Protein 4EYZ (pdb70)

B-factor: mean 20.38, std 11.86, range [7.75, 197.71]

Radius of gyration: 26.4 Å; Cα contacts (8 Å, |Δi|>4): 1138; chains: 2; bounding box: 46×67×76 Å

Secondary structure (DSSP, 8-state):
-----TTSB--TTT---SSS----HHHHHHHHHHHTTSSSSTTPPB-S-TT-EE-TT------GGG---TTS-BTTTBEE--HHHHHHHHHHHHHH---HHHHGGGS---TTHHHH--S----B-TTS-BSHHHHHHHTTB--EEESSS----SS---TT-EEEEEETTT-----TTS--S--EEEEE-SSSSS--EEEEEESSSTT--SSEEEEEE----SSSSEEEEEE-SS---/-----TTSB--TTT---SSS----HHHHHHHHHHHTTSSSSTTPPB-S-TT-EE-TT------GGG---TTS-BTTTBEE--HHHHHHHHHHHHHH---HHHHGGGS---TTHHHH--S----B-TTS-BSHHHHHHHHTB--EEESSS---TT----TT-EEEEEETTT-----TTS--S--EEEEE-SSSSS--EEEEEESSSTT--SSEEEEEES---SSSSEEEEEE-SS---

Foldseek 3Di:
DFDFLVVFDFCVQLVLLVVLFSLDPVLLLVLCVVVQPDQFAFPQAEWPDLCFQAAQNRQPCVDPNPVCVPGVADPRGHYDPVPVLNSSLVSRCVRRVDDSLSSQQSAFRALCNVVVDDSGDHHDDPVSGTHDVCSCVVRSFDKTWFQDPQVLPVQFDDFFKKKKWFAPVQHGSVSVVDDDDWIAIFTANDDSNDFKTFGFAAADAACDRPRTTTHIHGDHTVHNHTIMMIRHNDGDD/DWDFLPVFDFCVQLVLLVVLFSSDPVLLLVLCVVVLPDQFAFPQAEWPDLCFQAAQNRQPCVDPNPVCVPGVADPRGHYDPVPVLQSSLVSRCVRRVDDSLSSQQSAFGALCNVVVDDSGDHHDDPVSGTHDVCSCVVRSFDKTWFQDPQVLVVLQDDFFKKKKWFAPVQHGSVSVPDDDDWIAMFTDNDHSSDFKTFGWAAADAACDRVRTTGHMHGDHTVHNHTIMMIRHNDDDD

Sequence (474 aa):
MASYNSDGWYGEAINASLNTCAADLGKWQNFIDDYTSSNDDYYKKGTPYIDWVFASSPKKGDRWQNNEWSVSELKVGGTYEEEGGLNGFVWHAIAKGLSVESGLDISQTGQYVPFSSYFNGLGLSRKCWATPGGSGGWTVFVDYYNLHYYEFPTKEEELSSGVLQQKGDIIWCVDGSVVGLGAGLRTIADNHHIGIYTGNGTSDSWWQSGPVKADGDLVNVGTDVCPIYGAAAKNTYVVLPWAKKAMASYNSDDGWYGEAINASLNTCAADLGKWQNFIDDYTSSNDYYKGTPYIDWVFASSPKGDRWQNNEWSVSELKVGGTYEEGGLNGFVWHAIAKGLSVESGLDISQTGQYVPFSSYFNGLGLSRKCWATPGGSGGWTVFVDYYNLHYYEFPTKEEELSSGVLQKGDIIWCVDGSVVGLGAGLLRTIADNHHIGIYTGNGTSDSWWQSGPVKADGDLVNVGTDVCPIYGAAAKNTYVVLPWAKKA

Solvent-accessible surface area: 19157 Å² total

Structure (mmCIF, N/CA/C/O backbone):
data_4EYZ
#
_entry.id   4EYZ
#
_cell.length_a   65.811
_cell.length_b   60.605
_cell.length_c   66.126
_cell.angle_alpha   90.00
_cell.angle_beta   107.66
_cell.angle_gamma   90.00
#
_symmetry.space_group_name_H-M   'P 1 21 1'
#
loop_
_entity.id
_entity.type
_entity.pdbx_description
1 polymer 'Cellulosome-related protein module from Ruminococcus flavefaciens that resembles papain-like cysteine peptidases'
2 non-polymer 1,2-ETHANEDIOL
3 water water
#
loop_
_atom_site.group_PDB
_atom_site.id
_atom_site.type_symbol
_atom_site.label_atom_id
_atom_site.label_alt_id
_atom_site.label_comp_id
_atom_site.label_asym_id
_atom_site.label_entity_id
_atom_site.label_seq_id
_atom_s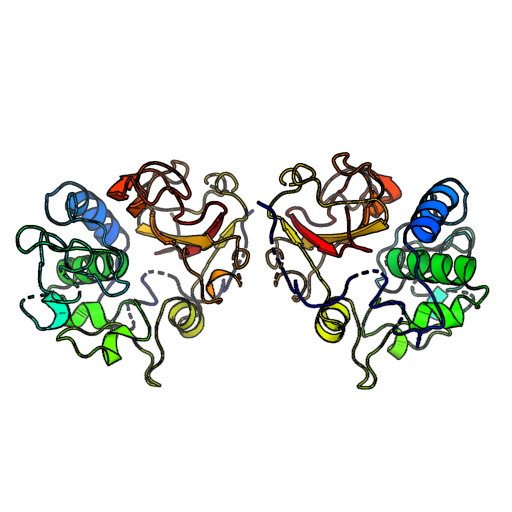ite.pdbx_PDB_ins_code
_atom_site.Cartn_x
_atom_site.Cartn_y
_atom_site.Cartn_z
_atom_site.occupancy
_atom_site.B_iso_or_equiv
_atom_site.auth_seq_id
_atom_site.auth_comp_id
_atom_site.auth_asym_id
_atom_site.auth_atom_id
_atom_site.pdbx_PDB_model_num
ATOM 1 N N . MET A 1 1 ? -0.764 -25.487 30.481 0.48 42.18 23 MET A N 1
ATOM 2 C CA . MET A 1 1 ? -0.904 -26.325 31.665 0.48 42.32 23 MET A CA 1
ATOM 3 C C . MET A 1 1 ? -0.072 -25.757 32.809 0.48 43.20 23 MET A C 1
ATOM 4 O O . MET A 1 1 ? 0.837 -24.957 32.589 0.48 42.57 23 MET A O 1
ATOM 17 N N . ALA A 1 2 ? -0.385 -26.178 34.031 1.00 44.65 24 ALA A N 1
ATOM 18 C CA . ALA A 1 2 ? 0.332 -25.712 35.216 1.00 45.70 24 ALA A CA 1
ATOM 19 C C . ALA A 1 2 ? 1.759 -26.259 35.245 1.00 46.16 24 ALA A C 1
ATOM 20 O O . ALA A 1 2 ? 1.968 -27.470 35.178 1.00 47.73 24 ALA A O 1
ATOM 27 N N . SER A 1 3 ? 2.739 -25.366 35.347 1.00 44.33 25 SER A N 1
ATOM 28 C CA . SER A 1 3 ? 4.138 -25.784 35.381 1.00 41.28 25 SER A CA 1
ATOM 29 C C . SER A 1 3 ? 4.554 -26.152 36.808 1.00 33.30 25 SER A C 1
ATOM 30 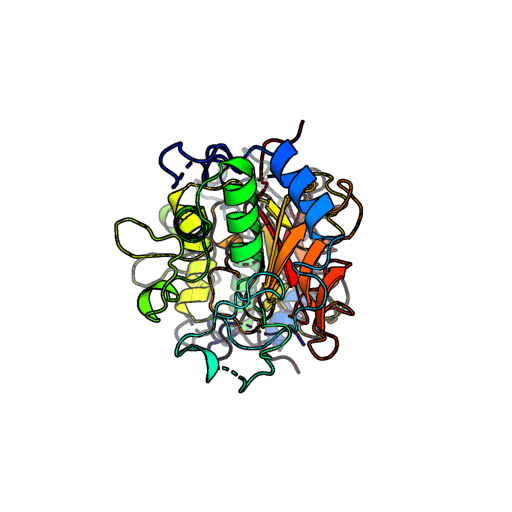O O . SER A 1 3 ? 4.358 -25.379 37.740 1.00 33.12 25 SER A O 1
ATOM 72 N N . TYR A 1 5 ? 7.223 -26.510 39.585 1.00 18.01 27 TYR A N 1
ATOM 73 C CA . TYR A 1 5 ? 8.546 -26.040 39.974 1.00 16.22 27 TYR A CA 1
ATOM 74 C C . TYR A 1 5 ? 9.266 -27.144 40.747 1.00 15.83 27 TYR A C 1
ATOM 75 O O . TYR A 1 5 ? 8.630 -28.030 41.300 1.00 15.13 27 TYR A O 1
ATOM 94 N N . ASN A 1 6 ? 10.595 -27.110 40.730 1.00 15.94 28 ASN A N 1
ATOM 95 C CA . ASN A 1 6 ? 11.399 -28.193 41.290 1.00 16.30 28 ASN A CA 1
ATOM 96 C C . ASN A 1 6 ? 10.945 -29.525 40.696 1.00 16.96 28 ASN A C 1
ATOM 97 O O . ASN A 1 6 ? 10.781 -30.508 41.412 1.00 16.08 28 ASN A O 1
ATOM 108 N N . SER A 1 7 ? 10.756 -29.569 39.380 1.00 19.09 29 SER A N 1
ATOM 109 C CA . SER A 1 7 ? 10.158 -30.757 38.781 1.00 19.98 29 SER A CA 1
ATOM 110 C C . SER A 1 7 ? 11.035 -32.008 38.919 1.00 19.22 29 SER A C 1
ATOM 111 O O . SER A 1 7 ? 10.516 -33.123 38.881 1.00 19.38 29 SER A O 1
ATOM 119 N N . ASP A 1 8 ? 12.342 -31.849 39.111 1.00 18.41 30 ASP A N 1
ATOM 120 C CA . ASP A 1 8 ? 13.190 -33.032 39.295 1.00 19.40 30 ASP A CA 1
ATOM 121 C C . ASP A 1 8 ? 13.431 -33.497 40.732 1.00 19.87 30 ASP A C 1
ATOM 122 O O . ASP A 1 8 ? 14.193 -34.447 40.969 1.00 21.22 30 ASP A O 1
ATOM 131 N N . GLY A 1 9 ? 12.743 -32.858 41.664 1.00 17.56 31 GLY A N 1
ATOM 132 C CA . GLY A 1 9 ? 12.907 -33.085 43.090 1.00 15.72 31 GLY A CA 1
ATOM 133 C C . GLY A 1 9 ? 11.992 -34.166 43.616 1.00 14.53 31 GLY A C 1
ATOM 134 O O . GLY A 1 9 ? 11.877 -35.236 43.028 1.00 15.55 31 GLY A O 1
ATOM 138 N N . TRP A 1 10 ? 11.341 -33.876 44.734 1.00 12.78 32 TRP A N 1
ATOM 139 C CA . TRP A 1 10 ? 10.625 -34.884 45.485 1.00 11.20 32 TRP A CA 1
ATOM 140 C C . TRP A 1 10 ? 9.238 -34.388 45.866 1.00 11.06 32 TRP A C 1
ATOM 141 O O . TRP A 1 10 ? 9.041 -33.198 46.073 1.00 11.54 32 TRP A O 1
ATOM 162 N N . TYR A 1 11 ? 8.305 -35.319 46.018 1.00 10.96 33 TYR A N 1
ATOM 163 C CA . TYR A 1 11 ? 6.992 -35.028 46.581 1.00 11.39 33 TYR A CA 1
ATOM 164 C C . TYR A 1 11 ? 7.070 -34.997 48.104 1.00 11.07 33 TYR A C 1
ATOM 165 O O . TYR A 1 11 ? 8.000 -35.506 48.702 1.00 11.58 33 TYR A O 1
ATOM 217 N N . GLY A 1 13 ? 5.472 -36.634 50.411 1.00 12.54 35 GLY A N 1
ATOM 218 C CA . GLY A 1 13 ? 5.533 -37.952 51.019 1.00 12.56 35 GLY A CA 1
ATOM 219 C C . GLY A 1 13 ? 6.930 -38.535 50.945 1.00 12.99 35 GLY A C 1
ATOM 220 O O . GLY A 1 13 ? 7.421 -39.141 51.897 1.00 13.37 35 GLY A O 1
ATOM 225 N N . GLU A 1 14 ? 7.570 -38.366 49.792 1.00 13.07 36 GLU A N 1
ATOM 226 C CA . GLU A 1 14 ? 8.937 -38.840 49.594 1.00 13.08 36 GLU A CA 1
ATOM 227 C C . GLU A 1 14 ? 9.900 -38.113 50.520 1.00 12.83 36 GLU A C 1
ATOM 228 O O . GLU A 1 14 ? 10.795 -38.731 51.110 1.00 13.74 36 GLU A O 1
ATOM 240 N N . ALA A 1 15 ? 9.728 -36.798 50.647 1.00 12.02 37 ALA A N 1
ATOM 241 C CA . ALA A 1 15 ? 10.581 -36.019 51.531 1.00 12.07 37 ALA A CA 1
ATOM 242 C C . ALA A 1 15 ? 10.434 -36.451 52.989 1.00 11.96 37 ALA A C 1
ATOM 243 O O . ALA A 1 15 ? 11.430 -36.558 53.725 1.00 12.76 37 ALA A O 1
ATOM 250 N N . ILE A 1 16 ? 9.196 -36.667 53.423 1.00 11.66 38 ILE A N 1
ATOM 251 C CA . ILE A 1 16 ? 8.977 -37.136 54.786 1.00 12.07 38 ILE A CA 1
ATOM 252 C C . ILE A 1 16 ? 9.623 -38.495 54.984 1.00 13.03 38 ILE A C 1
ATOM 253 O O . ILE A 1 16 ? 10.257 -38.747 56.010 1.00 13.75 38 ILE A O 1
ATOM 269 N N . ASN A 1 17 ? 9.481 -39.376 54.000 1.00 13.78 39 ASN A N 1
ATOM 270 C CA . ASN A 1 17 ? 10.122 -40.676 54.079 1.00 14.49 39 ASN A CA 1
ATOM 271 C C . ASN A 1 17 ? 11.648 -40.538 54.269 1.00 15.30 39 ASN A C 1
ATOM 272 O O . ASN A 1 17 ? 12.246 -41.225 55.102 1.00 15.18 39 ASN A O 1
ATOM 317 N N . ALA A 1 19 ? 13.295 -37.800 55.435 1.00 15.88 41 ALA A N 1
ATOM 318 C CA . ALA A 1 19 ? 13.529 -37.166 56.732 1.00 15.42 41 ALA A CA 1
ATOM 319 C C . ALA A 1 19 ? 13.434 -38.187 57.864 1.00 16.30 41 ALA A C 1
ATOM 320 O O . ALA A 1 19 ? 14.147 -38.082 58.872 1.00 17.26 41 ALA A O 1
ATOM 328 N N . SER A 1 20 ? 12.550 -39.167 57.688 1.00 15.26 42 SER A N 1
ATOM 329 C CA . SER A 1 20 ? 12.322 -40.205 58.680 1.00 15.98 42 SER A CA 1
ATOM 330 C C . SER A 1 20 ? 13.380 -41.292 58.659 1.00 17.37 42 SER A C 1
ATOM 331 O O . SER A 1 20 ? 13.292 -42.239 59.429 1.00 18.72 42 SER A O 1
ATOM 339 N N . LEU A 1 21 ? 14.363 -41.168 57.774 1.00 17.17 43 LEU A N 1
ATOM 340 C CA . LEU A 1 21 ? 15.363 -42.219 57.572 1.00 18.96 43 LEU A CA 1
ATOM 341 C C . LEU A 1 21 ? 14.691 -43.548 57.201 1.00 19.98 43 LEU A C 1
ATOM 342 O O . LEU A 1 21 ? 15.087 -44.620 57.669 1.00 20.85 43 LEU A O 1
ATOM 358 N N . ASN A 1 22 ? 13.699 -43.448 56.320 1.00 19.44 44 ASN A N 1
ATOM 359 C CA . ASN A 1 22 ? 12.934 -44.592 55.831 1.00 20.20 44 ASN A CA 1
ATOM 360 C C . ASN A 1 22 ? 12.239 -45.380 56.938 1.00 20.07 44 ASN A C 1
ATOM 361 O O . ASN A 1 22 ? 12.082 -46.594 56.844 1.00 22.41 44 ASN A O 1
ATOM 372 N N . THR A 1 23 ? 11.795 -44.694 57.981 1.00 18.64 45 THR A N 1
ATOM 373 C CA . THR A 1 23 ? 11.004 -45.355 59.015 1.00 19.04 45 THR A CA 1
ATOM 374 C C . THR A 1 23 ? 9.507 -45.120 58.805 1.00 18.51 45 THR A C 1
ATOM 375 O O . THR A 1 23 ? 8.682 -45.845 59.352 1.00 21.07 45 THR A O 1
ATOM 386 N N . CYS A 1 24 ? 9.165 -44.110 58.006 1.00 17.18 46 CYS A N 1
ATOM 387 C CA . CYS A 1 24 ? 7.769 -43.794 57.701 1.00 17.30 46 CYS A CA 1
ATOM 388 C C . CYS A 1 24 ? 7.536 -43.824 56.199 1.00 17.75 46 CYS A C 1
ATOM 389 O O . CYS A 1 24 ? 8.232 -43.147 55.449 1.00 17.52 46 CYS A O 1
ATOM 397 N N . ALA A 1 25 ? 6.551 -44.595 55.757 1.00 17.60 47 ALA A N 1
ATOM 398 C CA . ALA A 1 25 ? 6.307 -44.746 54.330 1.00 17.40 47 ALA A CA 1
ATOM 399 C C . ALA A 1 25 ? 5.625 -43.512 53.722 1.00 16.10 47 ALA A C 1
ATOM 400 O O . ALA A 1 25 ? 5.853 -43.179 52.556 1.00 16.88 47 ALA A O 1
ATOM 407 N N . ALA A 1 26 ? 4.785 -42.843 54.509 1.00 14.32 48 ALA A N 1
ATOM 408 C CA . ALA A 1 26 ? 4.036 -41.688 54.016 1.00 14.16 48 ALA A CA 1
ATOM 409 C C . ALA A 1 26 ? 3.226 -42.020 52.752 1.00 14.28 48 ALA A C 1
ATOM 410 O O . ALA A 1 26 ? 3.136 -41.228 51.820 1.00 14.96 48 ALA A O 1
ATOM 417 N N . ASP A 1 27 ? 2.601 -43.185 52.749 1.00 13.61 49 ASP A N 1
ATOM 418 C CA . ASP A 1 27 ? 1.798 -43.623 51.622 1.00 14.31 49 ASP A CA 1
ATOM 419 C C . ASP A 1 27 ? 0.568 -42.724 51.417 1.00 13.92 49 ASP A C 1
ATOM 420 O O . ASP A 1 27 ? -0.139 -42.395 52.372 1.00 14.07 49 ASP A O 1
ATOM 429 N N . LEU A 1 28 ? 0.319 -42.334 50.168 1.00 13.72 50 LEU A N 1
ATOM 430 C CA . LEU A 1 28 ? -0.819 -41.470 49.858 1.00 13.82 50 LEU A CA 1
ATOM 431 C C . LEU A 1 28 ? -2.158 -42.066 50.280 1.00 13.41 50 LEU A C 1
ATOM 432 O O . LEU A 1 28 ? -2.977 -41.390 50.892 1.00 13.75 50 LEU A O 1
ATOM 448 N N . GLY A 1 29 ? -2.408 -43.321 49.936 1.00 14.50 51 GLY A N 1
ATOM 449 C CA . GLY A 1 29 ? -3.691 -43.910 50.255 1.00 14.99 51 GLY A CA 1
ATOM 450 C C . GLY A 1 29 ? -3.962 -43.930 51.745 1.00 15.46 51 GLY A C 1
ATOM 451 O O . GLY A 1 29 ? -5.078 -43.662 52.185 1.00 15.94 51 GLY A O 1
ATOM 455 N N . LYS A 1 30 ? -2.948 -44.265 52.534 1.00 15.38 52 LYS A N 1
ATOM 456 C CA . LYS A 1 30 ? -3.114 -44.280 53.982 1.00 15.92 52 LYS A CA 1
ATOM 457 C C . LYS A 1 30 ? -3.354 -42.879 54.537 1.00 13.60 52 LYS A C 1
ATOM 458 O O . LYS A 1 30 ? -4.177 -42.703 55.437 1.00 14.47 52 LYS A O 1
ATOM 477 N N . TRP A 1 31 ? -2.657 -41.893 53.983 1.00 12.83 53 TRP A N 1
ATOM 478 C CA . TRP A 1 31 ? -2.869 -40.501 54.360 1.00 12.04 53 TRP A CA 1
ATOM 479 C C . TRP A 1 31 ? -4.300 -40.065 54.033 1.00 12.07 53 TRP A C 1
ATOM 480 O O . TRP A 1 31 ? -4.968 -39.427 54.849 1.00 12.16 53 TRP A O 1
ATOM 501 N N . GLN A 1 32 ? -4.786 -40.411 52.848 1.00 12.54 54 GLN A N 1
ATOM 502 C CA . GLN A 1 32 ? -6.162 -40.090 52.483 1.00 13.06 54 GLN A CA 1
ATOM 503 C C . GLN A 1 32 ? -7.181 -40.747 53.404 1.00 13.89 54 GLN A C 1
ATOM 504 O O . GLN A 1 32 ? -8.178 -40.120 53.785 1.00 13.74 54 GLN A O 1
ATOM 518 N N . ASN A 1 33 ? -6.938 -42.002 53.757 1.00 14.62 55 ASN A N 1
ATOM 519 C CA . ASN A 1 33 ? -7.814 -42.705 54.687 1.00 14.82 55 ASN A CA 1
ATOM 520 C C . ASN A 1 33 ? -7.790 -42.031 56.057 1.00 13.95 55 ASN A C 1
ATOM 521 O O . ASN A 1 33 ? -8.834 -41.901 56.691 1.00 15.53 55 ASN A O 1
ATOM 532 N N . PHE A 1 34 ? -6.604 -41.628 56.518 1.00 13.29 56 PHE A N 1
ATOM 533 C CA . PHE A 1 34 ? -6.471 -40.928 57.789 1.00 12.66 56 PHE A CA 1
ATOM 534 C C . PHE A 1 34 ? -7.266 -39.628 57.756 1.00 11.93 56 PHE A C 1
ATOM 535 O O . PHE A 1 34 ? -7.981 -39.303 58.704 1.00 13.05 56 PHE A O 1
ATOM 552 N N . ILE A 1 35 ? -7.138 -38.873 56.674 1.00 11.72 57 ILE A N 1
ATOM 553 C CA . ILE A 1 35 ? -7.876 -37.632 56.532 1.00 11.96 57 ILE A CA 1
ATOM 554 C C . ILE A 1 35 ? -9.386 -37.894 56.617 1.00 12.19 57 ILE A C 1
ATOM 555 O O . ILE A 1 35 ? -10.104 -37.205 57.339 1.00 13.05 57 ILE A O 1
ATOM 571 N N . ASP A 1 36 ? -9.870 -38.904 55.904 1.00 12.85 58 ASP A N 1
ATOM 572 C CA . ASP A 1 36 ? -11.297 -39.217 55.950 1.00 14.48 58 ASP A CA 1
ATOM 573 C C . ASP A 1 36 ? -11.738 -39.527 57.383 1.00 15.29 58 ASP A C 1
ATOM 574 O O . ASP A 1 36 ? -12.783 -39.063 57.836 1.00 16.49 58 ASP A O 1
ATOM 583 N N . ASP A 1 37 ? -10.929 -40.308 58.096 1.00 15.33 59 ASP A N 1
ATOM 584 C CA . ASP A 1 37 ? -11.288 -40.753 59.445 1.00 16.21 59 ASP A CA 1
ATOM 585 C C . ASP A 1 37 ? -11.199 -39.611 60.461 1.00 15.40 59 ASP A C 1
ATOM 586 O O . ASP A 1 37 ? -12.097 -39.415 61.276 1.00 17.01 59 ASP A O 1
ATOM 595 N N . TYR A 1 38 ? -10.118 -38.841 60.408 1.00 13.56 60 TYR A N 1
ATOM 596 C CA . TYR A 1 38 ? -9.841 -37.857 61.442 1.00 13.43 60 TYR A CA 1
ATOM 597 C C . TYR A 1 38 ? -10.459 -36.485 61.164 1.00 14.00 60 TYR A C 1
ATOM 598 O O . TYR A 1 38 ? -10.411 -35.613 62.014 1.00 14.59 60 TYR A O 1
ATOM 616 N N . THR A 1 39 ? -11.084 -36.318 60.002 1.00 15.19 61 THR A N 1
ATOM 617 C CA . THR A 1 39 ? -11.992 -35.189 59.806 1.00 16.08 61 THR A CA 1
ATOM 618 C C . THR A 1 39 ? -13.402 -35.493 60.305 1.00 17.70 61 THR A C 1
ATOM 619 O O . THR A 1 39 ? -14.200 -34.583 60.476 1.00 19.21 61 THR A O 1
ATOM 630 N N A SER A 1 40 ? -13.698 -36.768 60.527 0.50 19.20 62 SER A N 1
ATOM 631 N N B SER A 1 40 ? -13.700 -36.767 60.555 0.50 18.49 62 SER A N 1
ATOM 632 C CA A SER A 1 40 ? -15.054 -37.188 60.854 0.50 21.01 62 SER A CA 1
ATOM 633 C CA B SER A 1 40 ? -15.070 -37.186 60.859 0.50 19.66 62 SER A CA 1
ATOM 634 C C A SER A 1 40 ? -15.219 -37.470 62.339 0.50 20.58 62 SER A C 1
ATOM 635 C C B SER A 1 40 ? -15.240 -37.763 62.260 0.50 20.56 62 SER A C 1
ATOM 636 O O A SER A 1 40 ? -16.310 -37.315 62.885 0.50 20.72 62 SER A O 1
ATOM 637 O O B SER A 1 40 ? -16.353 -38.105 62.666 0.50 21.23 62 SER A O 1
ATOM 652 N N . ASN A 1 41 ? -14.142 -37.894 62.993 1.00 19.37 63 ASN A N 1
ATOM 653 C CA . ASN A 1 41 ? -14.215 -38.270 64.397 1.00 19.46 63 ASN A CA 1
ATOM 654 C C . ASN A 1 41 ? -14.081 -36.999 65.243 1.00 21.64 63 ASN A C 1
ATOM 655 O O . ASN A 1 41 ? -14.159 -35.894 64.710 1.00 22.10 63 ASN A O 1
ATOM 667 N N A ASP A 1 42 ? -13.915 -37.140 66.550 0.56 22.46 64 ASP A N 1
ATOM 668 N N B ASP A 1 42 ? -13.870 -37.165 66.545 0.44 22.38 64 ASP A N 1
ATOM 669 C CA A ASP A 1 42 ? -13.880 -35.963 67.415 0.56 23.11 64 ASP A CA 1
ATOM 670 C CA B ASP A 1 42 ? -13.884 -36.041 67.479 0.44 22.75 64 ASP A CA 1
ATOM 671 C C A ASP A 1 42 ? -12.474 -35.648 67.913 0.56 19.71 64 ASP A C 1
ATOM 672 C C B ASP A 1 42 ? -12.482 -35.542 67.840 0.44 19.47 64 ASP A C 1
ATOM 673 O O A ASP A 1 42 ? -12.298 -35.045 68.964 0.56 19.79 64 ASP A O 1
ATOM 674 O O B ASP A 1 42 ? -12.321 -34.701 68.719 0.44 19.26 64 ASP A O 1
ATOM 691 N N . TYR A 1 43 ? -11.468 -36.043 67.147 1.00 16.68 65 TYR A N 1
ATOM 692 C CA . TYR A 1 43 ? -10.087 -35.823 67.554 1.00 14.25 65 TYR A CA 1
ATOM 693 C C . TYR A 1 43 ? -9.622 -34.386 67.295 1.00 13.02 65 TYR A C 1
ATOM 694 O O . TYR A 1 43 ? -8.911 -33.808 68.122 1.00 13.53 65 TYR A O 1
ATOM 713 N N . TYR A 1 44 ? -10.014 -33.832 66.143 1.00 13.08 66 TYR A N 1
ATOM 714 C CA . TYR A 1 44 ? -9.603 -32.485 65.751 1.00 12.75 66 TYR A CA 1
ATOM 715 C C . TYR A 1 44 ? -10.769 -31.495 65.740 1.00 14.00 66 TYR A C 1
ATOM 716 O O . TYR A 1 44 ? -10.656 -30.380 66.267 1.00 13.38 66 TYR A O 1
ATOM 734 N N A LYS A 1 45 ? -11.878 -31.905 65.126 0.43 15.45 67 LYS A N 1
ATOM 735 N N B LYS A 1 45 ? -11.874 -31.895 65.117 0.57 14.62 67 LYS A N 1
ATOM 736 C CA A LYS A 1 45 ? -13.041 -31.046 64.929 0.43 17.91 67 LYS A CA 1
ATOM 737 C CA B LYS A 1 45 ? -12.998 -30.996 64.922 0.57 16.68 67 LYS A CA 1
ATOM 738 C C A LYS A 1 45 ? -13.534 -30.481 66.253 0.43 18.73 67 LYS A C 1
ATOM 739 C C B LYS A 1 45 ? -13.454 -30.466 66.264 0.57 18.17 67 LYS A C 1
ATOM 740 O O A LYS A 1 45 ? -13.796 -31.233 67.180 0.43 19.06 67 LYS A O 1
ATOM 741 O O B LYS A 1 45 ? -13.596 -31.222 67.212 0.57 18.92 67 LYS A O 1
ATOM 778 N N . GLY A 1 46 ? -13.667 -29.159 66.336 1.00 19.43 68 GLY A N 1
ATOM 779 C CA . GLY A 1 46 ? -14.109 -28.520 67.563 1.00 19.86 68 GLY A CA 1
ATOM 780 C C . GLY A 1 46 ? -12.977 -27.939 68.392 1.00 18.92 68 GLY A C 1
ATOM 781 O O . GLY A 1 46 ? -13.220 -27.163 69.307 1.00 22.12 68 GLY A O 1
ATOM 786 N N . THR A 1 47 ? -11.735 -28.296 68.082 1.00 15.97 69 THR A N 1
ATOM 787 C CA . THR A 1 47 ? -10.613 -27.711 68.796 1.00 14.09 69 THR A CA 1
ATOM 788 C C . THR A 1 47 ? -10.590 -26.213 68.500 1.00 13.21 69 THR A C 1
ATOM 789 O O . THR A 1 47 ? -10.649 -25.810 67.345 1.00 13.89 69 THR A O 1
ATOM 800 N N . PRO A 1 48 ? -10.501 -25.378 69.536 1.00 14.00 70 PRO A N 1
ATOM 801 C CA . PRO A 1 48 ? -10.449 -23.942 69.256 1.00 14.37 70 PRO A CA 1
ATOM 802 C C . PRO A 1 48 ? -9.241 -23.528 68.422 1.00 13.12 70 PRO A C 1
ATOM 803 O O . PRO A 1 48 ? -8.128 -24.003 68.660 1.00 13.05 70 PRO A O 1
ATOM 814 N N . TYR A 1 49 ? -9.465 -22.623 67.471 1.00 13.43 71 TYR A N 1
ATOM 815 C CA . TYR A 1 49 ? -8.379 -21.921 66.802 1.00 13.25 71 TYR A CA 1
ATOM 816 C C . TYR A 1 49 ? -7.930 -20.772 67.688 1.00 13.61 71 TYR A C 1
ATOM 817 O O . TYR A 1 49 ? -8.749 -19.940 68.091 1.00 15.42 71 TYR A O 1
ATOM 835 N N . ILE A 1 50 ? -6.636 -20.743 68.002 1.00 12.26 72 ILE A N 1
ATOM 836 C CA . ILE A 1 50 ? -6.091 -19.737 68.898 1.00 12.71 72 ILE A CA 1
ATOM 837 C C . ILE A 1 50 ? -4.834 -19.075 68.322 1.00 13.20 72 ILE A C 1
ATOM 838 O O . ILE A 1 50 ? -4.069 -19.701 67.587 1.00 14.13 72 ILE A O 1
ATOM 854 N N . ASP A 1 51 ? -4.636 -17.807 68.662 1.00 14.76 73 ASP A N 1
ATOM 855 C CA . ASP A 1 51 ? -3.577 -16.993 68.069 1.00 16.77 73 ASP A CA 1
ATOM 856 C C . ASP A 1 51 ? -2.252 -17.116 68.826 1.00 15.24 73 ASP A C 1
ATOM 857 O O . ASP A 1 51 ? -1.740 -16.140 69.379 1.00 16.44 73 ASP A O 1
ATOM 866 N N . TRP A 1 52 ? -1.708 -18.326 68.850 1.00 14.16 74 TRP A N 1
ATOM 867 C CA . TRP A 1 52 ? -0.344 -18.553 69.305 1.00 12.75 74 TRP A CA 1
ATOM 868 C C . TRP A 1 52 ? 0.250 -19.492 68.289 1.00 11.97 74 TRP A C 1
ATOM 869 O O . TRP A 1 52 ? -0.269 -20.586 68.080 1.00 12.01 74 TRP A O 1
ATOM 890 N N . VAL A 1 53 ? 1.338 -19.071 67.661 1.00 12.25 75 VAL A N 1
ATOM 891 C CA . VAL A 1 53 ? 1.868 -19.785 66.512 1.00 12.70 75 VAL A CA 1
ATOM 892 C C . VAL A 1 53 ? 2.268 -21.217 66.864 1.00 11.49 75 VAL A C 1
ATOM 893 O O . VAL A 1 53 ? 2.261 -22.089 66.002 1.00 12.44 75 VAL A O 1
ATOM 906 N N . PHE A 1 54 ? 2.590 -21.480 68.128 1.00 10.83 76 PHE A N 1
ATOM 907 C CA . PHE A 1 54 ? 3.071 -22.804 68.516 1.00 10.91 76 PHE A CA 1
ATOM 908 C C . PHE A 1 54 ? 1.956 -23.740 68.994 1.00 10.40 76 PHE A C 1
ATOM 909 O O . PHE A 1 54 ? 2.231 -24.878 69.381 1.00 10.71 76 PHE A O 1
ATOM 926 N N . ALA A 1 55 ? 0.702 -23.278 68.942 1.00 9.87 77 ALA A N 1
ATOM 927 C CA . ALA A 1 55 ? -0.423 -24.105 69.392 1.00 10.69 77 ALA A CA 1
ATOM 928 C C . ALA A 1 55 ? -0.608 -25.321 68.495 1.00 9.93 77 ALA A C 1
ATOM 929 O O . ALA A 1 55 ? -0.871 -25.187 67.297 1.00 10.33 77 ALA A O 1
ATOM 936 N N . SER A 1 56 ? -0.513 -26.506 69.100 1.00 9.16 78 SER A N 1
ATOM 937 C CA . SER A 1 56 ? -0.480 -27.769 68.365 1.00 9.51 78 SER A CA 1
ATOM 938 C C . SER A 1 56 ? -1.086 -28.895 69.205 1.00 9.99 78 SER A C 1
ATOM 939 O O . SER A 1 56 ? -0.605 -30.017 69.165 1.00 10.52 78 SER A O 1
ATOM 947 N N . SER A 1 57 ? -2.167 -28.577 69.927 1.00 9.85 79 SER A N 1
ATOM 948 C CA . SER A 1 57 ? -2.798 -29.478 70.896 1.00 10.45 79 SER A CA 1
ATOM 949 C C . SER A 1 57 ? -4.276 -29.696 70.572 1.00 10.73 79 SER A C 1
ATOM 950 O O . SER A 1 57 ? -5.147 -29.001 71.094 1.00 12.06 79 SER A O 1
ATOM 958 N N . PRO A 1 58 ? -4.566 -30.657 69.702 1.00 10.28 80 PRO A N 1
ATOM 959 C CA . PRO A 1 58 ? -5.965 -30.936 69.379 1.00 11.59 80 PRO A CA 1
ATOM 960 C C . PRO A 1 58 ? -6.704 -31.557 70.547 1.00 12.20 80 PRO A C 1
ATOM 961 O O . PRO A 1 58 ? -6.085 -32.049 71.483 1.00 12.23 80 PRO A O 1
ATOM 972 N N A LYS A 1 59 ? -8.031 -31.543 70.475 0.26 13.07 81 LYS A N 1
ATOM 973 N N B LYS A 1 59 ? -8.028 -31.547 70.469 0.74 12.67 81 LYS A N 1
ATOM 974 C CA A LYS A 1 59 ? -8.872 -32.175 71.486 0.26 14.24 81 LYS A CA 1
ATOM 975 C CA B LYS A 1 59 ? -8.878 -32.167 71.483 0.74 14.66 81 LYS A CA 1
ATOM 976 C C A LYS A 1 59 ? -8.357 -33.562 71.843 0.26 14.70 81 LYS A C 1
ATOM 977 C C B LYS A 1 59 ? -8.423 -33.582 71.829 0.74 15.21 81 LYS A C 1
ATOM 978 O O A LYS A 1 59 ? -8.311 -33.938 73.012 0.26 14.91 81 LYS A O 1
ATOM 979 O O B LYS A 1 59 ? -8.465 -33.992 72.983 0.74 16.02 81 LYS A O 1
ATOM 1016 N N . GLY A 1 60 ? -7.975 -34.323 70.823 1.00 14.69 82 GLY A N 1
ATOM 1017 C CA . GLY A 1 60 ? -7.520 -35.691 71.019 1.00 15.45 82 GLY A CA 1
ATOM 1018 C C . GLY A 1 60 ? -6.126 -35.849 71.623 1.00 15.01 82 GLY A C 1
ATOM 1019 O O . GLY A 1 60 ? -5.732 -36.966 71.942 1.00 15.73 82 GLY A O 1
ATOM 1024 N N . ASP A 1 61 ? -5.394 -34.748 71.793 1.00 13.61 83 ASP A N 1
ATOM 1025 C CA . ASP A 1 61 ? -4.011 -34.781 72.292 1.00 12.70 83 ASP A CA 1
ATOM 1026 C C . ASP A 1 61 ? -3.679 -33.395 72.842 1.00 12.38 83 ASP A C 1
ATOM 1027 O O . ASP A 1 61 ? -2.974 -32.598 72.209 1.00 11.90 83 ASP A O 1
ATOM 1036 N N . ARG A 1 62 ? -4.209 -33.105 74.029 1.00 12.02 84 ARG A N 1
ATOM 1037 C CA . ARG A 1 62 ? -4.144 -31.764 74.604 1.00 12.36 84 ARG A CA 1
ATOM 1038 C C . ARG A 1 62 ? -2.829 -31.523 75.353 1.00 12.30 84 ARG A C 1
ATOM 1039 O O . ARG A 1 62 ? -2.800 -31.007 76.473 1.00 13.23 84 ARG A O 1
ATOM 1060 N N . TRP A 1 63 ? -1.734 -31.862 74.695 1.00 11.57 85 TRP A N 1
ATOM 1061 C CA . TRP A 1 63 ? -0.457 -32.053 75.381 1.00 10.67 85 TRP A CA 1
ATOM 1062 C C . TRP A 1 63 ? 0.140 -30.765 75.932 1.00 11.06 85 TRP A C 1
ATOM 1063 O O . TRP A 1 63 ? 0.758 -30.777 76.990 1.00 12.04 85 TRP A O 1
ATOM 1084 N N . GLN A 1 64 ? -0.082 -29.637 75.272 1.00 10.66 86 GLN A N 1
ATOM 1085 C CA . GLN A 1 64 ? 0.509 -28.396 75.762 1.00 11.31 86 GLN A CA 1
ATOM 1086 C C . GLN A 1 64 ? -0.203 -27.865 76.991 1.00 11.13 86 GLN A C 1
ATOM 1087 O O . GLN A 1 64 ? 0.304 -26.957 77.649 1.00 12.27 86 GLN A O 1
ATOM 1118 N N A ASN A 1 66 ? -0.485 -29.598 79.552 0.44 12.88 88 ASN A N 1
ATOM 1119 N N B ASN A 1 66 ? -0.521 -29.603 79.599 0.56 12.39 88 ASN A N 1
ATOM 1120 C CA A ASN A 1 66 ? 0.137 -30.384 80.607 0.44 13.81 88 ASN A CA 1
ATOM 1121 C CA B ASN A 1 66 ? 0.133 -30.250 80.735 0.56 13.47 88 ASN A CA 1
ATOM 1122 C C A ASN A 1 66 ? 1.614 -30.016 80.844 0.44 13.40 88 ASN A C 1
ATOM 1123 C C B ASN A 1 66 ? 1.640 -30.045 80.780 0.56 13.01 88 ASN A C 1
ATOM 1124 O O A ASN A 1 66 ? 2.302 -30.690 81.608 0.44 14.11 88 ASN A O 1
ATOM 1125 O O B ASN A 1 66 ? 2.373 -30.868 81.312 0.56 13.66 88 ASN A O 1
ATOM 1146 N N . GLU A 1 67 ? 2.085 -28.942 80.203 1.00 13.08 89 GLU A N 1
ATOM 1147 C CA . GLU A 1 67 ? 3.461 -28.461 80.362 1.00 13.28 89 GLU A CA 1
ATOM 1148 C C . GLU A 1 67 ? 3.410 -26.952 80.539 1.00 12.17 89 GLU A C 1
ATOM 1149 O O . GLU A 1 67 ? 2.332 -26.360 80.484 1.00 12.22 89 GLU A O 1
ATOM 1162 N N . TRP A 1 68 ? 4.571 -26.332 80.698 1.00 11.81 90 TRP A N 1
ATOM 1163 C CA . TRP A 1 68 ? 4.632 -24.905 80.996 1.00 11.98 90 TRP A CA 1
ATOM 1164 C C . TRP A 1 68 ? 3.981 -24.014 79.935 1.00 12.04 90 TRP A C 1
ATOM 1165 O O . TRP A 1 68 ? 3.600 -22.882 80.234 1.00 13.04 90 TRP A O 1
ATOM 1186 N N . SER A 1 69 ? 3.845 -24.531 78.719 1.00 11.27 91 SER A N 1
ATOM 1187 C CA . SER A 1 69 ? 3.135 -23.862 77.619 1.00 11.83 91 SER A CA 1
ATOM 1188 C C . SER A 1 69 ? 1.691 -23.500 77.939 1.00 12.54 91 SER A C 1
ATOM 1189 O O . SER A 1 69 ? 1.087 -22.716 77.213 1.00 12.30 91 SER A O 1
ATOM 1197 N N . VAL A 1 70 ? 1.115 -24.103 78.977 1.00 11.70 92 VAL A N 1
ATOM 1198 C CA . VAL A 1 70 ? -0.288 -23.875 79.289 1.00 12.71 92 VAL A CA 1
ATOM 1199 C C . VAL A 1 70 ? -0.596 -22.387 79.456 1.00 13.88 92 VAL A C 1
ATOM 1200 O O . VAL A 1 70 ? -1.679 -21.939 79.105 1.00 13.04 92 VAL A O 1
ATOM 1213 N N . SER A 1 71 ? 0.344 -21.616 79.985 1.00 14.55 93 SER A N 1
ATOM 1214 C CA . SER A 1 71 ? 0.090 -20.206 80.199 1.00 16.84 93 SER A CA 1
ATOM 1215 C C . SER A 1 71 ? -0.172 -19.473 78.891 1.00 15.86 93 SER A C 1
ATOM 1216 O O . SER A 1 71 ? -1.135 -18.703 78.780 1.00 16.41 93 SER A O 1
ATOM 1224 N N . GLU A 1 72 ? 0.684 -19.700 77.901 1.00 13.92 94 GLU A N 1
ATOM 1225 C CA . GLU A 1 72 ? 0.472 -19.072 76.593 1.00 13.53 94 GLU A CA 1
ATOM 1226 C C . GLU A 1 72 ? -0.799 -19.581 75.923 1.00 12.81 94 GLU A C 1
ATOM 1227 O O . GLU A 1 72 ? -1.518 -18.823 75.280 1.00 13.57 94 GLU A O 1
ATOM 1256 N N . LEU A 1 74 ? -3.585 -20.583 77.399 1.00 12.33 96 LEU A N 1
ATOM 1257 C CA . LEU A 1 74 ? -4.760 -20.014 78.048 1.00 13.67 96 LEU A CA 1
ATOM 1258 C C . LEU A 1 74 ? -5.006 -18.570 77.651 1.00 14.18 96 LEU A C 1
ATOM 1259 O O . LEU A 1 74 ? -6.154 -18.156 77.519 1.00 15.09 96 LEU A O 1
ATOM 1275 N N . LYS A 1 75 ? -3.941 -17.799 77.465 1.00 14.54 97 LYS A N 1
ATOM 1276 C CA . LYS A 1 75 ? -4.095 -16.379 77.153 1.00 15.01 97 LYS A CA 1
ATOM 1277 C C . LYS A 1 75 ? -4.929 -16.157 75.909 1.00 15.32 97 LYS A C 1
ATOM 1278 O O . LYS A 1 75 ? -5.722 -15.217 75.836 1.00 15.55 97 LYS A O 1
ATOM 1297 N N . VAL A 1 76 ? -4.735 -17.020 74.925 1.00 14.92 98 VAL A N 1
ATOM 1298 C CA . VAL A 1 76 ? -5.337 -16.801 73.622 1.00 15.23 98 VAL A CA 1
ATOM 1299 C C . VAL A 1 76 ? -6.555 -17.685 73.384 1.00 15.09 98 VAL A C 1
ATOM 1300 O O . VAL A 1 76 ? -7.087 -17.719 72.276 1.00 16.00 98 VAL A O 1
ATOM 1313 N N . GLY A 1 77 ? -6.998 -18.398 74.415 1.00 15.53 99 GLY A N 1
ATOM 1314 C CA . GLY A 1 77 ? -8.273 -19.093 74.346 1.00 15.82 99 GLY A CA 1
ATOM 1315 C C . GLY A 1 77 ? -8.187 -20.604 74.319 1.00 15.74 99 GLY A C 1
ATOM 1316 O O . GLY A 1 77 ? -9.193 -21.282 74.132 1.00 16.92 99 GLY A O 1
ATOM 1320 N N . GLY A 1 78 ? -6.995 -21.157 74.502 1.00 14.60 100 GLY A N 1
ATOM 1321 C CA . GLY A 1 78 ? -6.888 -22.597 74.671 1.00 14.38 100 GLY A CA 1
ATOM 1322 C C . GLY A 1 78 ? -7.596 -23.032 75.944 1.00 15.30 100 GLY A C 1
ATOM 1323 O O . GLY A 1 78 ? -7.680 -22.272 76.900 1.00 16.63 100 GLY A O 1
ATOM 1327 N N . THR A 1 79 ? -8.144 -24.243 75.959 1.00 14.58 101 THR A N 1
ATOM 1328 C CA . THR A 1 79 ? -8.855 -24.725 77.144 1.00 14.99 101 THR A CA 1
ATOM 1329 C C . THR A 1 79 ? -8.338 -26.086 77.596 1.00 14.21 101 THR A C 1
ATOM 1330 O O . THR A 1 79 ? -7.769 -26.857 76.814 1.00 13.48 101 THR A O 1
ATOM 1341 N N . TYR A 1 80 ? -8.528 -26.393 78.876 1.00 15.63 102 TYR A N 1
ATOM 1342 C CA . TYR A 1 80 ? -8.132 -27.703 79.369 1.00 15.35 102 TYR A CA 1
ATOM 1343 C C . TYR A 1 80 ? -8.997 -28.783 78.731 1.00 16.46 102 TYR A C 1
ATOM 1344 O O . TYR A 1 80 ? -8.543 -29.903 78.516 1.00 18.22 102 TYR A O 1
ATOM 1362 N N . GLU A 1 81 ? -10.236 -28.432 78.404 1.00 16.57 103 GLU A N 1
ATOM 1363 C CA . GLU A 1 81 ? -11.178 -29.390 77.868 1.00 17.65 103 GLU A CA 1
ATOM 1364 C C . GLU A 1 81 ? -10.952 -29.730 76.393 1.00 16.62 103 GLU A C 1
ATOM 1365 O O . GLU A 1 81 ? -11.188 -30.864 75.976 1.00 17.19 103 GLU A O 1
ATOM 1377 N N A GLU A 1 82 ? -10.501 -28.756 75.606 0.57 15.08 104 GLU A N 1
ATOM 1378 N N B GLU A 1 82 ? -10.486 -28.748 75.624 0.43 16.11 104 GLU A N 1
ATOM 1379 C CA A GLU A 1 82 ? -10.415 -28.950 74.160 0.57 14.54 104 GLU A CA 1
ATOM 1380 C CA B GLU A 1 82 ? -10.456 -28.866 74.170 0.43 16.34 104 GLU A CA 1
ATOM 1381 C C A GLU A 1 82 ? -9.101 -28.527 73.517 0.57 13.20 104 GLU A C 1
ATOM 1382 C C B GLU A 1 82 ? -9.088 -28.597 73.538 0.43 14.65 104 GLU A C 1
ATOM 1383 O O A GLU A 1 82 ? -8.964 -28.606 72.298 0.57 13.42 104 GLU A O 1
ATOM 1384 O O B GLU A 1 82 ? -8.890 -28.874 72.355 0.43 15.49 104 GLU A O 1
ATOM 1407 N N . GLY A 1 83 ? -8.145 -28.074 74.313 1.00 12.66 105 GLY A N 1
ATOM 1408 C CA . GLY A 1 83 ? -6.841 -27.733 73.779 1.00 12.30 105 GLY A CA 1
ATOM 1409 C C . GLY A 1 83 ? -6.865 -26.458 72.961 1.00 12.08 105 GLY A C 1
ATOM 1410 O O . GLY A 1 83 ? -7.536 -25.487 73.311 1.00 12.51 105 GLY A O 1
ATOM 1414 N N . GLY A 1 84 ? -6.105 -26.450 71.873 1.00 11.00 106 GLY A N 1
ATOM 1415 C CA . GLY A 1 84 ? -6.035 -25.287 71.014 1.00 10.71 106 GLY A CA 1
ATOM 1416 C C . GLY A 1 84 ? -5.029 -25.509 69.899 1.00 10.07 106 GLY A C 1
ATOM 1417 O O . GLY A 1 84 ? -3.983 -26.137 70.093 1.00 10.54 106 GLY A O 1
ATOM 1421 N N . LEU A 1 85 ? -5.355 -24.974 68.727 1.00 10.89 107 LEU A N 1
ATOM 1422 C CA . LEU A 1 85 ? -4.518 -25.113 67.539 1.00 10.37 107 LEU A CA 1
ATOM 1423 C C . LEU A 1 85 ? -4.351 -23.788 66.824 1.00 10.78 107 LEU A C 1
ATOM 1424 O O . LEU A 1 85 ? -5.223 -22.929 66.863 1.00 11.23 107 LEU A O 1
ATOM 1440 N N . ASN A 1 86 ? -3.213 -23.642 66.165 1.00 11.32 108 ASN A N 1
ATOM 1441 C CA . ASN A 1 86 ? -2.999 -22.578 65.199 1.00 11.15 108 ASN A CA 1
ATOM 1442 C C . ASN A 1 86 ? -2.722 -23.271 63.863 1.00 11.29 108 ASN A C 1
ATOM 1443 O O . ASN A 1 86 ? -2.629 -24.472 63.818 1.00 12.31 108 ASN A O 1
ATOM 1487 N N . GLY A 1 89 ? 0.502 -25.437 63.412 1.00 8.43 111 GLY A N 1
ATOM 1488 C CA . GLY A 1 89 ? 0.488 -26.436 64.445 1.00 7.92 111 GLY A CA 1
ATOM 1489 C C . GLY A 1 89 ? -0.488 -27.555 64.152 1.00 8.71 111 GLY A C 1
ATOM 1490 O O . GLY A 1 89 ? -0.213 -28.723 64.433 1.00 8.98 111 GLY A O 1
ATOM 1494 N N . PHE A 1 90 ? -1.642 -27.191 63.596 1.00 8.60 112 PHE A N 1
ATOM 1495 C CA . PHE A 1 90 ? -2.598 -28.186 63.174 1.00 8.56 112 PHE A CA 1
ATOM 1496 C C . PHE A 1 90 ? -2.040 -29.075 62.057 1.00 8.10 112 PHE A C 1
ATOM 1497 O O . PHE A 1 90 ? -2.119 -30.295 62.131 1.00 9.02 112 PHE A O 1
ATOM 1514 N N . VAL A 1 91 ? -1.499 -28.476 61.002 1.00 8.09 113 VAL A N 1
ATOM 1515 C CA . VAL A 1 91 ? -1.020 -29.301 59.899 1.00 8.07 113 VAL A CA 1
ATOM 1516 C C . VAL A 1 91 ? 0.134 -30.196 60.361 1.00 8.71 113 VAL A C 1
ATOM 1517 O O . VAL A 1 91 ? 0.213 -31.366 59.990 1.00 9.20 113 VAL A O 1
ATOM 1530 N N . TRP A 1 92 ? 0.999 -29.655 61.214 1.00 8.38 114 TRP A N 1
ATOM 1531 C CA . TRP A 1 92 ? 2.088 -30.440 61.789 1.00 9.07 114 TRP A CA 1
ATOM 1532 C C . TRP A 1 92 ? 1.551 -31.641 62.539 1.00 8.99 114 TRP A C 1
ATOM 1533 O O . TRP A 1 92 ? 1.976 -32.765 62.315 1.00 9.62 114 TRP A O 1
ATOM 1554 N N . HIS A 1 93 ? 0.597 -31.397 63.427 1.00 8.60 115 HIS A N 1
ATOM 1555 C CA . HIS A 1 93 ? 0.049 -32.463 64.230 1.00 9.30 115 HIS A CA 1
ATOM 1556 C C . HIS A 1 93 ? -0.660 -33.498 63.358 1.00 9.09 115 HIS A C 1
ATOM 1557 O O . HIS A 1 93 ? -0.443 -34.700 63.518 1.00 9.83 115 HIS A O 1
ATOM 1572 N N . ALA A 1 94 ? -1.490 -33.037 62.425 1.00 9.07 116 ALA A N 1
ATOM 1573 C CA . ALA A 1 94 ? -2.229 -33.961 61.569 1.00 10.11 116 ALA A CA 1
ATOM 1574 C C . ALA A 1 94 ? -1.276 -34.853 60.783 1.00 9.43 116 ALA A C 1
ATOM 1575 O O . ALA A 1 94 ? -1.481 -36.064 60.690 1.00 9.54 116 ALA A O 1
ATOM 1582 N N . ILE A 1 95 ? -0.251 -34.263 60.180 1.00 9.00 117 ILE A N 1
ATOM 1583 C CA . ILE A 1 95 ? 0.684 -35.099 59.426 1.00 9.32 117 ILE A CA 1
ATOM 1584 C C . ILE A 1 95 ? 1.403 -36.078 60.367 1.00 9.79 117 ILE A C 1
ATOM 1585 O O . ILE A 1 95 ? 1.518 -37.267 60.075 1.00 10.65 117 ILE A O 1
ATOM 1601 N N . ALA A 1 96 ? 1.891 -35.576 61.495 1.00 10.06 118 ALA A N 1
ATOM 1602 C CA . ALA A 1 96 ? 2.621 -36.412 62.452 1.00 10.70 118 ALA A CA 1
ATOM 1603 C C . ALA A 1 96 ? 1.742 -37.543 62.969 1.00 10.57 118 ALA A C 1
ATOM 1604 O O . ALA A 1 96 ? 2.183 -38.696 63.092 1.00 11.09 118 ALA A O 1
ATOM 1611 N N . LYS A 1 97 ? 0.493 -37.220 63.266 1.00 10.50 119 LYS A N 1
ATOM 1612 C CA . LYS A 1 97 ? -0.434 -38.218 63.768 1.00 11.16 119 LYS A CA 1
ATOM 1613 C C . LYS A 1 97 ? -0.705 -39.261 62.687 1.00 11.05 119 LYS A C 1
ATOM 1614 O O . LYS A 1 97 ? -0.720 -40.463 62.957 1.00 12.11 119 LYS A O 1
ATOM 1633 N N . GLY A 1 98 ? -0.904 -38.819 61.451 1.00 10.74 120 GLY A N 1
ATOM 1634 C CA . GLY A 1 98 ? -1.091 -39.766 60.367 1.00 11.75 120 GLY A CA 1
ATOM 1635 C C . GLY A 1 98 ? 0.102 -40.696 60.247 1.00 11.66 120 GLY A C 1
ATOM 1636 O O . GLY A 1 98 ? -0.056 -41.910 60.051 1.00 13.18 120 GLY A O 1
ATOM 1640 N N . LEU A 1 99 ? 1.306 -40.150 60.370 1.00 11.27 121 LEU A N 1
ATOM 1641 C CA . LEU A 1 99 ? 2.499 -40.985 60.248 1.00 11.52 121 LEU A CA 1
ATOM 1642 C C . LEU A 1 99 ? 2.594 -41.984 61.398 1.00 12.16 121 LEU A C 1
ATOM 1643 O O . LEU A 1 99 ? 3.060 -43.109 61.218 1.00 13.16 121 LEU A O 1
ATOM 1659 N N . SER A 1 100 ? 2.168 -41.552 62.580 1.00 11.88 122 SER A N 1
ATOM 1660 C CA . SER A 1 100 ? 2.125 -42.413 63.750 1.00 12.46 122 SER A CA 1
ATOM 1661 C C . SER A 1 100 ? 1.108 -43.550 63.568 1.00 14.42 122 SER A C 1
ATOM 1662 O O . SER A 1 100 ? 1.397 -44.713 63.875 1.00 15.00 122 SER A O 1
ATOM 1670 N N . VAL A 1 101 ? -0.075 -43.224 63.058 1.00 14.14 123 VAL A N 1
ATOM 1671 C CA . VAL A 1 101 ? -1.080 -44.250 62.799 1.00 14.88 123 VAL A CA 1
ATOM 1672 C C . VAL A 1 101 ? -0.548 -45.277 61.777 1.00 15.78 123 VAL A C 1
ATOM 1673 O O . VAL A 1 101 ? -0.700 -46.492 61.954 1.00 17.87 123 VAL A O 1
ATOM 1686 N N . GLU A 1 102 ? 0.101 -44.788 60.725 1.00 14.46 124 GLU A N 1
ATOM 1687 C CA . GLU A 1 102 ? 0.578 -45.646 59.643 1.00 15.65 124 GLU A CA 1
ATOM 1688 C C . GLU A 1 102 ? 1.725 -46.549 60.101 1.00 16.57 124 GLU A C 1
ATOM 1689 O O . GLU A 1 102 ? 1.767 -47.725 59.740 1.00 18.29 124 GLU A O 1
ATOM 1701 N N . SER A 1 103 ? 2.652 -45.999 60.887 1.00 16.68 125 SER A N 1
ATOM 1702 C CA . SER A 1 103 ? 3.904 -46.682 61.222 1.00 17.50 125 SER A CA 1
ATOM 1703 C C . SER A 1 103 ? 3.874 -47.442 62.540 1.00 18.05 125 SER A C 1
ATOM 1704 O O . SER A 1 103 ? 4.673 -48.357 62.745 1.00 19.60 125 SER A O 1
ATOM 1712 N N . GLY A 1 104 ? 2.991 -47.038 63.444 1.00 17.63 126 GLY A N 1
ATOM 1713 C CA . GLY A 1 104 ? 3.010 -47.544 64.803 1.00 18.81 126 GLY A CA 1
ATOM 1714 C C . GLY A 1 104 ? 4.001 -46.831 65.723 1.00 18.95 126 GLY A C 1
ATOM 1715 O O . GLY A 1 104 ? 4.109 -47.181 66.907 1.00 20.87 126 GLY A O 1
ATOM 1719 N N . LEU A 1 105 ? 4.739 -45.852 65.201 1.00 17.93 127 LEU A N 1
ATOM 1720 C CA . LEU A 1 105 ? 5.682 -45.083 66.018 1.00 17.25 127 LEU A CA 1
ATOM 1721 C C . LEU A 1 105 ? 4.918 -44.041 66.828 1.00 17.02 127 LEU A C 1
ATOM 1722 O O . LEU A 1 105 ? 3.831 -43.631 66.433 1.00 17.16 127 LEU A O 1
ATOM 1738 N N . ASP A 1 106 ? 5.494 -43.604 67.947 1.00 16.27 128 ASP A N 1
ATOM 1739 C CA . ASP A 1 106 ? 4.873 -42.558 68.748 1.00 15.36 128 ASP A CA 1
ATOM 1740 C C . ASP A 1 106 ? 4.896 -41.252 67.984 1.00 14.39 128 ASP A C 1
ATOM 1741 O O . ASP A 1 106 ? 5.851 -40.971 67.273 1.00 14.38 128 ASP A O 1
ATOM 1750 N N . ILE A 1 107 ? 3.858 -40.443 68.164 1.00 13.85 129 ILE A N 1
ATOM 1751 C CA . ILE A 1 107 ? 3.812 -39.135 67.531 1.00 13.47 129 ILE A CA 1
ATOM 1752 C C . ILE A 1 107 ? 4.995 -38.253 67.960 1.00 13.05 129 ILE A C 1
ATOM 1753 O O . ILE A 1 107 ? 5.415 -37.378 67.223 1.00 12.32 129 ILE A O 1
ATOM 1769 N N . SER A 1 108 ? 5.548 -38.471 69.145 1.00 13.60 130 SER A N 1
ATOM 1770 C CA . SER A 1 108 ? 6.695 -37.674 69.558 1.00 14.62 130 SER A CA 1
ATOM 1771 C C . SER A 1 108 ? 7.878 -37.921 68.635 1.00 14.82 130 SER A C 1
ATOM 1772 O O . SER A 1 108 ? 8.684 -37.028 68.406 1.00 15.12 130 SER A O 1
ATOM 1780 N N . GLN A 1 109 ? 7.964 -39.125 68.076 1.00 13.61 131 GLN A N 1
ATOM 1781 C CA . GLN A 1 109 ? 9.011 -39.421 67.100 1.00 13.76 131 GLN A CA 1
ATOM 1782 C C . GLN A 1 109 ? 8.642 -38.900 65.704 1.00 13.21 131 GLN A C 1
ATOM 1783 O O . GLN A 1 109 ? 9.446 -38.254 65.043 1.00 13.44 131 GLN A O 1
ATOM 1797 N N . THR A 1 110 ? 7.427 -39.173 65.243 1.00 12.32 132 THR A N 1
ATOM 1798 C CA . THR A 1 110 ? 7.082 -38.834 63.868 1.00 11.39 132 THR A CA 1
ATOM 1799 C C . THR A 1 110 ? 7.008 -37.324 63.648 1.00 10.68 132 THR A C 1
ATOM 1800 O O . THR A 1 110 ? 7.233 -36.852 62.524 1.00 11.04 132 THR A O 1
ATOM 1811 N N . GLY A 1 111 ? 6.694 -36.555 64.699 1.00 10.33 133 GLY A N 1
ATOM 1812 C CA . GLY A 1 111 ? 6.679 -35.104 64.563 1.00 9.91 133 GLY A CA 1
ATOM 1813 C C . GLY A 1 111 ? 8.024 -34.540 64.153 1.00 9.92 133 GLY A C 1
ATOM 1814 O O . GLY A 1 111 ? 8.095 -33.445 63.602 1.00 9.92 133 GLY A O 1
ATOM 1818 N N . GLN A 1 112 ? 9.099 -35.273 64.434 1.00 10.25 134 GLN A N 1
ATOM 1819 C CA . GLN A 1 112 ? 10.439 -34.825 64.082 1.00 10.78 134 GLN A CA 1
ATOM 1820 C C . GLN A 1 112 ? 10.689 -34.902 62.584 1.00 11.17 134 GLN A C 1
ATOM 1821 O O . GLN A 1 112 ? 11.707 -34.417 62.102 1.00 12.27 134 GLN A O 1
ATOM 1835 N N . TYR A 1 113 ? 9.764 -35.506 61.843 1.00 10.54 135 TYR A N 1
ATOM 1836 C CA . TYR A 1 113 ? 9.929 -35.682 60.398 1.00 11.42 135 TYR A CA 1
ATOM 1837 C C . TYR A 1 113 ? 9.037 -34.735 59.608 1.00 11.49 135 TYR A C 1
ATOM 1838 O O . TYR A 1 113 ? 8.946 -34.845 58.390 1.00 12.55 135 TYR A O 1
ATOM 1856 N N . VAL A 1 114 ? 8.388 -33.796 60.303 1.00 10.10 136 VAL A N 1
ATOM 1857 C CA . VAL A 1 114 ? 7.394 -32.927 59.700 1.00 9.91 136 VAL A CA 1
ATOM 1858 C C . VAL A 1 114 ? 7.745 -31.475 60.030 1.00 9.59 136 VAL A C 1
ATOM 1859 O O . VAL A 1 114 ? 8.022 -31.154 61.178 1.00 10.01 136 VAL A O 1
ATOM 1872 N N . PRO A 1 115 ? 7.723 -30.587 59.031 1.00 9.39 137 PRO A N 1
ATOM 1873 C CA . PRO A 1 115 ? 8.055 -29.197 59.324 1.00 10.10 137 PRO A CA 1
ATOM 1874 C C . PRO A 1 115 ? 6.943 -28.488 60.095 1.00 10.10 137 PRO A C 1
ATOM 1875 O O . PRO A 1 115 ? 5.751 -28.820 60.017 1.00 9.79 137 PRO A O 1
ATOM 1886 N N . PHE A 1 116 ? 7.350 -27.459 60.817 1.00 10.78 138 PHE A N 1
ATOM 1887 C CA . PHE A 1 116 ? 6.427 -26.641 61.598 1.00 11.16 138 PHE A CA 1
ATOM 1888 C C . PHE A 1 116 ? 6.950 -25.221 61.597 1.00 15.27 138 PHE A C 1
ATOM 1889 O O . PHE A 1 116 ? 6.644 -24.465 60.686 1.00 18.13 138 PHE A O 1
ATOM 1906 N N . SER A 1 117 ? 7.747 -24.868 62.580 1.00 16.19 139 SER A N 1
ATOM 1907 C CA . SER A 1 117 ? 8.360 -23.554 62.676 1.00 16.83 139 SER A CA 1
ATOM 1908 C C . SER A 1 117 ? 9.808 -23.780 63.012 1.00 17.85 139 SER A C 1
ATOM 1909 O O . SER A 1 117 ? 10.126 -24.707 63.755 1.00 20.59 139 SER A O 1
ATOM 1917 N N . SER A 1 118 ? 10.689 -22.923 62.514 1.00 16.68 140 SER A N 1
ATOM 1918 C CA . SER A 1 118 ? 12.093 -23.059 62.860 1.00 18.18 140 SER A CA 1
ATOM 1919 C C . SER A 1 118 ? 12.383 -22.708 64.322 1.00 16.18 140 SER A C 1
ATOM 1920 O O . SER A 1 118 ? 13.498 -22.930 64.783 1.00 17.03 140 SER A O 1
ATOM 1928 N N . TYR A 1 119 ? 11.384 -22.184 65.040 1.00 13.78 141 TYR A N 1
ATOM 1929 C CA . TYR A 1 119 ? 11.542 -21.742 66.419 1.00 12.81 141 TYR A CA 1
ATOM 1930 C C . TYR A 1 119 ? 10.812 -22.609 67.438 1.00 11.91 141 TYR A C 1
ATOM 1931 O O . TYR A 1 119 ? 10.926 -22.387 68.641 1.00 13.02 141 TYR A O 1
ATOM 1949 N N . PHE A 1 120 ? 10.068 -23.595 66.970 1.00 11.35 142 PHE A N 1
ATOM 1950 C CA . PHE A 1 120 ? 9.347 -24.479 67.867 1.00 11.24 142 PHE A CA 1
ATOM 1951 C C . PHE A 1 120 ? 10.285 -25.314 68.747 1.00 11.64 142 PHE A C 1
ATOM 1952 O O . PHE A 1 120 ? 10.029 -25.490 69.948 1.00 12.27 142 PHE A O 1
ATOM 1969 N N . ASN A 1 121 ? 11.362 -25.838 68.173 1.00 11.74 143 ASN A N 1
ATOM 1970 C CA . ASN A 1 121 ? 12.288 -26.634 68.971 1.00 12.14 143 ASN A CA 1
ATOM 1971 C C . ASN A 1 121 ? 12.950 -25.789 70.050 1.00 12.57 143 ASN A C 1
ATOM 1972 O O . ASN A 1 121 ? 13.066 -26.218 71.208 1.00 14.25 143 ASN A O 1
ATOM 1983 N N . GLY A 1 122 ? 13.362 -24.582 69.683 1.00 14.23 144 GLY A N 1
ATOM 1984 C CA . GLY A 1 122 ? 14.021 -23.682 70.621 1.00 13.41 144 GLY A CA 1
ATOM 1985 C C . GLY A 1 122 ? 13.098 -23.194 71.725 1.00 14.33 144 GLY A C 1
ATOM 1986 O O . GLY A 1 122 ? 13.553 -22.683 72.747 1.00 15.95 144 GLY A O 1
ATOM 1990 N N . LEU A 1 123 ? 11.796 -23.367 71.534 1.00 13.78 145 LEU A N 1
ATOM 1991 C CA . LEU A 1 123 ? 10.829 -22.939 72.528 1.00 14.37 145 LEU A CA 1
ATOM 1992 C C . LEU A 1 123 ? 11.029 -23.719 73.817 1.00 14.24 145 LEU A C 1
ATOM 1993 O O . LEU A 1 123 ? 10.825 -23.188 74.900 1.00 15.30 145 LEU A O 1
ATOM 2009 N N . GLY A 1 124 ? 11.408 -24.986 73.700 1.00 14.11 146 GLY A N 1
ATOM 2010 C CA . GLY A 1 124 ? 11.679 -25.795 74.870 1.00 13.53 146 GLY A CA 1
ATOM 2011 C C . GLY A 1 124 ? 10.462 -26.519 75.423 1.00 12.73 146 GLY A C 1
ATOM 2012 O O . GLY A 1 124 ? 10.222 -26.493 76.623 1.00 13.17 146 GLY A O 1
ATOM 2016 N N . LEU A 1 125 ? 9.715 -27.177 74.548 1.00 12.62 147 LEU A N 1
ATOM 2017 C CA . LEU A 1 125 ? 8.663 -28.103 74.955 1.00 12.92 147 LEU A CA 1
ATOM 2018 C C . LEU A 1 125 ? 9.119 -29.544 74.738 1.00 12.12 147 LEU A C 1
ATOM 2019 O O . LEU A 1 125 ? 10.189 -29.788 74.200 1.00 13.45 147 LEU A O 1
ATOM 2035 N N . SER A 1 126 ? 8.309 -30.497 75.185 1.00 12.17 148 SER A N 1
ATOM 2036 C CA . SER A 1 126 ? 8.692 -31.902 75.160 1.00 13.13 148 SER A CA 1
ATOM 2037 C C . SER A 1 126 ? 8.775 -32.501 73.765 1.00 13.85 148 SER A C 1
ATOM 2038 O O . SER A 1 126 ? 9.458 -33.480 73.566 1.00 17.53 148 SER A O 1
ATOM 2046 N N . ARG A 1 127 ? 8.059 -31.916 72.813 1.00 12.12 149 ARG A N 1
ATOM 2047 C CA . ARG A 1 127 ? 8.039 -32.420 71.453 1.00 11.76 149 ARG A CA 1
ATOM 2048 C C . ARG A 1 127 ? 8.818 -31.513 70.533 1.00 11.45 149 ARG A C 1
ATOM 2049 O O . ARG A 1 127 ? 8.945 -30.322 70.784 1.00 12.37 149 ARG A O 1
ATOM 2070 N N . LYS A 1 128 ? 9.352 -32.109 69.478 1.00 11.64 150 LYS A N 1
ATOM 2071 C CA . LYS A 1 128 ? 10.189 -31.411 68.508 1.00 11.07 150 LYS A CA 1
ATOM 2072 C C . LYS A 1 128 ? 9.680 -31.660 67.097 1.00 10.75 150 LYS A C 1
ATOM 2073 O O . LYS A 1 128 ? 9.105 -32.701 66.779 1.00 12.11 150 LYS A O 1
ATOM 2092 N N . CYS A 1 129 ? 9.916 -30.682 66.238 1.00 10.19 151 CYS A N 1
ATOM 2093 C CA . CYS A 1 129 ? 9.574 -30.793 64.820 1.00 10.30 151 CYS A CA 1
ATOM 2094 C C . CYS A 1 129 ? 10.823 -30.925 63.976 1.00 10.31 151 CYS A C 1
ATOM 2095 O O . CYS A 1 129 ? 11.945 -30.901 64.479 1.00 11.56 151 CYS A O 1
ATOM 2103 N N . TRP A 1 130 ? 10.628 -31.083 62.676 1.00 10.33 152 TRP A N 1
ATOM 2104 C CA . TRP A 1 130 ? 11.759 -31.260 61.769 1.00 10.59 152 TRP A CA 1
ATOM 2105 C C . TRP A 1 130 ? 12.701 -30.057 61.780 1.00 11.74 152 TRP A C 1
ATOM 2106 O O . TRP A 1 130 ? 12.269 -28.899 61.832 1.00 11.81 152 TRP A O 1
ATOM 2127 N N . ALA A 1 131 ? 13.995 -30.347 61.719 1.00 11.99 153 ALA A N 1
ATOM 2128 C CA . ALA A 1 131 ? 15.019 -29.344 61.472 1.00 13.28 153 ALA A CA 1
ATOM 2129 C C . ALA A 1 131 ? 16.094 -29.967 60.607 1.00 14.10 153 ALA A C 1
ATOM 2130 O O . ALA A 1 131 ? 16.268 -31.184 60.607 1.00 15.64 153 ALA A O 1
ATOM 2137 N N . THR A 1 132 ? 16.825 -29.129 59.884 1.00 14.80 154 THR A N 1
ATOM 2138 C CA . THR A 1 132 ? 18.006 -29.579 59.163 1.00 15.50 154 THR A CA 1
ATOM 2139 C C . THR A 1 132 ? 19.091 -29.940 60.169 1.00 17.75 154 THR A C 1
ATOM 2140 O O . THR A 1 132 ? 19.034 -29.528 61.329 1.00 18.48 154 THR A O 1
ATOM 2151 N N . PRO A 1 133 ? 20.096 -30.701 59.735 1.00 18.02 155 PRO A N 1
ATOM 2152 C CA . PRO A 1 133 ? 21.222 -30.964 60.630 1.00 20.89 155 PRO A CA 1
ATOM 2153 C C . PRO A 1 133 ? 21.868 -29.678 61.137 1.00 21.95 155 PRO A C 1
ATOM 2154 O O . PRO A 1 133 ? 22.359 -29.647 62.264 1.00 23.98 155 PRO A O 1
ATOM 2165 N N . GLY A 1 134 ? 21.845 -28.631 60.314 1.00 21.86 156 GLY A N 1
ATOM 2166 C CA . GLY A 1 134 ? 22.371 -27.340 60.700 1.00 23.65 156 GLY A CA 1
ATOM 2167 C C . GLY A 1 134 ? 21.487 -26.551 61.649 1.00 23.83 156 GLY A C 1
ATOM 2168 O O . GLY A 1 134 ? 21.890 -25.491 62.111 1.00 26.48 156 GLY A O 1
ATOM 2172 N N . GLY A 1 135 ? 20.280 -27.042 61.932 1.00 21.69 157 GLY A N 1
ATOM 2173 C CA . GLY A 1 135 ? 19.406 -26.403 62.909 1.00 20.20 157 GLY A CA 1
ATOM 2174 C C . GLY A 1 135 ? 18.373 -25.432 62.353 1.00 19.86 157 GLY A C 1
ATOM 2175 O O . GLY A 1 135 ? 17.748 -24.714 63.102 1.00 21.30 157 GLY A O 1
ATOM 2179 N N . SER A 1 136 ? 18.189 -25.398 61.041 1.00 18.56 158 SER A N 1
ATOM 2180 C CA . SER A 1 136 ? 17.140 -24.566 60.438 1.00 18.85 158 SER A CA 1
ATOM 2181 C C . SER A 1 136 ? 15.848 -25.362 60.276 1.00 17.50 158 SER A C 1
ATOM 2182 O O . SER A 1 136 ? 15.864 -26.575 60.277 1.00 18.14 158 SER A O 1
ATOM 2190 N N . GLY A 1 137 ? 14.728 -24.685 60.090 1.00 16.68 159 GLY A N 1
ATOM 2191 C CA . GLY A 1 137 ? 13.461 -25.384 60.019 1.00 16.32 159 GLY A CA 1
ATOM 2192 C C . GLY A 1 137 ? 12.385 -24.569 59.336 1.00 15.61 159 GLY A C 1
ATOM 2193 O O . GLY A 1 137 ? 12.648 -23.508 58.774 1.00 16.64 159 GLY A O 1
ATOM 2197 N N . GLY A 1 138 ? 11.168 -25.077 59.380 1.00 14.64 160 GLY A N 1
ATOM 2198 C CA . GLY A 1 138 ? 10.046 -24.404 58.762 1.00 13.72 160 GLY A CA 1
ATOM 2199 C C . GLY A 1 138 ? 9.827 -24.829 57.326 1.00 12.18 160 GLY A C 1
ATOM 2200 O O . GLY A 1 138 ? 10.637 -25.554 56.722 1.00 12.32 160 GLY A O 1
ATOM 2204 N N . TRP A 1 139 ? 8.728 -24.353 56.763 1.00 11.53 161 TRP A N 1
ATOM 2205 C CA . TRP A 1 139 ? 8.254 -24.880 55.495 1.00 11.19 161 TRP A CA 1
ATOM 2206 C C . TRP A 1 139 ? 9.110 -24.525 54.280 1.00 10.61 161 TRP A C 1
ATOM 2207 O O . TRP A 1 139 ? 9.350 -25.382 53.434 1.00 10.91 161 TRP A O 1
ATOM 2228 N N . THR A 1 140 ? 9.530 -23.278 54.145 1.00 11.43 162 THR A N 1
ATOM 2229 C CA . THR A 1 140 ? 10.331 -22.943 52.982 1.00 12.38 162 THR A CA 1
ATOM 2230 C C . THR A 1 140 ? 11.721 -23.575 53.050 1.00 12.05 162 THR A C 1
ATOM 2231 O O . THR A 1 140 ? 12.271 -23.955 52.022 1.00 12.14 162 THR A O 1
ATOM 2242 N N . VAL A 1 141 ? 12.266 -23.726 54.255 1.00 11.75 163 VAL A N 1
ATOM 2243 C CA . VAL A 1 141 ? 13.507 -24.456 54.432 1.00 11.63 163 VAL A CA 1
ATOM 2244 C C . VAL A 1 141 ? 13.315 -25.909 53.999 1.00 10.53 163 VAL A C 1
ATOM 2245 O O . VAL A 1 141 ? 14.165 -26.477 53.325 1.00 12.29 163 VAL A O 1
ATOM 2258 N N . PHE A 1 142 ? 12.191 -26.510 54.380 1.00 10.88 164 PHE A N 1
ATOM 2259 C CA . PHE A 1 142 ? 11.903 -27.895 54.001 1.00 10.59 164 PHE A CA 1
ATOM 2260 C C . PHE A 1 142 ? 11.776 -28.023 52.484 1.00 10.87 164 PHE A C 1
ATOM 2261 O O . PHE A 1 142 ? 12.331 -28.955 51.876 1.00 10.64 164 PHE A O 1
ATOM 2278 N N . VAL A 1 143 ? 11.072 -27.078 51.856 1.00 10.74 165 VAL A N 1
ATOM 2279 C CA . VAL A 1 143 ? 10.923 -27.083 50.403 1.00 11.10 165 VAL A CA 1
ATOM 2280 C C . VAL A 1 143 ? 12.302 -27.050 49.739 1.00 11.28 165 VAL A C 1
ATOM 2281 O O . VAL A 1 143 ? 12.578 -27.807 48.816 1.00 12.04 165 VAL A O 1
ATOM 2294 N N . ASP A 1 144 ? 13.168 -26.160 50.206 1.00 11.35 166 ASP A N 1
ATOM 2295 C CA . ASP A 1 144 ? 14.469 -26.001 49.576 1.00 12.35 166 ASP A CA 1
ATOM 2296 C C . ASP A 1 144 ? 15.351 -27.214 49.856 1.00 11.59 166 ASP A C 1
ATOM 2297 O O . ASP A 1 144 ? 16.096 -27.676 48.982 1.00 13.07 166 ASP A O 1
ATOM 2306 N N . TYR A 1 145 ? 15.286 -27.718 51.088 1.00 11.02 167 TYR A N 1
ATOM 2307 C CA . TYR A 1 145 ? 16.147 -28.815 51.497 1.00 11.10 167 TYR A CA 1
ATOM 2308 C C . TYR A 1 145 ? 15.869 -30.078 50.691 1.00 10.80 167 TYR A C 1
ATOM 2309 O O . TYR A 1 145 ? 16.791 -30.762 50.240 1.00 11.82 167 TYR A O 1
ATOM 2327 N N . TYR A 1 146 ? 14.588 -30.383 50.514 1.00 10.65 168 TYR A N 1
ATOM 2328 C CA . TYR A 1 146 ? 14.177 -31.578 49.792 1.00 10.93 168 TYR A CA 1
ATOM 2329 C C . TYR A 1 146 ? 13.794 -31.301 48.344 1.00 11.53 168 TYR A C 1
ATOM 2330 O O . TYR A 1 146 ? 13.298 -32.192 47.666 1.00 12.76 168 TYR A O 1
ATOM 2348 N N . ASN A 1 147 ? 14.042 -30.088 47.850 1.00 11.42 169 ASN A N 1
ATOM 2349 C CA . ASN A 1 147 ? 13.707 -29.768 46.460 1.00 11.44 169 ASN A CA 1
ATOM 2350 C C . ASN A 1 147 ? 12.266 -30.181 46.151 1.00 11.60 169 ASN A C 1
ATOM 2351 O O . ASN A 1 147 ? 11.985 -30.863 45.165 1.00 11.79 169 ASN A O 1
ATOM 2362 N N . LEU A 1 148 ? 11.345 -29.772 47.002 1.00 10.96 170 LEU A N 1
ATOM 2363 C CA . LEU A 1 148 ? 9.979 -30.232 46.863 1.00 11.92 170 LEU A CA 1
ATOM 2364 C C . LEU A 1 148 ? 9.325 -29.708 45.598 1.00 11.90 170 LEU A C 1
ATOM 2365 O O . LEU A 1 148 ? 9.398 -28.519 45.292 1.00 11.66 170 LEU A O 1
ATOM 2381 N N . HIS A 1 149 ? 8.617 -30.592 44.911 1.00 11.29 171 HIS A N 1
ATOM 2382 C CA . HIS A 1 149 ? 7.768 -30.162 43.812 1.00 11.06 171 HIS A CA 1
ATOM 2383 C C . HIS A 1 149 ? 6.743 -29.178 44.337 1.00 11.20 171 HIS A C 1
ATOM 2384 O O . HIS A 1 149 ? 6.141 -29.408 45.394 1.00 11.04 171 HIS A O 1
ATOM 2399 N N . TYR A 1 150 ? 6.471 -28.120 43.583 1.00 10.93 172 TYR A N 1
ATOM 2400 C CA . TYR A 1 150 ? 5.377 -27.231 43.972 1.00 10.90 172 TYR A CA 1
ATOM 2401 C C . TYR A 1 150 ? 4.770 -26.542 42.775 1.00 11.86 172 TYR A C 1
ATOM 2402 O O . TYR A 1 150 ? 5.396 -26.418 41.733 1.00 12.84 172 TYR A O 1
ATOM 2420 N N . TYR A 1 151 ? 3.526 -26.123 42.955 1.00 11.06 173 TYR A N 1
ATOM 2421 C CA . TYR A 1 151 ? 2.818 -25.299 41.993 1.00 12.41 173 TYR A CA 1
ATOM 2422 C C . TYR A 1 151 ? 2.504 -23.954 42.647 1.00 12.35 173 TYR A C 1
ATOM 2423 O O . TYR A 1 151 ? 2.339 -23.880 43.867 1.00 13.37 173 TYR A O 1
ATOM 2441 N N . GLU A 1 152 ? 2.440 -22.907 41.836 1.00 12.09 174 GLU A N 1
ATOM 2442 C CA . GLU A 1 152 ? 1.992 -21.584 42.259 1.00 14.44 174 GLU A CA 1
ATOM 2443 C C . GLU A 1 152 ? 0.803 -21.181 41.409 1.00 13.98 174 GLU A C 1
ATOM 2444 O O . GLU A 1 152 ? 0.831 -21.341 40.184 1.00 15.53 174 GLU A O 1
ATOM 2456 N N . PHE A 1 153 ? -0.222 -20.622 42.047 1.00 12.81 175 PHE A N 1
ATOM 2457 C CA . PHE A 1 153 ? -1.403 -20.166 41.321 1.00 13.21 175 PHE A CA 1
ATOM 2458 C C . PHE A 1 153 ? -1.768 -18.763 41.744 1.00 14.13 175 PHE A C 1
ATOM 2459 O O . PHE A 1 153 ? -1.848 -18.471 42.918 1.00 15.49 175 PHE A O 1
ATOM 2476 N N . PRO A 1 154 ? -1.995 -17.878 40.777 1.00 15.11 176 PRO A N 1
ATOM 2477 C CA . PRO A 1 154 ? -2.374 -16.518 41.164 1.00 16.00 176 PRO A CA 1
ATOM 2478 C C . PRO A 1 154 ? -3.814 -16.397 41.614 1.00 16.70 176 PRO A C 1
ATOM 2479 O O . PRO A 1 154 ? -4.125 -15.413 42.260 1.00 18.24 176 PRO A O 1
ATOM 2490 N N . THR A 1 155 ? -4.667 -17.360 41.277 1.00 16.39 177 THR A N 1
ATOM 2491 C CA . THR A 1 155 ? -6.070 -17.319 41.688 1.00 16.55 177 THR A CA 1
ATOM 2492 C C . THR A 1 155 ? -6.530 -18.696 42.093 1.00 15.88 177 THR A C 1
ATOM 2493 O O . THR A 1 155 ? -5.981 -19.701 41.656 1.00 15.52 177 THR A O 1
ATOM 2504 N N . LYS A 1 156 ? -7.556 -18.721 42.925 1.00 16.49 178 LYS A N 1
ATOM 2505 C CA . LYS A 1 156 ? -8.134 -19.978 43.364 1.00 17.26 178 LYS A CA 1
ATOM 2506 C C . LYS A 1 156 ? -8.779 -20.677 42.169 1.00 16.49 178 LYS A C 1
ATOM 2507 O O . LYS A 1 156 ? -8.673 -21.893 42.031 1.00 15.63 178 LYS A O 1
ATOM 2526 N N . GLU A 1 157 ? -9.405 -19.916 41.272 1.00 17.99 179 GLU A N 1
ATOM 2527 C CA . GLU A 1 157 ? -10.005 -20.534 40.092 1.00 22.33 179 GLU A CA 1
ATOM 2528 C C . GLU A 1 157 ? -8.958 -21.264 39.241 1.00 19.51 179 GLU A C 1
ATOM 2529 O O . GLU A 1 157 ? -9.205 -22.372 38.773 1.00 19.35 179 GLU A O 1
ATOM 2541 N N A GLU A 1 158 ? -7.790 -20.660 39.060 0.38 18.91 180 GLU A N 1
ATOM 2542 N N B GLU A 1 158 ? -7.789 -20.650 39.044 0.62 17.84 180 GLU A N 1
ATOM 2543 C CA A GLU A 1 158 ? -6.736 -21.314 38.297 0.38 18.64 180 GLU A CA 1
ATOM 2544 C CA B GLU A 1 158 ? -6.733 -21.306 38.273 0.62 17.38 180 GLU A CA 1
ATOM 2545 C C A GLU A 1 158 ? -6.272 -22.595 38.991 0.38 16.38 180 GLU A C 1
ATOM 2546 C C B GLU A 1 158 ? -6.305 -22.601 38.983 0.62 15.46 180 GLU A C 1
ATOM 2547 O O A GLU A 1 158 ? -6.074 -23.621 38.346 0.38 16.74 180 GLU A O 1
ATOM 2548 O O B GLU A 1 158 ? -6.182 -23.649 38.357 0.62 16.02 180 GLU A O 1
ATOM 2589 N N . LEU A 1 160 ? -8.010 -24.526 41.111 1.00 13.35 182 LEU A N 1
ATOM 2590 C CA . LEU A 1 160 ? -9.053 -25.549 41.106 1.00 14.03 182 LEU A CA 1
ATOM 2591 C C . LEU A 1 160 ? -9.412 -26.058 39.708 1.00 16.52 182 LEU A C 1
ATOM 2592 O O . LEU A 1 160 ? -10.071 -27.077 39.592 1.00 19.70 182 LEU A O 1
ATOM 2608 N N . SER A 1 161 ? -8.990 -25.358 38.657 1.00 17.80 183 SER A N 1
ATOM 2609 C CA . SER A 1 161 ? -9.207 -25.844 37.291 1.00 19.14 183 SER A CA 1
ATOM 2610 C C . SER A 1 161 ? -7.957 -26.459 36.663 1.00 18.99 183 SER A C 1
ATOM 2611 O O . SER A 1 161 ? -7.985 -26.871 35.511 1.00 19.82 183 SER A O 1
ATOM 2619 N N . SER A 1 162 ? -6.876 -26.566 37.423 1.00 17.11 184 SER A N 1
ATOM 2620 C CA . SER A 1 162 ? -5.589 -26.989 36.867 1.00 16.62 184 SER A CA 1
ATOM 2621 C C . SER A 1 162 ? -5.437 -28.507 36.699 1.00 18.21 184 SER A C 1
ATOM 2622 O O . SER A 1 162 ? -4.531 -28.982 35.997 1.00 19.32 184 SER A O 1
ATOM 2630 N N . GLY A 1 163 ? -6.273 -29.265 37.391 1.00 19.57 185 GLY A N 1
ATOM 2631 C CA . GLY A 1 163 ? -6.183 -30.710 37.363 1.00 20.03 185 GLY A CA 1
ATOM 2632 C C . GLY A 1 163 ? -5.064 -31.283 38.208 1.00 20.60 185 GLY A C 1
ATOM 2633 O O . GLY A 1 163 ? -4.760 -32.472 38.093 1.00 23.22 185 GLY A O 1
ATOM 2637 N N . VAL A 1 164 ? -4.443 -30.465 39.052 1.00 17.96 186 VAL A N 1
ATOM 2638 C CA . VAL A 1 164 ? -3.284 -30.942 39.784 1.00 18.39 186 VAL A CA 1
ATOM 2639 C C . VAL A 1 164 ? -3.621 -31.473 41.170 1.00 16.41 186 VAL A C 1
ATOM 2640 O O . VAL A 1 164 ? -2.959 -32.380 41.651 1.00 18.00 186 VAL A O 1
ATOM 2653 N N . LEU A 1 165 ? -4.632 -30.914 41.822 1.00 14.23 187 LEU A N 1
ATOM 2654 C CA . LEU A 1 165 ? -4.847 -31.235 43.230 1.00 13.38 187 LEU A CA 1
ATOM 2655 C C . LEU A 1 165 ? -5.397 -32.622 43.511 1.00 13.35 187 LEU A C 1
ATOM 2656 O O . LEU A 1 165 ? -6.256 -33.130 42.797 1.00 14.28 187 LEU A O 1
ATOM 2672 N N A GLN A 1 166 ? -4.976 -33.132 44.657 0.29 13.20 188 GLN A N 1
ATOM 2673 N N B GLN A 1 166 ? -4.853 -33.256 44.548 0.71 13.10 188 GLN A N 1
ATOM 2674 C CA A GLN A 1 166 ? -5.351 -34.439 45.127 0.29 13.25 188 GLN A CA 1
ATOM 2675 C CA B GLN A 1 166 ? -5.397 -34.482 45.115 0.71 14.08 188 GLN A CA 1
ATOM 2676 C C A GLN A 1 166 ? -5.502 -34.385 46.640 0.29 12.50 188 GLN A C 1
ATOM 2677 C C B GLN A 1 166 ? -5.571 -34.308 46.611 0.71 12.22 188 GLN A C 1
ATOM 2678 O O A GLN A 1 166 ? -4.666 -33.795 47.320 0.29 12.05 188 GLN A O 1
ATOM 2679 O O B GLN A 1 166 ? -4.792 -33.611 47.249 0.71 11.04 188 GLN A O 1
ATOM 2706 N N . LYS A 1 167 ? -6.566 -34.986 47.169 1.00 12.16 189 LYS A N 1
ATOM 2707 C CA . LYS A 1 167 ? -6.750 -35.055 48.615 1.00 11.92 189 LYS A CA 1
ATOM 2708 C C . LYS A 1 167 ? -5.432 -35.448 49.281 1.00 11.30 189 LYS A C 1
ATOM 2709 O O . LYS A 1 167 ? -4.798 -36.444 48.904 1.00 11.56 189 LYS A O 1
ATOM 2729 N N . GLY A 1 168 ? -5.026 -34.654 50.267 1.00 10.35 190 GLY A N 1
ATOM 2730 C CA . GLY A 1 168 ? -3.776 -34.862 50.968 1.00 10.23 190 GLY A CA 1
ATOM 2731 C C . GLY A 1 168 ? -2.679 -33.879 50.628 1.00 8.85 190 GLY A C 1
ATOM 2732 O O . GLY A 1 168 ? -1.688 -33.799 51.358 1.00 9.93 190 GLY A O 1
ATOM 2736 N N . ASP A 1 169 ? -2.818 -33.168 49.514 1.00 9.80 191 ASP A N 1
ATOM 2737 C CA . ASP A 1 169 ? -1.859 -32.128 49.154 1.00 9.76 191 ASP A CA 1
ATOM 2738 C C . ASP A 1 169 ? -1.881 -31.006 50.177 1.00 9.67 191 ASP A C 1
ATOM 2739 O O . ASP A 1 169 ? -2.919 -30.728 50.780 1.00 11.11 191 ASP A O 1
ATOM 2748 N N . ILE A 1 170 ? -0.733 -30.365 50.374 1.00 8.96 192 ILE A N 1
ATOM 2749 C CA . ILE A 1 170 ? -0.661 -29.227 51.266 1.00 9.22 192 ILE A CA 1
ATOM 2750 C C . ILE A 1 170 ? -0.847 -27.958 50.445 1.00 9.51 192 ILE A C 1
ATOM 2751 O O . ILE A 1 170 ? -0.277 -27.823 49.374 1.00 10.64 192 ILE A O 1
ATOM 2767 N N . ILE A 1 171 ? -1.676 -27.045 50.949 1.00 9.28 193 ILE A N 1
ATOM 2768 C CA . ILE A 1 171 ? -1.894 -25.764 50.290 1.00 10.34 193 ILE A CA 1
ATOM 2769 C C . ILE A 1 171 ? -1.493 -24.650 51.235 1.00 10.06 193 ILE A C 1
ATOM 2770 O O . ILE A 1 171 ? -1.858 -24.663 52.411 1.00 9.78 193 ILE A O 1
ATOM 2786 N N . TRP A 1 172 ? -0.707 -23.715 50.713 1.00 10.33 194 TRP A N 1
ATOM 2787 C CA . TRP A 1 172 ? -0.445 -22.443 51.392 1.00 11.13 194 TRP A CA 1
ATOM 2788 C C . TRP A 1 172 ? -1.190 -21.312 50.704 1.00 12.21 194 TRP A C 1
ATOM 2789 O O . TRP A 1 172 ? -1.081 -21.134 49.486 1.00 13.65 194 TRP A O 1
ATOM 2810 N N . CYS A 1 173 ? -1.946 -20.557 51.496 1.00 11.60 195 CYS A N 1
ATOM 2811 C CA . CYS A 1 173 ? -2.469 -19.260 51.087 1.00 12.62 195 CYS A CA 1
ATOM 2812 C C . CYS A 1 173 ? -1.436 -18.215 51.465 1.00 12.84 195 CYS A C 1
ATOM 2813 O O . CYS A 1 173 ? -1.061 -18.084 52.627 1.00 13.49 195 CYS A O 1
ATOM 2821 N N . VAL A 1 174 ? -0.982 -17.483 50.461 1.00 14.04 196 VAL A N 1
ATOM 2822 C CA . VAL A 1 174 ? 0.094 -16.521 50.608 1.00 15.32 196 VAL A CA 1
ATOM 2823 C C . VAL A 1 174 ? -0.512 -15.131 50.699 1.00 17.81 196 VAL A C 1
ATOM 2824 O O . VAL A 1 174 ? -1.211 -14.688 49.789 1.00 18.56 196 VAL A O 1
ATOM 2837 N N . ASP A 1 175 ? -0.223 -14.450 51.801 1.00 18.97 197 ASP A N 1
ATOM 2838 C CA . ASP A 1 175 ? -0.727 -13.124 52.109 1.00 23.57 197 ASP A CA 1
ATOM 2839 C C . ASP A 1 175 ? -0.257 -12.119 51.069 1.00 25.54 197 ASP A C 1
ATOM 2840 O O . ASP A 1 175 ? 0.932 -11.826 50.972 1.00 26.15 197 ASP A O 1
ATOM 2849 N N . GLY A 1 176 ? -1.204 -11.606 50.294 1.00 26.79 198 GLY A N 1
ATOM 2850 C CA . GLY A 1 176 ? -0.906 -10.667 49.227 1.00 28.78 198 GLY A CA 1
ATOM 2851 C C . GLY A 1 176 ? -0.458 -9.301 49.701 1.00 30.10 198 GLY A C 1
ATOM 2852 O O . GLY A 1 176 ? -0.176 -8.452 48.875 1.00 31.16 198 GLY A O 1
ATOM 2856 N N . SER A 1 177 ? -0.398 -9.080 51.014 1.00 30.00 199 SER A N 1
ATOM 2857 C CA . SER A 1 177 ? 0.160 -7.842 51.541 1.00 30.83 199 SER A CA 1
ATOM 2858 C C . SER A 1 177 ? 1.684 -7.926 51.630 1.00 28.59 199 SER A C 1
ATOM 2859 O O . SER A 1 177 ? 2.339 -6.918 51.864 1.00 29.78 199 SER A O 1
ATOM 2867 N N A VAL A 1 178 ? 2.223 -9.126 51.431 0.21 27.31 200 VAL A N 1
ATOM 2868 N N B VAL A 1 178 ? 2.263 -9.119 51.450 0.79 27.65 200 VAL A N 1
ATOM 2869 C CA A VAL A 1 178 ? 3.662 -9.338 51.497 0.21 26.19 200 VAL A CA 1
ATOM 2870 C CA B VAL A 1 178 ? 3.729 -9.214 51.426 0.79 27.62 200 VAL A CA 1
ATOM 2871 C C A VAL A 1 178 ? 4.247 -9.730 50.139 0.21 25.75 200 VAL A C 1
ATOM 2872 C C B VAL A 1 178 ? 4.322 -9.846 50.170 0.79 26.96 200 VAL A C 1
ATOM 2873 O O A VAL A 1 178 ? 5.338 -9.287 49.784 0.21 25.58 200 VAL A O 1
ATOM 2874 O O B VAL A 1 178 ? 5.514 -9.712 49.926 0.79 28.48 200 VAL A O 1
ATOM 2899 N N . GLY A 1 179 ? 3.519 -10.541 49.375 1.00 25.70 201 GLY A N 1
ATOM 2900 C CA . GLY A 1 179 ? 4.012 -11.027 48.097 1.00 24.99 201 GLY A CA 1
ATOM 2901 C C . GLY A 1 179 ? 3.089 -12.014 47.413 1.00 22.90 201 GLY A C 1
ATOM 2902 O O . GLY A 1 179 ? 1.974 -12.245 47.871 1.00 23.10 201 GLY A O 1
ATOM 2907 N N . LEU A 1 180 ? 3.556 -12.567 46.292 1.00 21.32 202 LEU A N 1
ATOM 2908 C CA . LEU A 1 180 ? 2.809 -13.547 45.525 1.00 19.39 202 LEU A CA 1
ATOM 2909 C C . LEU A 1 180 ? 3.563 -14.868 45.511 1.00 19.92 202 LEU A C 1
ATOM 2910 O O . LEU A 1 180 ? 4.788 -14.895 45.461 1.00 21.74 202 LEU A O 1
ATOM 2926 N N . GLY A 1 181 ? 2.824 -15.965 45.562 1.00 19.39 203 GLY A N 1
ATOM 2927 C CA . GLY A 1 181 ? 3.411 -17.285 45.416 1.00 19.88 203 GLY A CA 1
ATOM 2928 C C . GLY A 1 181 ? 4.517 -17.598 46.414 1.00 18.56 203 GLY A C 1
ATOM 2929 O O . GLY A 1 181 ? 4.513 -17.134 47.557 1.00 18.81 203 GLY A O 1
ATOM 2950 N N . ALA A 1 183 ? 7.675 -16.726 46.606 1.00 21.87 205 ALA A N 1
ATOM 2951 C CA . ALA A 1 183 ? 8.457 -15.593 47.089 1.00 23.19 205 ALA A CA 1
ATOM 2952 C C . ALA A 1 183 ? 7.769 -14.918 48.275 1.00 22.18 205 ALA A C 1
ATOM 2953 O O . ALA A 1 183 ? 8.419 -14.537 49.247 1.00 23.24 205 ALA A O 1
ATOM 2960 N N . GLY A 1 184 ? 6.450 -14.784 48.199 1.00 20.74 206 GLY A N 1
ATOM 2961 C CA . GLY A 1 184 ? 5.677 -14.219 49.291 1.00 18.71 206 GLY A CA 1
ATOM 2962 C C . GLY A 1 184 ? 5.775 -15.073 50.545 1.00 17.43 206 GLY A C 1
ATOM 2963 O O . GLY A 1 184 ? 5.896 -14.558 51.654 1.00 17.41 206 GLY A O 1
ATOM 2967 N N . LEU A 1 185 ? 5.724 -16.390 50.373 1.00 16.66 207 LEU A N 1
ATOM 2968 C CA . LEU A 1 185 ? 5.789 -17.299 51.501 1.00 16.70 207 LEU A CA 1
ATOM 2969 C C . LEU A 1 185 ? 7.127 -17.230 52.231 1.00 16.58 207 LEU A C 1
ATOM 2970 O O . LEU A 1 185 ? 7.203 -17.532 53.423 1.00 16.86 207 LEU A O 1
ATOM 2986 N N . ARG A 1 186 ? 8.177 -16.840 51.516 1.00 16.95 208 ARG A N 1
ATOM 2987 C CA . ARG A 1 186 ? 9.501 -16.707 52.107 1.00 19.03 208 ARG A CA 1
ATOM 2988 C C . ARG A 1 186 ? 9.619 -15.467 52.976 1.00 21.12 208 ARG A C 1
ATOM 2989 O O . ARG A 1 186 ? 10.595 -15.296 53.706 1.00 23.25 208 ARG A O 1
ATOM 3010 N N . THR A 1 187 ? 8.629 -14.592 52.882 1.00 20.52 209 THR A N 1
ATOM 3011 C CA . THR A 1 187 ? 8.648 -13.353 53.627 1.00 22.84 209 THR A CA 1
ATOM 3012 C C . THR A 1 187 ? 7.812 -13.493 54.877 1.00 23.45 209 THR A C 1
ATOM 3013 O O . THR A 1 187 ? 6.690 -13.988 54.829 1.00 21.42 209 THR A O 1
ATOM 3024 N N . ILE A 1 188 ? 8.383 -13.059 55.996 1.00 25.78 210 ILE A N 1
ATOM 3025 C CA . ILE A 1 188 ? 7.672 -13.003 57.264 1.00 28.69 210 ILE A CA 1
ATOM 3026 C C . ILE A 1 188 ? 6.404 -12.178 57.099 1.00 28.81 210 ILE A C 1
ATOM 3027 O O . ILE A 1 188 ? 6.455 -11.044 56.620 1.00 30.04 210 ILE A O 1
ATOM 3043 N N . ALA A 1 189 ? 5.268 -12.748 57.480 1.00 28.92 211 ALA A N 1
ATOM 3044 C CA . ALA A 1 189 ? 3.983 -12.070 57.304 1.00 28.04 211 ALA A CA 1
ATOM 3045 C C . ALA A 1 189 ? 3.023 -12.384 58.432 1.00 30.79 211 ALA A C 1
ATOM 3046 O O . ALA A 1 189 ? 3.161 -13.385 59.120 1.00 30.90 211 ALA A O 1
ATOM 3053 N N . ASP A 1 190 ? 2.016 -11.534 58.585 1.00 32.85 212 ASP A N 1
ATOM 3054 C CA . ASP A 1 190 ? 1.026 -11.726 59.630 1.00 34.96 212 ASP A CA 1
ATOM 3055 C C . ASP A 1 190 ? 0.132 -12.938 59.350 1.00 30.71 212 ASP A C 1
ATOM 3056 O O . ASP A 1 190 ? -0.217 -13.674 60.264 1.00 32.76 212 ASP A O 1
ATOM 3065 N N . ASN A 1 191 ? -0.222 -13.159 58.087 1.00 22.56 213 ASN A N 1
ATOM 3066 C CA . ASN A 1 191 ? -1.404 -13.951 57.777 1.00 19.39 213 ASN A CA 1
ATOM 3067 C C . ASN A 1 191 ? -1.269 -14.920 56.608 1.00 17.52 213 ASN A C 1
ATOM 3068 O O . ASN A 1 191 ? -2.240 -15.134 55.892 1.00 18.16 213 ASN A O 1
ATOM 3079 N N . HIS A 1 192 ? -0.094 -15.503 56.388 1.00 16.27 214 HIS A N 1
ATOM 3080 C CA . HIS A 1 192 ? -0.031 -16.690 55.530 1.00 15.38 214 HIS A CA 1
ATOM 3081 C C . HIS A 1 192 ? -0.872 -17.786 56.210 1.00 15.94 214 HIS A C 1
ATOM 3082 O O . HIS A 1 192 ? -0.991 -17.788 57.435 1.00 18.98 214 HIS A O 1
ATOM 3097 N N . HIS A 1 193 ? -1.422 -18.724 55.440 1.00 12.87 215 HIS A N 1
ATOM 3098 C CA . HIS A 1 193 ? -2.278 -19.751 56.028 1.00 11.43 215 HIS A CA 1
ATOM 3099 C C . HIS A 1 193 ? -2.096 -21.074 55.310 1.00 10.80 215 HIS A C 1
ATOM 3100 O O . HIS A 1 193 ? -1.954 -21.112 54.121 1.00 14.20 215 HIS A O 1
ATOM 3115 N N . ILE A 1 194 ? -2.104 -22.159 56.061 1.00 10.21 216 ILE A N 1
ATOM 3116 C CA . ILE A 1 194 ? -1.803 -23.488 55.524 1.00 9.49 216 ILE A CA 1
ATOM 3117 C C . ILE A 1 194 ? -2.957 -24.434 55.857 1.00 9.53 216 ILE A C 1
ATOM 3118 O O . ILE A 1 194 ? -3.650 -24.255 56.860 1.00 10.01 216 ILE A O 1
ATOM 3134 N N . GLY A 1 195 ? -3.166 -25.433 55.001 1.00 8.79 217 GLY A N 1
ATOM 3135 C CA . GLY A 1 195 ? -4.167 -26.458 55.222 1.00 8.89 217 GLY A CA 1
ATOM 3136 C C . GLY A 1 195 ? -3.923 -27.647 54.320 1.00 8.45 217 GLY A C 1
ATOM 3137 O O . GLY A 1 195 ? -2.972 -27.644 53.534 1.00 9.48 217 GLY A O 1
ATOM 3141 N N . ILE A 1 196 ? -4.774 -28.665 54.450 1.00 8.47 218 ILE A N 1
ATOM 3142 C CA . ILE A 1 196 ? -4.615 -29.915 53.733 1.00 8.58 218 ILE A CA 1
ATOM 3143 C C . ILE A 1 196 ? -5.807 -30.105 52.808 1.00 9.10 218 ILE A C 1
ATOM 3144 O O . ILE A 1 196 ? -6.941 -30.126 53.257 1.00 9.72 218 ILE A O 1
ATOM 3160 N N . TYR A 1 197 ? -5.575 -30.218 51.504 1.00 9.48 219 TYR A N 1
ATOM 3161 C CA . TYR A 1 197 ? -6.678 -30.317 50.565 1.00 9.63 219 TYR A CA 1
ATOM 3162 C C . TYR A 1 197 ? -7.496 -31.564 50.814 1.00 10.04 219 TYR A C 1
ATOM 3163 O O . TYR A 1 197 ? -6.946 -32.650 51.010 1.00 10.87 219 TYR A O 1
ATOM 3181 N N . THR A 1 198 ? -8.821 -31.410 50.771 1.00 10.41 220 THR A N 1
ATOM 3182 C CA . THR A 1 198 ? -9.725 -32.530 51.014 1.00 11.20 220 THR A CA 1
ATOM 3183 C C . THR A 1 198 ? -10.741 -32.721 49.896 1.00 12.40 220 THR A C 1
ATOM 3184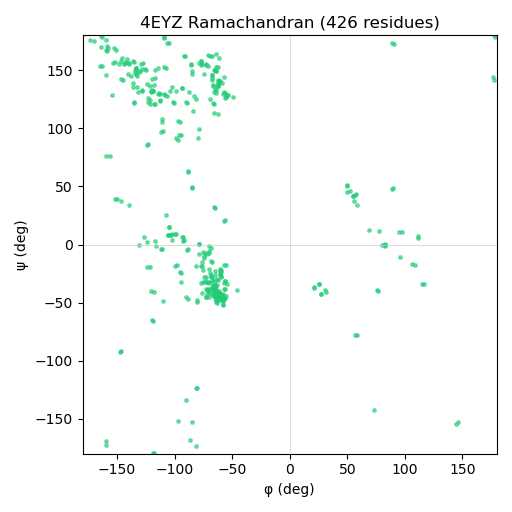 O O . THR A 1 198 ? -11.629 -33.561 50.007 1.00 15.05 220 THR A O 1
ATOM 3195 N N . GLY A 1 199 ? -10.601 -31.968 48.811 1.00 11.88 221 GLY A N 1
ATOM 3196 C CA . GLY A 1 199 ? -11.565 -32.015 47.734 1.00 12.68 221 GLY A CA 1
ATOM 3197 C C . GLY A 1 199 ? -11.285 -33.099 46.716 1.00 13.14 221 GLY A C 1
ATOM 3198 O O . GLY A 1 199 ? -10.444 -33.977 46.922 1.00 14.26 221 GLY A O 1
ATOM 3202 N N . ASN A 1 200 ? -12.002 -33.011 45.601 1.00 13.07 222 ASN A N 1
ATOM 3203 C CA . ASN A 1 200 ? -12.010 -34.049 44.577 1.00 13.92 222 ASN A CA 1
ATOM 3204 C C . ASN A 1 200 ? -11.151 -33.703 43.359 1.00 14.39 222 ASN A C 1
ATOM 3205 O O . ASN A 1 200 ? -11.151 -34.431 42.359 1.00 16.66 222 ASN A O 1
ATOM 3216 N N . GLY A 1 201 ? -10.389 -32.622 43.469 1.00 13.50 223 GLY A N 1
ATOM 3217 C CA . GLY A 1 201 ? -9.554 -32.139 42.391 1.00 14.54 223 GLY A CA 1
ATOM 3218 C C . GLY A 1 201 ? -10.007 -30.789 41.895 1.00 15.14 223 GLY A C 1
ATOM 3219 O O . GLY A 1 201 ? -9.201 -29.961 41.492 1.00 16.70 223 GLY A O 1
ATOM 3223 N N . THR A 1 202 ? -11.308 -30.556 41.917 1.00 13.33 224 THR A N 1
ATOM 3224 C CA . THR A 1 202 ? -11.827 -29.270 41.492 1.00 14.05 224 THR A CA 1
ATOM 3225 C C . THR A 1 202 ? -12.684 -28.606 42.571 1.00 13.53 224 THR A C 1
ATOM 3226 O O . THR A 1 202 ? -12.873 -27.402 42.547 1.00 13.95 224 THR A O 1
ATOM 3237 N N . SER A 1 203 ? -13.171 -29.372 43.538 1.00 12.43 225 SER A N 1
ATOM 3238 C CA . SER A 1 203 ? -13.958 -28.756 44.607 1.00 12.18 225 SER A CA 1
ATOM 3239 C C . SER A 1 203 ? -13.082 -27.952 45.570 1.00 12.14 225 SER A C 1
ATOM 3240 O O . SER A 1 203 ? -11.876 -28.190 45.733 1.00 12.21 225 SER A O 1
ATOM 3248 N N . ASP A 1 204 ? -13.716 -26.975 46.202 1.00 11.95 226 ASP A N 1
ATOM 3249 C CA . ASP A 1 204 ? -13.059 -26.020 47.091 1.00 11.71 226 ASP A CA 1
ATOM 3250 C C . ASP A 1 204 ? -13.223 -26.481 48.532 1.00 12.11 226 ASP A C 1
ATOM 3251 O O . ASP A 1 204 ? -14.179 -26.113 49.204 1.00 12.95 226 ASP A O 1
ATOM 3260 N N . SER A 1 205 ? -12.272 -27.280 49.000 1.00 11.96 227 SER A N 1
ATOM 3261 C CA . SER A 1 205 ? -12.392 -27.971 50.272 1.00 12.32 227 SER A CA 1
ATOM 3262 C C . SER A 1 205 ? -11.018 -28.272 50.840 1.00 10.94 227 SER A C 1
ATOM 3263 O O . SER A 1 205 ? -10.180 -28.866 50.157 1.00 11.25 227 SER A O 1
ATOM 3271 N N . TRP A 1 206 ? -10.798 -27.891 52.092 1.00 10.77 228 TRP A N 1
ATOM 3272 C CA . TRP A 1 206 ? -9.574 -28.238 52.782 1.00 10.18 228 TRP A CA 1
ATOM 3273 C C . TRP A 1 206 ? -9.811 -28.349 54.275 1.00 10.65 228 TRP A C 1
ATOM 3274 O O . TRP A 1 206 ? -10.863 -27.964 54.784 1.00 11.19 228 TRP A O 1
ATOM 3295 N N . TRP A 1 207 ? -8.817 -28.918 54.946 1.00 10.34 229 TRP A N 1
ATOM 3296 C CA . TRP A 1 207 ? -8.828 -29.210 56.369 1.00 10.58 229 TRP A CA 1
ATOM 3297 C C . TRP A 1 207 ? -7.796 -28.299 57.008 1.00 9.57 229 TRP A C 1
ATOM 3298 O O . TRP A 1 207 ? -6.643 -28.291 56.604 1.00 9.61 229 TRP A O 1
ATOM 3319 N N . GLN A 1 208 ? -8.224 -27.522 57.992 1.00 9.42 230 GLN A N 1
ATOM 3320 C CA . GLN A 1 208 ? -7.410 -26.450 58.524 1.00 9.76 230 GLN A CA 1
ATOM 3321 C C . GLN A 1 208 ? -7.882 -26.052 59.910 1.00 9.40 230 GLN A C 1
ATOM 3322 O O . GLN A 1 208 ? -8.966 -26.473 60.362 1.00 10.90 230 GLN A O 1
ATOM 3336 N N . SER A 1 209 ? -7.053 -25.270 60.587 1.00 9.63 231 SER A N 1
ATOM 3337 C CA . SER A 1 209 ? -7.477 -24.551 61.771 1.00 10.39 231 SER A CA 1
ATOM 3338 C C . SER A 1 209 ? -7.251 -23.068 61.521 1.00 10.24 231 SER A C 1
ATOM 3339 O O . SER A 1 209 ? -6.124 -22.651 61.234 1.00 11.09 231 SER A O 1
ATOM 3347 N N . GLY A 1 210 ? -8.324 -22.293 61.603 1.00 10.94 232 GLY A N 1
ATOM 3348 C CA . GLY A 1 210 ? -8.316 -20.928 61.136 1.00 11.82 232 GLY A CA 1
ATOM 3349 C C . GLY A 1 210 ? -9.669 -20.545 60.561 1.00 11.97 232 GLY A C 1
ATOM 3350 O O . GLY A 1 210 ? -10.695 -21.105 60.955 1.00 12.76 232 GLY A O 1
ATOM 3354 N N . PRO A 1 211 ? -9.686 -19.585 59.626 1.00 12.52 233 PRO A N 1
ATOM 3355 C CA . PRO A 1 211 ? -10.953 -19.090 59.073 1.00 13.14 233 PRO A CA 1
ATOM 3356 C C . PRO A 1 211 ? -11.831 -20.166 58.457 1.00 14.03 233 PRO A C 1
ATOM 3357 O O . PRO A 1 211 ? -11.362 -20.927 57.620 1.00 14.84 233 PRO A O 1
ATOM 3368 N N . VAL A 1 212 ? -13.105 -20.207 58.835 1.00 14.78 234 VAL A N 1
ATOM 3369 C CA . VAL A 1 212 ? -14.029 -21.186 58.268 1.00 16.16 234 VAL A CA 1
ATOM 3370 C C . VAL A 1 212 ? -15.156 -20.533 57.475 1.00 17.97 234 VAL A C 1
ATOM 3371 O O . VAL A 1 212 ? -15.984 -21.235 56.899 1.00 20.52 234 VAL A O 1
ATOM 3384 N N . LYS A 1 213 ? -15.176 -19.201 57.425 1.00 17.75 235 LYS A N 1
ATOM 3385 C CA . LYS A 1 213 ? -16.309 -18.482 56.829 1.00 18.82 235 LYS A CA 1
ATOM 3386 C C . LYS A 1 213 ? -15.975 -17.634 55.597 1.00 18.03 235 LYS A C 1
ATOM 3387 O O . LYS A 1 213 ? -16.752 -17.590 54.651 1.00 18.88 235 LYS A O 1
ATOM 3406 N N . ALA A 1 214 ? -14.843 -16.942 55.616 1.00 17.46 236 ALA A N 1
ATOM 3407 C CA . ALA A 1 214 ? -14.486 -16.052 54.520 1.00 17.76 236 ALA A CA 1
ATOM 3408 C C . ALA A 1 214 ? -13.011 -15.696 54.562 1.00 18.08 236 ALA A C 1
ATOM 3409 O O . ALA A 1 214 ? -12.395 -15.714 55.629 1.00 17.80 236 ALA A O 1
ATOM 3416 N N . ASP A 1 215 ? -12.451 -15.367 53.399 1.00 19.54 237 ASP A N 1
ATOM 3417 C CA . ASP A 1 215 ? -11.096 -14.838 53.319 1.00 20.57 237 ASP A CA 1
ATOM 3418 C C . ASP A 1 215 ? -10.978 -13.616 54.223 1.00 20.97 237 ASP A C 1
ATOM 3419 O O . ASP A 1 215 ? -11.790 -12.684 54.141 1.00 21.18 237 ASP A O 1
ATOM 3428 N N . GLY A 1 216 ? -9.966 -13.615 55.077 1.00 20.25 238 GLY A N 1
ATOM 3429 C CA . GLY A 1 216 ? -9.672 -12.461 55.904 1.00 20.74 238 GLY A CA 1
ATOM 3430 C C . GLY A 1 216 ? -10.492 -12.342 57.175 1.00 21.77 238 GLY A C 1
ATOM 3431 O O . GLY A 1 216 ? -10.306 -11.396 57.927 1.00 23.96 238 GLY A O 1
ATOM 3435 N N . ASP A 1 217 ? -11.392 -13.289 57.416 1.00 20.79 239 ASP A N 1
ATOM 3436 C CA . ASP A 1 217 ? -12.263 -13.256 58.589 1.00 21.50 239 ASP A CA 1
ATOM 3437 C C . ASP A 1 217 ? -11.654 -14.144 59.668 1.00 21.23 239 ASP A C 1
ATOM 3438 O O . ASP A 1 217 ? -11.662 -15.366 59.558 1.00 20.27 239 ASP A O 1
ATOM 3447 N N . LEU A 1 218 ? -11.088 -13.506 60.688 1.00 20.39 240 LEU A N 1
ATOM 3448 C CA . LEU A 1 218 ? -10.449 -14.215 61.785 1.00 20.50 240 LEU A CA 1
ATOM 3449 C C . LEU A 1 218 ? -11.327 -14.181 63.033 1.00 21.09 240 LEU A C 1
ATOM 3450 O O . LEU A 1 218 ? -10.884 -14.500 64.138 1.00 21.01 240 LEU A O 1
ATOM 3466 N N . VAL A 1 219 ? -12.588 -13.815 62.845 1.00 21.58 241 VAL A N 1
ATOM 3467 C CA . VAL A 1 219 ? -13.558 -13.892 63.924 1.00 22.85 241 VAL A CA 1
ATOM 3468 C C . VAL A 1 219 ? -14.226 -15.262 63.908 1.00 21.33 241 VAL A C 1
ATOM 3469 O O . VAL A 1 219 ? -14.369 -15.919 64.944 1.00 22.42 241 VAL A O 1
ATOM 3482 N N . ASN A 1 220 ? -14.614 -15.699 62.716 1.00 20.62 242 ASN A N 1
ATOM 3483 C CA . ASN A 1 220 ? -15.284 -16.977 62.558 1.00 20.34 242 ASN A CA 1
ATOM 3484 C C . ASN A 1 220 ? -14.265 -18.044 62.168 1.00 18.16 242 ASN A C 1
ATOM 3485 O O . ASN A 1 220 ? -13.929 -18.211 61.010 1.00 18.11 242 ASN A O 1
ATOM 3496 N N . VAL A 1 221 ? -13.773 -18.742 63.182 1.00 17.09 243 VAL A N 1
ATOM 3497 C CA . VAL A 1 221 ? -12.616 -19.609 63.052 1.00 17.15 243 VAL A CA 1
ATOM 3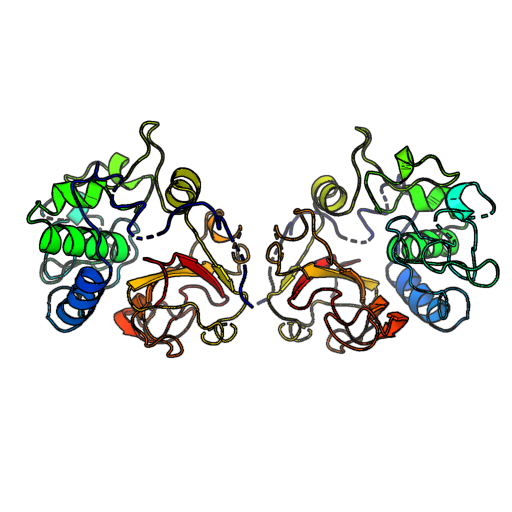498 C C . VAL A 1 221 ? -12.874 -20.930 63.750 1.00 16.78 243 VAL A C 1
ATOM 3499 O O . VAL A 1 221 ? -13.715 -21.035 64.647 1.00 19.33 243 VAL A O 1
ATOM 3512 N N . GLY A 1 222 ? -12.148 -21.951 63.339 1.00 14.99 244 GLY A N 1
ATOM 3513 C CA . GLY A 1 222 ? -12.318 -23.255 63.930 1.00 15.54 244 GLY A CA 1
ATOM 3514 C C . GLY A 1 222 ? -11.430 -24.271 63.251 1.00 13.56 244 GLY A C 1
ATOM 3515 O O . GLY A 1 222 ? -10.667 -23.937 62.357 1.00 13.74 244 GLY A O 1
ATOM 3519 N N . THR A 1 223 ? -11.507 -25.505 63.719 1.00 12.98 245 THR A N 1
ATOM 3520 C CA . THR A 1 223 ? -10.719 -26.595 63.172 1.00 13.05 245 THR A CA 1
ATOM 3521 C C . THR A 1 223 ? -11.693 -27.523 62.475 1.00 14.33 245 THR A C 1
ATOM 3522 O O . THR A 1 223 ? -12.453 -28.230 63.124 1.00 16.03 245 THR A O 1
ATOM 3533 N N . ASP A 1 224 ? -11.700 -27.501 61.150 1.00 13.10 246 ASP A N 1
ATOM 3534 C CA . ASP A 1 224 ? -12.719 -28.213 60.402 1.00 14.13 246 ASP A CA 1
ATOM 3535 C C . ASP A 1 224 ? -12.353 -28.227 58.932 1.00 13.12 246 ASP A C 1
ATOM 3536 O O . ASP A 1 224 ? -11.343 -27.642 58.502 1.00 13.02 246 ASP A O 1
ATOM 3545 N N . VAL A 1 225 ? -13.177 -28.943 58.178 1.00 13.58 247 VAL A N 1
ATOM 3546 C CA . VAL A 1 225 ? -13.169 -28.912 56.730 1.00 13.52 247 VAL A CA 1
ATOM 3547 C C . VAL A 1 225 ? -14.069 -27.774 56.258 1.00 14.00 247 VAL A C 1
ATOM 3548 O O . VAL A 1 225 ? -15.201 -27.636 56.726 1.00 16.30 247 VAL A O 1
ATOM 3561 N N . CYS A 1 226 ? -13.552 -26.955 55.346 1.00 14.17 248 CYS A N 1
ATOM 3562 C CA . CYS A 1 226 ? -14.261 -25.781 54.850 1.00 13.89 248 CYS A CA 1
ATOM 3563 C C . CYS A 1 226 ? -13.656 -25.366 53.512 1.00 12.89 248 CYS A C 1
ATOM 3564 O O . CYS A 1 226 ? -12.672 -25.944 53.069 1.00 12.23 248 CYS A O 1
ATOM 3572 N N . PRO A 1 227 ? -14.232 -24.357 52.857 1.00 13.96 249 PRO A N 1
ATOM 3573 C CA . PRO A 1 227 ? -13.560 -23.869 51.653 1.00 13.93 249 PRO A CA 1
ATOM 3574 C C . PRO A 1 227 ? -12.192 -23.273 51.972 1.00 13.69 249 PRO A C 1
ATOM 3575 O O . PRO A 1 227 ? -11.893 -22.953 53.127 1.00 13.39 249 PRO A O 1
ATOM 3586 N N . ILE A 1 228 ? -11.377 -23.120 50.938 1.00 12.52 250 ILE A N 1
ATOM 3587 C CA . ILE A 1 228 ? -10.010 -22.661 51.097 1.00 12.84 250 ILE A CA 1
ATOM 3588 C C . ILE A 1 228 ? -10.035 -21.140 51.272 1.00 12.74 250 ILE A C 1
ATOM 3589 O O . ILE A 1 228 ? -10.043 -20.382 50.301 1.00 13.97 250 ILE A O 1
ATOM 3605 N N . TYR A 1 229 ? -10.110 -20.703 52.526 1.00 13.70 251 TYR A N 1
ATOM 3606 C CA . TYR A 1 229 ? -10.163 -19.282 52.857 1.00 14.34 251 TYR A CA 1
ATOM 3607 C C . TYR A 1 229 ? -8.850 -18.873 53.499 1.00 13.92 251 TYR A C 1
ATOM 3608 O O . TYR A 1 229 ? -8.395 -19.507 54.453 1.00 14.33 251 TYR A O 1
ATOM 3626 N N . GLY A 1 230 ? -8.246 -17.808 53.005 1.00 14.98 252 GLY A N 1
ATOM 3627 C CA . GLY A 1 230 ? -7.035 -17.309 53.619 1.00 14.53 252 GLY A CA 1
ATOM 3628 C C . GLY A 1 230 ? -7.326 -16.537 54.892 1.00 15.40 252 GLY A C 1
ATOM 3629 O O . GLY A 1 230 ? -8.436 -16.041 55.109 1.00 15.70 252 GLY A O 1
ATOM 3633 N N . ALA A 1 231 ? -6.315 -16.433 55.744 1.00 14.91 253 ALA A N 1
ATOM 3634 C CA . ALA A 1 231 ? -6.351 -15.502 56.860 1.00 15.83 253 ALA A CA 1
ATOM 3635 C C . ALA A 1 231 ? -6.190 -14.073 56.350 1.00 18.06 253 ALA A C 1
ATOM 3636 O O . ALA A 1 231 ? -6.647 -13.131 56.980 1.00 19.27 253 ALA A O 1
ATOM 3643 N N . ALA A 1 232 ? -5.512 -13.920 55.222 1.00 19.42 254 ALA A N 1
ATOM 3644 C CA . ALA A 1 232 ? -5.313 -12.618 54.608 1.00 22.22 254 ALA A CA 1
ATOM 3645 C C . ALA A 1 232 ? -6.502 -12.275 53.712 1.00 22.57 254 ALA A C 1
ATOM 3646 O O . ALA A 1 232 ? -7.193 -13.165 53.219 1.00 21.92 254 ALA A O 1
ATOM 3653 N N . ALA A 1 233 ? -6.740 -10.984 53.512 1.00 25.70 255 ALA A N 1
ATOM 3654 C CA . ALA A 1 233 ? -7.810 -10.537 52.629 1.00 27.49 255 ALA A CA 1
ATOM 3655 C C . ALA A 1 233 ? -7.516 -10.893 51.176 1.00 29.10 255 ALA A C 1
ATOM 3656 O O . ALA A 1 233 ? -8.419 -11.238 50.420 1.00 30.67 255 ALA A O 1
ATOM 3663 N N . LYS A 1 234 ? -6.248 -10.808 50.795 1.00 28.30 256 LYS A N 1
ATOM 3664 C CA . LYS A 1 234 ? -5.830 -11.154 49.444 1.00 28.70 256 LYS A CA 1
ATOM 3665 C C . LYS A 1 234 ? -4.856 -12.313 49.475 1.00 25.44 256 LYS A C 1
ATOM 3666 O O . LYS A 1 234 ? -3.955 -12.348 50.312 1.00 26.29 256 LYS A O 1
ATOM 3685 N N . ASN A 1 235 ? -5.030 -13.261 48.562 1.00 22.22 257 ASN A N 1
ATOM 3686 C CA . ASN A 1 235 ? -4.218 -14.468 48.570 1.00 20.52 257 ASN A CA 1
ATOM 3687 C C . ASN A 1 235 ? -3.824 -14.927 47.189 1.00 20.28 257 ASN A C 1
ATOM 3688 O O . ASN A 1 235 ? -4.579 -14.769 46.244 1.00 22.38 257 ASN A O 1
ATOM 3699 N N . THR A 1 236 ? -2.634 -15.506 47.098 1.00 17.81 258 THR A N 1
ATOM 3700 C CA . THR A 1 236 ? -2.294 -16.407 46.015 1.00 16.88 258 THR A CA 1
ATOM 3701 C C . THR A 1 236 ? -1.985 -17.744 46.683 1.00 15.44 258 THR A C 1
ATOM 3702 O O . THR A 1 236 ? -2.065 -17.860 47.908 1.00 15.43 258 THR A O 1
ATOM 3713 N N . TYR A 1 237 ? -1.631 -18.743 45.897 1.00 14.38 259 TYR A N 1
ATOM 3714 C CA . TYR A 1 237 ? -1.609 -20.108 46.408 1.00 14.08 259 TYR A CA 1
ATOM 3715 C C . TYR A 1 237 ? -0.373 -20.885 45.991 1.00 13.43 259 TYR A C 1
ATOM 3716 O O . TYR A 1 237 ? 0.083 -20.792 44.849 1.00 15.26 259 TYR A O 1
ATOM 3734 N N . VAL A 1 238 ? 0.154 -21.651 46.938 1.00 13.19 260 VAL A N 1
ATOM 3735 C CA . VAL A 1 238 ? 1.251 -22.570 46.670 1.00 12.81 260 VAL A CA 1
ATOM 3736 C C . VAL A 1 238 ? 0.744 -23.953 47.039 1.00 12.50 260 VAL A C 1
ATOM 3737 O O . VAL A 1 238 ? 0.160 -24.121 48.096 1.00 14.45 260 VAL A O 1
ATOM 3750 N N . VAL A 1 239 ? 0.935 -24.915 46.145 1.00 11.32 261 VAL A N 1
ATOM 3751 C CA . VAL A 1 239 ? 0.522 -26.289 46.403 1.00 11.18 261 VAL A CA 1
ATOM 3752 C C . VAL A 1 239 ? 1.760 -27.165 46.484 1.00 10.41 261 VAL A C 1
ATOM 3753 O O . VAL A 1 239 ? 2.601 -27.139 45.574 1.00 10.92 261 VAL A O 1
ATOM 3766 N N . LEU A 1 240 ? 1.844 -27.949 47.562 1.00 10.25 262 LEU A N 1
ATOM 3767 C CA . LEU A 1 240 ? 2.905 -28.932 47.757 1.00 10.57 262 LEU A CA 1
ATOM 3768 C C . LEU A 1 240 ? 2.256 -30.305 47.627 1.00 10.48 262 LEU A C 1
ATOM 3769 O O . LEU A 1 240 ? 1.638 -30.797 48.574 1.00 11.27 262 LEU A O 1
ATOM 3785 N N . PRO A 1 241 ? 2.356 -30.925 46.444 1.00 10.47 263 PRO A N 1
ATOM 3786 C CA . PRO A 1 241 ? 1.660 -32.207 46.286 1.00 11.42 263 PRO A CA 1
ATOM 3787 C C . PRO A 1 241 ? 2.252 -33.303 47.146 1.00 10.94 263 PRO A C 1
ATOM 3788 O O . PRO A 1 241 ? 3.466 -33.378 47.320 1.00 10.95 263 PRO A O 1
ATOM 3799 N N . TRP A 1 242 ? 1.388 -34.145 47.692 1.00 11.20 264 TRP A N 1
ATOM 3800 C CA . TRP A 1 242 ? 1.839 -35.226 48.549 1.00 10.60 264 TRP A CA 1
ATOM 3801 C C . TRP A 1 242 ? 2.549 -36.319 47.765 1.00 11.38 264 TRP A C 1
ATOM 3802 O O . TRP A 1 242 ? 3.534 -36.903 48.223 1.00 11.94 264 TRP A O 1
ATOM 3823 N N . ALA A 1 243 ? 2.027 -36.593 46.579 1.00 12.30 265 ALA A N 1
ATOM 3824 C CA . ALA A 1 243 ? 2.487 -37.698 45.751 1.00 13.85 265 ALA A CA 1
ATOM 3825 C C . ALA A 1 243 ? 2.094 -37.437 44.317 1.00 16.51 265 ALA A C 1
ATOM 3826 O O . ALA A 1 243 ? 1.289 -36.555 44.047 1.00 16.98 265 ALA A O 1
ATOM 3833 N N . LYS A 1 244 ? 2.674 -38.202 43.400 1.00 18.99 266 LYS A N 1
ATOM 3834 C CA . LYS A 1 244 ? 2.330 -38.091 41.988 1.00 26.30 266 LYS A CA 1
ATOM 3835 C C . LYS A 1 244 ? 0.827 -38.320 41.803 1.00 33.71 266 LYS A C 1
ATOM 3836 O O . LYS A 1 244 ? 0.221 -39.109 42.522 1.00 32.89 266 LYS A O 1
ATOM 3855 N N . LYS A 1 245 ? 0.207 -37.615 40.865 1.00 41.06 267 LYS A N 1
ATOM 3856 C CA . LYS A 1 245 ? -1.233 -37.777 40.690 1.00 50.48 267 LYS A CA 1
ATOM 3857 C C . LYS A 1 245 ? -1.527 -38.959 39.779 1.00 58.30 267 LYS A C 1
ATOM 3858 O O . LYS A 1 245 ? -0.729 -39.289 38.903 1.00 58.86 267 LYS A O 1
ATOM 3877 N N . ALA A 1 246 ? -2.663 -39.604 40.026 1.00 65.10 268 ALA A N 1
ATOM 3878 C CA . ALA A 1 246 ? -3.114 -40.761 39.252 1.00 71.10 268 ALA A CA 1
ATOM 3879 C C . ALA A 1 246 ? -2.462 -40.838 37.873 1.00 73.88 268 ALA A C 1
ATOM 3880 O O . ALA A 1 246 ? -2.853 -40.125 36.949 1.00 75.21 268 ALA A O 1
ATOM 3887 N N . MET B 1 1 ? -6.947 -1.151 49.184 1.00 67.71 23 MET B N 1
ATOM 3888 C CA . MET B 1 1 ? -6.628 -2.572 49.257 1.00 67.58 23 MET B CA 1
ATOM 3889 C C . MET B 1 1 ? -5.294 -2.862 48.566 1.00 67.15 23 MET B C 1
ATOM 3890 O O . MET B 1 1 ? -4.615 -3.834 48.899 1.00 67.68 23 MET B O 1
ATOM 3904 N N . ALA B 1 2 ? -4.919 -2.011 47.612 1.00 65.70 24 ALA B N 1
ATOM 3905 C CA . ALA B 1 2 ? -3.664 -2.176 46.877 1.00 63.79 24 ALA B CA 1
ATOM 3906 C C . ALA B 1 2 ? -2.487 -1.569 47.642 1.00 61.22 24 ALA B C 1
ATOM 3907 O O . ALA B 1 2 ? -2.416 -0.353 47.829 1.00 62.50 24 ALA B O 1
ATOM 3914 N N . SER B 1 3 ? -1.559 -2.420 48.071 1.00 56.71 25 SER B N 1
ATOM 3915 C CA . SER B 1 3 ? -0.416 -1.974 48.864 1.00 51.49 25 SER B CA 1
ATOM 3916 C C . SER B 1 3 ? 0.820 -1.754 47.990 1.00 42.17 25 SER B C 1
ATOM 3917 O O . SER B 1 3 ? 1.146 -2.567 47.127 1.00 40.67 25 SER B O 1
ATOM 3956 N N . TYR B 1 5 ? 4.723 -1.613 47.353 1.00 19.83 27 TYR B N 1
ATOM 3957 C CA . TYR B 1 5 ? 6.020 -2.094 47.808 1.00 18.05 27 TYR B CA 1
ATOM 3958 C C . TYR B 1 5 ? 7.074 -1.010 47.596 1.00 17.32 27 TYR B C 1
ATOM 3959 O O . TYR B 1 5 ? 6.894 -0.119 46.780 1.00 16.26 27 TYR B O 1
ATOM 3977 N N . ASN B 1 6 ? 8.167 -1.095 48.341 1.00 17.38 28 ASN B N 1
ATOM 3978 C CA . ASN B 1 6 ? 9.158 -0.018 48.375 1.00 17.07 28 ASN B CA 1
ATOM 3979 C C . ASN B 1 6 ? 8.461 1.307 48.615 1.00 18.24 28 ASN B C 1
ATOM 3980 O O . ASN B 1 6 ? 8.761 2.294 47.959 1.00 17.53 28 ASN B O 1
ATOM 3991 N N . SER B 1 7 ? 7.532 1.329 49.568 1.00 19.49 29 SER B N 1
ATOM 3992 C CA . SER B 1 7 ? 6.709 2.523 49.767 1.00 21.43 29 SER B CA 1
ATOM 3993 C C . SER B 1 7 ? 7.550 3.741 50.162 1.00 20.29 29 SER B C 1
ATOM 3994 O O . SER B 1 7 ? 7.167 4.885 49.894 1.00 20.30 29 SER B O 1
ATOM 4002 N N A ASP B 1 8 ? 8.749 3.574 50.713 0.64 19.10 30 ASP B N 1
ATOM 4003 N N B ASP B 1 8 ? 8.609 3.413 50.892 0.36 20.21 30 ASP B N 1
ATOM 4004 C CA A ASP B 1 8 ? 9.537 4.770 51.094 0.64 18.93 30 ASP B CA 1
ATOM 4005 C CA B ASP B 1 8 ? 9.736 4.272 51.096 0.36 20.44 30 ASP B CA 1
ATOM 4006 C C A ASP B 1 8 ? 10.600 5.263 50.086 0.64 19.00 30 ASP B C 1
ATOM 4007 C C B ASP B 1 8 ? 10.660 3.917 49.944 0.36 19.23 30 ASP B C 1
ATOM 4008 O O A ASP B 1 8 ? 11.386 6.166 50.371 0.64 19.62 30 ASP B O 1
ATOM 4009 O O B ASP B 1 8 ? 11.359 2.916 49.961 0.36 20.00 30 ASP B O 1
ATOM 4026 N N . GLY B 1 9 ? 10.543 4.701 48.894 1.00 18.15 31 GLY B N 1
ATOM 4027 C CA . GLY B 1 9 ? 11.538 4.826 47.848 1.00 16.89 31 GLY B CA 1
ATOM 4028 C C . GLY B 1 9 ? 11.130 5.930 46.889 1.00 15.73 31 GLY B C 1
ATOM 4029 O O . GLY B 1 9 ? 10.701 6.999 47.316 1.00 16.94 31 GLY B O 1
ATOM 4034 N N . TRP B 1 10 ? 11.224 5.653 45.596 1.00 12.99 32 TRP B N 1
ATOM 4035 C CA . TRP B 1 10 ? 11.100 6.684 44.576 1.00 12.16 32 TRP B CA 1
ATOM 4036 C C . TRP B 1 10 ? 10.174 6.224 43.473 1.00 11.80 32 TRP B C 1
ATOM 4037 O O . TRP B 1 10 ? 10.105 5.027 43.184 1.00 12.28 32 TRP B O 1
ATOM 4058 N N . TYR B 1 11 ? 9.514 7.176 42.820 1.00 11.89 33 TYR B N 1
ATOM 4059 C CA . TYR B 1 11 ? 8.769 6.898 41.595 1.00 12.48 33 TYR B CA 1
ATOM 4060 C C . TYR B 1 11 ? 9.723 6.843 40.400 1.00 11.93 33 TYR B C 1
ATOM 4061 O O . TYR B 1 11 ? 10.841 7.319 40.461 1.00 11.83 33 TYR B O 1
ATOM 4113 N N . GLY B 1 13 ? 9.745 8.529 37.606 1.00 13.12 35 GLY B N 1
ATOM 4114 C CA . GLY B 1 13 ? 10.177 9.846 37.168 1.00 13.25 35 GLY B CA 1
ATOM 4115 C C . GLY B 1 13 ? 11.302 10.392 38.025 1.00 14.02 35 GLY B C 1
ATOM 4116 O O . GLY B 1 13 ? 12.256 10.995 37.523 1.00 14.59 35 GLY B O 1
ATOM 4120 N N . GLU B 1 14 ? 11.172 10.202 39.333 1.00 13.82 36 GLU B N 1
ATOM 4121 C CA . GLU B 1 14 ? 12.165 10.659 40.283 1.00 14.22 36 GLU B CA 1
ATOM 4122 C C . GLU B 1 14 ? 13.471 9.909 40.076 1.00 13.16 36 GLU B C 1
ATOM 4123 O O . GLU B 1 14 ? 14.538 10.508 40.107 1.00 13.84 36 GLU B O 1
ATOM 4135 N N . ALA B 1 15 ? 13.385 8.602 39.831 1.00 12.03 37 ALA B N 1
ATOM 4136 C CA . ALA B 1 15 ? 14.578 7.794 39.617 1.00 12.48 37 ALA B CA 1
ATOM 4137 C C . ALA B 1 15 ? 15.308 8.222 38.349 1.00 12.16 37 ALA B C 1
ATOM 4138 O O . ALA B 1 15 ? 16.547 8.308 38.322 1.00 13.01 37 ALA B O 1
ATOM 4145 N N . ILE B 1 16 ? 14.556 8.458 37.283 1.00 12.07 38 ILE B N 1
ATOM 4146 C CA . ILE B 1 16 ? 15.155 8.938 36.043 1.00 12.32 38 ILE B CA 1
ATOM 4147 C C . ILE B 1 16 ? 15.806 10.305 36.243 1.00 14.02 38 ILE B C 1
ATOM 4148 O O . ILE B 1 16 ? 16.925 10.550 35.794 1.00 14.03 38 ILE B O 1
ATOM 4164 N N . ASN B 1 17 ? 15.126 11.194 36.961 1.00 14.47 39 ASN B N 1
ATOM 4165 C CA . ASN B 1 17 ? 15.724 12.469 37.279 1.00 15.76 39 ASN B CA 1
ATOM 4166 C C . ASN B 1 17 ? 17.068 12.298 38.014 1.00 15.73 39 ASN B C 1
ATOM 4167 O O . ASN B 1 17 ? 18.048 12.982 37.708 1.00 16.42 39 ASN B O 1
ATOM 4212 N N . ALA B 1 19 ? 19.027 9.540 37.976 1.00 15.79 41 ALA B N 1
ATOM 4213 C CA . ALA B 1 19 ? 19.977 8.893 37.061 1.00 15.52 41 ALA B CA 1
ATOM 4214 C C . ALA B 1 19 ? 20.584 9.918 36.112 1.00 15.91 41 ALA B C 1
ATOM 4215 O O . ALA B 1 19 ? 21.757 9.809 35.723 1.00 17.63 41 ALA B O 1
ATOM 4223 N N . SER B 1 20 ? 19.779 10.914 35.748 1.00 15.35 42 SER B N 1
ATOM 4224 C CA . SER B 1 20 ? 20.198 11.971 34.834 1.00 16.46 42 SER B CA 1
ATOM 4225 C C . SER B 1 20 ? 21.046 13.032 35.510 1.00 19.17 42 SER B C 1
ATOM 4226 O O . SER B 1 20 ? 21.457 13.982 34.856 1.00 19.29 42 SER B O 1
ATOM 4234 N N . LEU B 1 21 ? 21.304 12.880 36.806 1.00 18.90 43 LEU B N 1
ATOM 4235 C CA . LEU B 1 21 ? 22.020 13.900 37.582 1.00 21.84 43 LEU B CA 1
ATOM 4236 C C . LEU B 1 21 ? 21.281 15.242 37.498 1.00 22.45 43 LEU B C 1
ATOM 4237 O O . LEU B 1 21 ? 21.887 16.312 37.342 1.00 22.43 43 LEU B O 1
ATOM 4253 N N . ASN B 1 22 ? 19.962 15.156 37.626 1.00 22.37 44 ASN B N 1
ATOM 4254 C CA . ASN B 1 22 ? 19.058 16.306 37.579 1.00 22.45 44 ASN B CA 1
ATOM 4255 C C . ASN B 1 22 ? 19.198 17.137 36.310 1.00 22.86 44 ASN B C 1
ATOM 4256 O O . ASN B 1 22 ? 19.087 18.355 36.347 1.00 27.13 44 ASN B O 1
ATOM 4267 N N . THR B 1 23 ? 19.416 16.477 35.181 1.00 20.54 45 THR B N 1
ATOM 4268 C CA . THR B 1 23 ? 19.376 17.165 33.894 1.00 20.48 45 THR B CA 1
ATOM 4269 C C . THR B 1 23 ? 18.044 16.965 33.177 1.00 20.86 45 THR B C 1
ATOM 4270 O O . THR B 1 23 ? 17.714 17.726 32.266 1.00 22.82 45 THR B O 1
ATOM 4281 N N . CYS B 1 24 ? 17.295 15.937 33.581 1.00 18.50 46 CYS B N 1
ATOM 4282 C CA . CYS B 1 24 ? 15.986 15.631 32.996 1.00 18.25 46 CYS B CA 1
ATOM 4283 C C . CYS B 1 24 ? 14.918 15.662 34.084 1.00 18.17 46 CYS B C 1
ATOM 4284 O O . CYS B 1 24 ? 15.030 14.954 35.079 1.00 18.01 46 CYS B O 1
ATOM 4292 N N . ALA B 1 25 ? 13.881 16.471 33.901 1.00 18.03 47 ALA B N 1
ATOM 4293 C CA . ALA B 1 25 ? 12.858 16.624 34.929 1.00 17.65 47 ALA B CA 1
ATOM 4294 C C . ALA B 1 25 ? 11.944 15.401 35.011 1.00 16.49 47 ALA B C 1
ATOM 4295 O O . ALA B 1 25 ? 11.453 15.066 36.076 1.00 17.69 47 ALA B O 1
ATOM 4302 N N . ALA B 1 26 ? 11.710 14.746 33.878 1.00 15.75 48 ALA B N 1
ATOM 4303 C CA . ALA B 1 26 ? 10.803 13.592 33.821 1.00 15.66 48 ALA B CA 1
ATOM 4304 C C . ALA B 1 26 ? 9.412 13.930 34.384 1.00 15.28 48 ALA B C 1
ATOM 4305 O O . ALA B 1 26 ? 8.787 13.134 35.088 1.00 15.73 48 ALA B O 1
ATOM 4312 N N . ASP B 1 27 ? 8.921 15.108 34.038 1.00 14.66 49 ASP B N 1
ATOM 4313 C CA . ASP B 1 27 ? 7.619 15.556 34.476 1.00 15.43 49 ASP B CA 1
ATOM 4314 C C . ASP B 1 27 ? 6.503 14.679 33.917 1.00 14.57 49 ASP B C 1
ATOM 4315 O O . ASP B 1 27 ? 6.477 14.378 32.726 1.00 14.03 49 ASP B O 1
ATOM 4324 N N . LEU B 1 28 ? 5.571 14.282 34.775 1.00 15.05 50 LEU B N 1
ATOM 4325 C CA . LEU B 1 28 ? 4.460 13.437 34.339 1.00 15.26 50 LEU B CA 1
ATOM 4326 C C . LEU B 1 28 ? 3.605 14.051 33.222 1.00 15.44 50 LEU B C 1
ATOM 4327 O O . LEU B 1 28 ? 3.275 13.379 32.249 1.00 14.34 50 LEU B O 1
ATOM 4343 N N . GLY B 1 29 ? 3.219 15.313 33.363 1.00 15.52 51 GLY B N 1
ATOM 4344 C CA . GLY B 1 29 ? 2.368 15.916 32.360 1.00 16.07 51 GLY B CA 1
ATOM 4345 C C . GLY B 1 29 ? 3.023 15.947 30.998 1.00 15.62 51 GLY B C 1
ATOM 4346 O O . GLY B 1 29 ? 2.375 15.705 29.979 1.00 15.53 51 GLY B O 1
ATOM 4350 N N . LYS B 1 30 ? 4.317 16.245 30.967 1.00 15.80 52 LYS B N 1
ATOM 4351 C CA . LYS B 1 30 ? 5.033 16.269 29.702 1.00 15.43 52 LYS B CA 1
ATOM 4352 C C . LYS B 1 30 ? 5.124 14.876 29.096 1.00 12.96 52 LYS B C 1
ATOM 4353 O O . LYS B 1 30 ? 4.979 14.714 27.896 1.00 13.83 52 LYS B O 1
ATOM 4372 N N . TRP B 1 31 ? 5.317 13.872 29.938 1.00 12.52 53 TRP B N 1
ATOM 4373 C CA . TRP B 1 31 ? 5.360 12.485 29.487 1.00 12.41 53 TRP B CA 1
ATOM 4374 C C . TRP B 1 31 ? 4.004 12.064 28.925 1.00 11.82 53 TRP B C 1
ATOM 4375 O O . TRP B 1 31 ? 3.933 11.423 27.884 1.00 11.98 53 TRP B O 1
ATOM 4396 N N . GLN B 1 32 ? 2.927 12.455 29.590 1.00 12.76 54 GLN B N 1
ATOM 4397 C CA . GLN B 1 32 ? 1.589 12.142 29.105 1.00 12.63 54 GLN B CA 1
ATOM 4398 C C . GLN B 1 32 ? 1.320 12.813 27.758 1.00 13.11 54 GLN B C 1
ATOM 4399 O O . GLN B 1 32 ? 0.761 12.198 26.859 1.00 13.00 54 GLN B O 1
ATOM 4413 N N . ASN B 1 33 ? 1.741 14.068 27.607 1.00 13.83 55 ASN B N 1
ATOM 4414 C CA . ASN B 1 33 ? 1.592 14.759 26.331 1.00 14.63 55 ASN B CA 1
ATOM 4415 C C . ASN B 1 33 ? 2.399 14.070 25.234 1.00 13.22 55 ASN B C 1
ATOM 4416 O O . ASN B 1 33 ? 1.944 13.944 24.097 1.00 13.85 55 ASN B O 1
ATOM 4427 N N . PHE B 1 34 ? 3.616 13.653 25.566 1.00 12.95 56 PHE B N 1
ATOM 4428 C CA . PHE B 1 34 ? 4.444 12.927 24.611 1.00 12.35 56 PHE B CA 1
ATOM 4429 C C . PHE B 1 34 ? 3.762 11.632 24.178 1.00 11.72 56 PHE B C 1
ATOM 4430 O O . PHE B 1 34 ? 3.733 11.304 22.995 1.00 11.88 56 PHE B O 1
ATOM 4447 N N . ILE B 1 35 ? 3.228 10.884 25.140 1.00 11.60 57 ILE B N 1
ATOM 4448 C CA . ILE B 1 35 ? 2.505 9.664 24.824 1.00 11.56 57 ILE B CA 1
ATOM 4449 C C . ILE B 1 35 ? 1.343 9.965 23.865 1.00 11.81 57 ILE B C 1
ATOM 4450 O O . ILE B 1 35 ? 1.161 9.282 22.861 1.00 12.44 57 ILE B O 1
ATOM 4466 N N . ASP B 1 36 ? 0.563 10.991 24.164 1.00 12.73 58 ASP B N 1
ATOM 4467 C CA . ASP B 1 36 ? -0.546 11.344 23.290 1.00 13.66 58 ASP B CA 1
ATOM 4468 C C . ASP B 1 36 ? -0.059 11.642 21.873 1.00 13.73 58 ASP B C 1
ATOM 4469 O O . ASP B 1 36 ? -0.641 11.173 20.894 1.00 15.23 58 ASP B O 1
ATOM 4478 N N . ASP B 1 37 ? 1.026 12.406 21.757 1.00 13.25 59 ASP B N 1
ATOM 4479 C CA . ASP B 1 37 ? 1.510 12.830 20.448 1.00 13.68 59 ASP B CA 1
ATOM 4480 C C . ASP B 1 37 ? 2.147 11.664 19.684 1.00 12.75 59 ASP B C 1
ATOM 4481 O O . ASP B 1 37 ? 1.878 11.460 18.506 1.00 14.23 59 ASP B O 1
ATOM 4490 N N . TYR B 1 38 ? 2.982 10.881 20.358 1.00 11.57 60 TYR B N 1
ATOM 4491 C CA . TYR B 1 38 ? 3.778 9.875 19.675 1.00 11.30 60 TYR B CA 1
ATOM 4492 C C . TYR B 1 38 ? 3.081 8.524 19.535 1.00 11.76 60 TYR B C 1
ATOM 4493 O O . TYR B 1 38 ? 3.601 7.636 18.866 1.00 12.31 60 TYR B O 1
ATOM 4511 N N . THR B 1 39 ? 1.885 8.394 20.110 1.00 12.33 61 THR B N 1
ATOM 4512 C CA . THR B 1 39 ? 0.996 7.291 19.734 1.00 13.38 61 THR B CA 1
ATOM 4513 C C . THR B 1 39 ? 0.147 7.623 18.499 1.00 14.83 61 THR B C 1
ATOM 4514 O O . THR B 1 39 ? -0.437 6.731 17.888 1.00 16.12 61 THR B O 1
ATOM 4525 N N A SER B 1 40 ? 0.095 8.892 18.118 0.71 16.00 62 SER B N 1
ATOM 4526 N N B SER B 1 40 ? 0.112 8.903 18.122 0.29 14.88 62 SER B N 1
ATOM 4527 C CA A SER B 1 40 ? -0.784 9.299 17.033 0.71 17.88 62 SER B CA 1
ATOM 4528 C CA B SER B 1 40 ? -0.786 9.384 17.068 0.29 15.16 62 SER B CA 1
ATOM 4529 C C A SER B 1 40 ? -0.049 9.678 15.753 0.71 17.18 62 SER B C 1
ATOM 4530 C C B SER B 1 40 ? -0.073 10.008 15.860 0.29 15.75 62 SER B C 1
ATOM 4531 O O A SER B 1 40 ? -0.655 9.704 14.683 0.71 18.96 62 SER B O 1
ATOM 4532 O O B SER B 1 40 ? -0.714 10.560 14.968 0.29 16.01 62 SER B O 1
ATOM 4547 N N . ASN B 1 41 ? 1.250 9.941 15.847 1.00 16.43 63 ASN B N 1
ATOM 4548 C CA . ASN B 1 41 ? 2.030 10.286 14.670 1.00 17.01 63 ASN B CA 1
ATOM 4549 C C . ASN B 1 41 ? 2.605 8.984 14.103 1.00 18.25 63 ASN B C 1
ATOM 4550 O O . ASN B 1 41 ? 2.196 7.893 14.525 1.00 17.91 63 ASN B O 1
ATOM 4562 N N . ASP B 1 42 ? 3.517 9.072 13.144 1.00 19.94 64 ASP B N 1
ATOM 4563 C CA . ASP B 1 42 ? 4.033 7.862 12.502 1.00 21.45 64 ASP B CA 1
ATOM 4564 C C . ASP B 1 42 ? 5.459 7.542 12.921 1.00 18.10 64 ASP B C 1
ATOM 4565 O O . ASP B 1 42 ? 6.188 6.858 12.207 1.00 18.62 64 ASP B O 1
ATOM 4574 N N . TYR B 1 43 ? 5.849 8.004 14.097 1.00 14.87 65 TYR B N 1
ATOM 4575 C CA . TYR B 1 43 ? 7.217 7.820 14.553 1.00 12.63 65 TYR B CA 1
ATOM 4576 C C . TYR B 1 43 ? 7.433 6.375 15.034 1.00 11.30 65 TYR B C 1
ATOM 4577 O O . TYR B 1 43 ? 8.471 5.775 14.773 1.00 12.04 65 TYR B O 1
ATOM 4595 N N . TYR B 1 44 ? 6.445 5.844 15.759 1.00 11.39 66 TYR B N 1
ATOM 4596 C CA . TYR B 1 44 ? 6.520 4.499 16.325 1.00 11.49 66 TYR B CA 1
ATOM 4597 C C . TYR B 1 44 ? 5.565 3.533 15.632 1.00 11.65 66 TYR B C 1
ATOM 4598 O O . TYR B 1 44 ? 5.941 2.410 15.283 1.00 12.00 66 TYR B O 1
ATOM 4616 N N . LYS B 1 45 ? 4.316 3.958 15.486 1.00 13.39 67 LYS B N 1
ATOM 4617 C CA . LYS B 1 45 ? 3.264 3.092 14.990 1.00 14.91 67 LYS B CA 1
ATOM 4618 C C . LYS B 1 45 ? 3.643 2.551 13.630 1.00 17.24 67 LYS B C 1
ATOM 4619 O O . LYS B 1 45 ? 4.055 3.298 12.755 1.00 17.82 67 LYS B O 1
ATOM 4638 N N . GLY B 1 46 ? 3.511 1.242 13.469 1.00 18.24 68 GLY B N 1
ATOM 4639 C CA . GLY B 1 46 ? 3.823 0.600 12.210 1.00 18.89 68 GLY B CA 1
ATOM 4640 C C . GLY B 1 46 ? 5.222 0.017 12.158 1.00 17.12 68 GLY B C 1
ATOM 4641 O O . GLY B 1 46 ? 5.545 -0.718 11.231 1.00 19.81 68 GLY B O 1
ATOM 4645 N N . THR B 1 47 ? 6.068 0.333 13.137 1.00 14.04 69 THR B N 1
ATOM 4646 C CA . THR B 1 47 ? 7.375 -0.289 13.187 1.00 11.96 69 THR B CA 1
ATOM 4647 C C . THR B 1 47 ? 7.167 -1.775 13.448 1.00 12.08 69 THR B C 1
ATOM 4648 O O . THR B 1 47 ? 6.440 -2.147 14.370 1.00 13.02 69 THR B O 1
ATOM 4659 N N . PRO B 1 48 ? 7.816 -2.642 12.663 1.00 12.62 70 PRO B N 1
ATOM 4660 C CA . PRO B 1 48 ? 7.644 -4.073 12.924 1.00 13.08 70 PRO B CA 1
ATOM 4661 C C . PRO B 1 48 ? 8.152 -4.483 14.297 1.00 11.88 70 PRO B C 1
ATOM 4662 O O . PRO B 1 48 ? 9.205 -4.018 14.759 1.00 12.36 70 PRO B O 1
ATOM 4673 N N . TYR B 1 49 ? 7.399 -5.371 14.939 1.00 12.53 71 TYR B N 1
ATOM 4674 C CA . TYR B 1 49 ? 7.877 -6.043 16.133 1.00 12.15 71 TYR B CA 1
ATOM 4675 C C . TYR B 1 49 ? 8.721 -7.229 15.683 1.00 12.60 71 TYR B C 1
ATOM 4676 O O . TYR B 1 49 ? 8.278 -8.036 14.873 1.00 14.52 71 TYR B O 1
ATOM 4694 N N . ILE B 1 50 ? 9.945 -7.316 16.203 1.00 11.77 72 ILE B N 1
ATOM 4695 C CA . ILE B 1 50 ? 10.895 -8.318 15.763 1.00 12.09 72 ILE B CA 1
ATOM 4696 C C . ILE B 1 50 ? 11.572 -8.973 16.957 1.00 12.50 72 ILE B C 1
ATOM 4697 O O . ILE B 1 50 ? 11.786 -8.341 18.000 1.00 13.19 72 ILE B O 1
ATOM 4713 N N . ASP B 1 51 ? 11.899 -10.253 16.796 1.00 14.00 73 ASP B N 1
ATOM 4714 C CA . ASP B 1 51 ? 12.393 -11.057 17.900 1.00 15.71 73 ASP B CA 1
ATOM 4715 C C . ASP B 1 51 ? 13.905 -10.963 18.046 1.00 14.76 73 ASP B C 1
ATOM 4716 O O . ASP B 1 51 ? 14.612 -11.952 17.865 1.00 15.61 73 ASP B O 1
ATOM 4725 N N . TRP B 1 52 ? 14.391 -9.764 18.346 1.00 13.84 74 TRP B N 1
ATOM 4726 C CA . TRP B 1 52 ? 15.779 -9.570 18.772 1.00 12.16 74 TRP B CA 1
ATOM 4727 C C . TRP B 1 52 ? 15.700 -8.618 19.951 1.00 11.50 74 TRP B C 1
ATOM 4728 O O . TRP B 1 52 ? 15.178 -7.520 19.814 1.00 11.78 74 TRP B O 1
ATOM 4749 N N . VAL B 1 53 ? 16.217 -9.037 21.101 1.00 11.55 75 VAL B N 1
ATOM 4750 C CA . VAL B 1 53 ? 15.998 -8.306 22.341 1.00 11.09 75 VAL B CA 1
ATOM 4751 C C . VAL B 1 53 ? 16.552 -6.887 22.274 1.00 10.80 75 VAL B C 1
ATOM 4752 O O . VAL B 1 53 ? 16.080 -5.999 22.974 1.00 11.21 75 VAL B O 1
ATOM 4765 N N . PHE B 1 54 ? 17.548 -6.655 21.429 1.00 10.93 76 PHE B N 1
ATOM 4766 C CA . PHE B 1 54 ? 18.175 -5.339 21.373 1.00 10.89 76 PHE B CA 1
ATOM 4767 C C . PHE B 1 54 ? 17.561 -4.406 20.341 1.00 10.14 76 PHE B C 1
ATOM 4768 O O . PHE B 1 54 ? 18.017 -3.277 20.186 1.00 10.38 76 PHE B O 1
ATOM 4785 N N . ALA B 1 55 ? 16.499 -4.846 19.674 1.00 9.39 77 ALA B N 1
ATOM 4786 C CA . ALA B 1 55 ? 15.867 -4.014 18.651 1.00 9.90 77 ALA B CA 1
ATOM 4787 C C . ALA B 1 55 ? 15.221 -2.784 19.290 1.00 9.11 77 ALA B C 1
ATOM 4788 O O . ALA B 1 55 ? 14.308 -2.896 20.106 1.00 9.45 77 ALA B O 1
ATOM 4795 N N . SER B 1 56 ? 15.663 -1.612 18.845 1.00 9.43 78 SER B N 1
ATOM 4796 C CA . SER B 1 56 ? 15.291 -0.348 19.460 1.00 9.25 78 SER B CA 1
ATOM 4797 C C . SER B 1 56 ? 15.321 0.772 18.430 1.00 9.38 78 SER B C 1
ATOM 4798 O O . SER B 1 56 ? 15.697 1.896 18.761 1.00 10.18 78 SER B O 1
ATOM 4806 N N . SER B 1 57 ? 14.859 0.457 17.215 1.00 9.14 79 SER B N 1
ATOM 4807 C CA . SER B 1 57 ? 14.910 1.367 16.066 1.00 9.46 79 SER B CA 1
ATOM 4808 C C . SER B 1 57 ? 13.528 1.617 15.465 1.00 9.48 79 SER B C 1
ATOM 4809 O O . SER B 1 57 ? 13.114 0.944 14.535 1.00 10.54 79 SER B O 1
ATOM 4817 N N . PRO B 1 58 ? 12.810 2.595 15.995 1.00 9.63 80 PRO B N 1
ATOM 4818 C CA . PRO B 1 58 ? 11.495 2.918 15.443 1.00 10.46 80 PRO B CA 1
ATOM 4819 C C . PRO B 1 58 ? 11.583 3.493 14.047 1.00 10.93 80 PRO B C 1
ATOM 4820 O O . PRO B 1 58 ? 12.638 3.951 13.641 1.00 11.46 80 PRO B O 1
ATOM 4831 N N . LYS B 1 59 ? 10.468 3.469 13.333 1.00 11.59 81 LYS B N 1
ATOM 4832 C CA . LYS B 1 59 ? 10.376 4.091 12.020 1.00 12.88 81 LYS B CA 1
ATOM 4833 C C . LYS B 1 59 ? 10.987 5.498 12.001 1.00 13.44 81 LYS B C 1
ATOM 4834 O O . LYS B 1 59 ? 11.649 5.895 11.046 1.00 14.45 81 LYS B O 1
ATOM 4853 N N . GLY B 1 60 ? 10.769 6.240 13.079 1.00 13.38 82 GLY B N 1
ATOM 4854 C CA . GLY B 1 60 ? 11.246 7.609 13.170 1.00 13.56 82 GLY B CA 1
ATOM 4855 C C . GLY B 1 60 ? 12.718 7.758 13.505 1.00 13.88 82 GLY B C 1
ATOM 4856 O O . GLY B 1 60 ? 13.236 8.859 13.470 1.00 15.06 82 GLY B O 1
ATOM 4860 N N . ASP B 1 61 ? 13.384 6.655 13.837 1.00 12.52 83 ASP B N 1
ATOM 4861 C CA . ASP B 1 61 ? 14.803 6.682 14.234 1.00 11.11 83 ASP B CA 1
ATOM 4862 C C . ASP B 1 61 ? 15.371 5.299 13.965 1.00 11.90 83 ASP B C 1
ATOM 4863 O O . ASP B 1 61 ? 15.572 4.497 14.883 1.00 10.84 83 ASP B O 1
ATOM 4872 N N . ARG B 1 62 ? 15.626 5.016 12.689 1.00 12.25 84 ARG B N 1
ATOM 4873 C CA . ARG B 1 62 ? 15.982 3.668 12.243 1.00 11.19 84 ARG B CA 1
ATOM 4874 C C . ARG B 1 62 ? 17.488 3.393 12.391 1.00 10.93 84 ARG B C 1
ATOM 4875 O O . ARG B 1 62 ? 18.163 2.855 11.492 1.00 13.10 84 ARG B O 1
ATOM 4896 N N . TRP B 1 63 ? 18.000 3.699 13.575 1.00 10.58 85 TRP B N 1
ATOM 4897 C CA . TRP B 1 63 ? 19.440 3.867 13.740 1.00 10.65 85 TRP B CA 1
ATOM 4898 C C . TRP B 1 63 ? 20.223 2.566 13.641 1.00 10.48 85 TRP B C 1
ATOM 4899 O O . TRP B 1 63 ? 21.341 2.564 13.142 1.00 11.39 85 TRP B O 1
ATOM 4920 N N . GLN B 1 64 ? 19.652 1.454 14.080 1.00 10.32 86 GLN B N 1
ATOM 4921 C CA . GLN B 1 64 ? 20.382 0.189 13.998 1.00 10.35 86 GLN B CA 1
ATOM 4922 C C . GLN B 1 64 ? 20.499 -0.350 12.578 1.00 11.31 86 GLN B C 1
ATOM 4923 O O . GLN B 1 64 ? 21.287 -1.262 12.337 1.00 12.30 86 GLN B O 1
ATOM 4954 N N A ASN B 1 66 ? 21.753 1.362 10.341 0.34 13.11 88 ASN B N 1
ATOM 4955 N N B ASN B 1 66 ? 21.743 1.383 10.280 0.66 12.68 88 ASN B N 1
ATOM 4956 C CA A ASN B 1 66 ? 22.885 2.129 9.839 0.34 13.75 88 ASN B CA 1
ATOM 4957 C CA B ASN B 1 66 ? 22.950 2.005 9.736 0.66 13.91 88 ASN B CA 1
ATOM 4958 C C A ASN B 1 66 ? 24.215 1.751 10.513 0.34 13.13 88 ASN B C 1
ATOM 4959 C C B ASN B 1 66 ? 24.190 1.790 10.591 0.66 12.94 88 ASN B C 1
ATOM 4960 O O A ASN B 1 66 ? 25.222 2.427 10.315 0.34 13.47 88 ASN B O 1
ATOM 4961 O O B ASN B 1 66 ? 25.086 2.623 10.622 0.66 13.35 88 ASN B O 1
ATOM 4982 N N . GLU B 1 67 ? 24.211 0.671 11.294 1.00 12.41 89 GLU B N 1
ATOM 4983 C CA . GLU B 1 67 ? 25.414 0.182 11.968 1.00 12.96 89 GLU B CA 1
ATOM 4984 C C . GLU B 1 67 ? 25.456 -1.320 11.807 1.00 11.63 89 GLU B C 1
ATOM 4985 O O . GLU B 1 67 ? 24.547 -1.905 11.217 1.00 12.23 89 GLU B O 1
ATOM 4998 N N . TRP B 1 68 ? 26.496 -1.950 12.352 1.00 11.67 90 TRP B N 1
ATOM 4999 C CA . TRP B 1 68 ? 26.716 -3.371 12.136 1.00 11.49 90 TRP B CA 1
ATOM 5000 C C . TRP B 1 68 ? 25.572 -4.246 12.643 1.00 11.76 90 TRP B C 1
ATOM 5001 O O . TRP B 1 68 ? 25.432 -5.380 12.196 1.00 13.80 90 TRP B O 1
ATOM 5022 N N . SER B 1 69 ? 24.764 -3.716 13.560 1.00 11.26 91 SER B N 1
ATOM 5023 C CA . SER B 1 69 ? 23.528 -4.359 14.032 1.00 11.11 91 SER B CA 1
ATOM 5024 C C . SER B 1 69 ? 22.538 -4.725 12.928 1.00 11.60 91 SER B C 1
ATOM 5025 O O . SER B 1 69 ? 21.615 -5.497 13.159 1.00 11.96 91 SER B O 1
ATOM 5033 N N . VAL B 1 70 ? 22.695 -4.141 11.744 1.00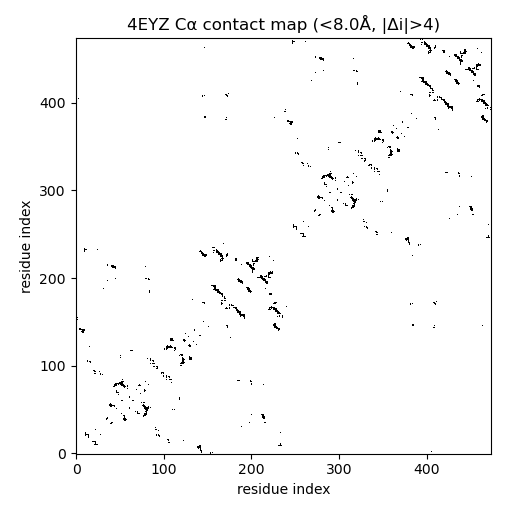 11.63 92 VAL B N 1
ATOM 5034 C CA . VAL B 1 70 ? 21.718 -4.346 10.688 1.00 12.47 92 VAL B CA 1
ATOM 5035 C C . VAL B 1 70 ? 21.536 -5.829 10.360 1.00 13.36 92 VAL B C 1
ATOM 5036 O O . VAL B 1 70 ? 20.442 -6.251 10.025 1.00 13.56 92 VAL B O 1
ATOM 5049 N N . SER B 1 71 ? 22.590 -6.626 10.481 1.00 14.85 93 SER B N 1
ATOM 5050 C CA . SER B 1 71 ? 22.471 -8.038 10.153 1.00 16.61 93 SER B CA 1
ATOM 5051 C C . SER B 1 71 ? 21.495 -8.751 11.078 1.00 15.54 93 SER B C 1
ATOM 5052 O O . SER B 1 71 ? 20.614 -9.491 10.620 1.00 16.87 93 SER B O 1
ATOM 5060 N N . GLU B 1 72 ? 21.625 -8.528 12.382 1.00 14.44 94 GLU B N 1
ATOM 5061 C CA . GLU B 1 72 ? 20.679 -9.146 13.316 1.00 13.43 94 GLU B CA 1
ATOM 5062 C C . GLU B 1 72 ? 19.269 -8.604 13.125 1.00 12.67 94 GLU B C 1
ATOM 5063 O O . GLU B 1 72 ? 18.289 -9.342 13.252 1.00 13.78 94 GLU B O 1
ATOM 5092 N N . LEU B 1 74 ? 17.867 -7.579 10.310 1.00 12.42 96 LEU B N 1
ATOM 5093 C CA . LEU B 1 74 ? 17.272 -8.127 9.097 1.00 13.15 96 LEU B CA 1
ATOM 5094 C C . LEU B 1 74 ? 16.817 -9.570 9.283 1.00 14.52 96 LEU B C 1
ATOM 5095 O O . LEU B 1 74 ? 15.800 -9.972 8.732 1.00 15.65 96 LEU B O 1
ATOM 5111 N N . LYS B 1 75 ? 17.578 -10.361 10.029 1.00 14.27 97 LYS B N 1
ATOM 5112 C CA . LYS B 1 75 ? 17.250 -11.784 10.191 1.00 14.91 97 LYS B CA 1
ATOM 5113 C C . LYS B 1 75 ? 15.839 -11.978 10.725 1.00 15.16 97 LYS B C 1
ATOM 5114 O O . LYS B 1 75 ? 15.134 -12.908 10.331 1.00 15.47 97 LYS B O 1
ATOM 5133 N N . VAL B 1 76 ? 15.434 -11.102 11.634 1.00 14.42 98 VAL B N 1
ATOM 5134 C CA . VAL B 1 76 ? 14.184 -11.292 12.360 1.00 14.75 98 VAL B CA 1
ATOM 5135 C C . VAL B 1 76 ? 13.060 -10.388 11.853 1.00 14.71 98 VAL B C 1
ATOM 5136 O O . VAL B 1 76 ? 11.994 -10.318 12.453 1.00 15.42 98 VAL B O 1
ATOM 5149 N N . GLY B 1 77 ? 13.296 -9.702 10.747 1.00 15.21 99 GLY B N 1
ATOM 5150 C CA . GLY B 1 77 ? 12.226 -8.970 10.089 1.00 15.86 99 GLY B CA 1
ATOM 5151 C C . GLY B 1 77 ? 12.332 -7.464 10.141 1.00 14.88 99 GLY B C 1
ATOM 5152 O O . GLY B 1 77 ? 11.435 -6.769 9.691 1.00 15.31 99 GLY B O 1
ATOM 5156 N N . GLY B 1 78 ? 13.430 -6.941 10.666 1.00 13.45 100 GLY B N 1
ATOM 5157 C CA . GLY B 1 78 ? 13.639 -5.508 10.594 1.00 13.63 100 GLY B CA 1
ATOM 5158 C C . GLY B 1 78 ? 13.808 -5.075 9.149 1.00 14.44 100 GLY B C 1
ATOM 5159 O O . GLY B 1 78 ? 14.286 -5.848 8.330 1.00 16.11 100 GLY B O 1
ATOM 5163 N N . THR B 1 79 ? 13.407 -3.854 8.820 1.00 13.51 101 THR B N 1
ATOM 5164 C CA . THR B 1 79 ? 13.517 -3.382 7.436 1.00 14.41 101 THR B CA 1
ATOM 5165 C C . THR B 1 79 ? 14.211 -2.019 7.367 1.00 14.14 101 THR B C 1
ATOM 5166 O O . THR B 1 79 ? 14.212 -1.235 8.323 1.00 13.32 101 THR B O 1
ATOM 5177 N N . TYR B 1 80 ? 14.813 -1.731 6.224 1.00 14.97 102 TYR B N 1
ATOM 5178 C CA . TYR B 1 80 ? 15.421 -0.439 6.037 1.00 15.86 102 TYR B CA 1
ATOM 5179 C C . TYR B 1 80 ? 14.368 0.642 6.062 1.00 15.97 102 TYR B C 1
ATOM 5180 O O . TYR B 1 80 ? 14.640 1.753 6.492 1.00 17.10 102 TYR B O 1
ATOM 5198 N N . GLU B 1 81 ? 13.165 0.318 5.602 1.00 16.04 103 GLU B N 1
ATOM 5199 C CA . GLU B 1 81 ? 12.114 1.312 5.494 1.00 16.59 103 GLU B CA 1
ATOM 5200 C C . GLU B 1 81 ? 11.462 1.655 6.828 1.00 15.74 103 GLU B C 1
ATOM 5201 O O . GLU B 1 81 ? 11.048 2.791 7.042 1.00 16.14 103 GLU B O 1
ATOM 5213 N N . GLU B 1 82 ? 11.369 0.681 7.731 1.00 14.21 104 GLU B N 1
ATOM 5214 C CA . GLU B 1 82 ? 10.587 0.884 8.958 1.00 13.75 104 GLU B CA 1
ATOM 5215 C C . GLU B 1 82 ? 11.290 0.506 10.251 1.00 12.93 104 GLU B C 1
ATOM 5216 O O . GLU B 1 82 ? 10.727 0.671 11.323 1.00 13.94 104 GLU B O 1
ATOM 5228 N N . GLY B 1 83 ? 12.515 0.021 10.163 1.00 12.00 105 GLY B N 1
ATOM 5229 C CA . GLY B 1 83 ? 13.247 -0.337 11.364 1.00 11.97 105 GLY B CA 1
ATOM 5230 C C . GLY B 1 83 ? 12.735 -1.607 12.014 1.00 11.99 105 GLY B C 1
ATOM 5231 O O . GLY B 1 83 ? 12.381 -2.563 11.341 1.00 12.15 105 GLY B O 1
ATOM 5235 N N . GLY B 1 84 ? 12.732 -1.621 13.338 1.00 10.55 106 GLY B N 1
ATOM 5236 C CA . GLY B 1 84 ? 12.308 -2.789 14.091 1.00 10.34 106 GLY B CA 1
ATOM 5237 C C . GLY B 1 84 ? 12.463 -2.552 15.582 1.00 10.64 106 GLY B C 1
ATOM 5238 O O . GLY B 1 84 ? 13.431 -1.919 16.043 1.00 10.34 106 GLY B O 1
ATOM 5242 N N . LEU B 1 85 ? 11.501 -3.064 16.333 1.00 9.95 107 LEU B N 1
ATOM 5243 C CA . LEU B 1 85 ? 11.492 -2.932 17.784 1.00 9.52 107 LEU B CA 1
ATOM 5244 C C . LEU B 1 85 ? 11.188 -4.253 18.449 1.00 9.89 107 LEU B C 1
ATOM 5245 O O . LEU B 1 85 ? 10.460 -5.082 17.911 1.00 11.21 107 LEU B O 1
ATOM 5261 N N . ASN B 1 86 ? 11.716 -4.404 19.655 1.00 9.71 108 ASN B N 1
ATOM 5262 C CA . ASN B 1 86 ? 11.301 -5.466 20.560 1.00 10.20 108 ASN B CA 1
ATOM 5263 C C . ASN B 1 86 ? 10.748 -4.768 21.818 1.00 9.99 108 ASN B C 1
ATOM 5264 O O . ASN B 1 86 ? 10.809 -3.552 21.916 1.00 12.04 108 ASN B O 1
ATOM 5308 N N . GLY B 1 89 ? 13.150 -2.647 24.086 1.00 8.48 111 GLY B N 1
ATOM 5309 C CA . GLY B 1 89 ? 13.746 -1.664 23.222 1.00 7.83 111 GLY B CA 1
ATOM 5310 C C . GLY B 1 89 ? 12.800 -0.532 22.901 1.00 8.30 111 GLY B C 1
ATOM 5311 O O . GLY B 1 89 ? 13.216 0.631 22.860 1.00 8.95 111 GLY B O 1
ATOM 5315 N N . PHE B 1 90 ? 11.530 -0.864 22.670 1.00 8.45 112 PHE B N 1
ATOM 5316 C CA . PHE B 1 90 ? 10.532 0.161 22.457 1.00 8.65 112 PHE B CA 1
ATOM 5317 C C . PHE B 1 90 ? 10.351 1.037 23.703 1.00 8.53 112 PHE B C 1
ATOM 5318 O O . PHE B 1 90 ? 10.365 2.252 23.601 1.00 9.09 112 PHE B O 1
ATOM 5335 N N . VAL B 1 91 ? 10.170 0.442 24.877 1.00 7.75 113 VAL B N 1
ATOM 5336 C CA . VAL B 1 91 ? 9.929 1.270 26.045 1.00 7.85 113 VAL B CA 1
ATOM 5337 C C . VAL B 1 91 ? 11.146 2.130 26.358 1.00 8.42 113 VAL B C 1
ATOM 5338 O O . VAL B 1 91 ? 11.008 3.300 26.720 1.00 9.00 113 VAL B O 1
ATOM 5351 N N . TRP B 1 92 ? 12.339 1.581 26.167 1.00 8.41 114 TRP B N 1
ATOM 5352 C CA . TRP B 1 92 ? 13.564 2.346 26.337 1.00 8.48 114 TRP B CA 1
ATOM 5353 C C . TRP B 1 92 ? 13.576 3.549 25.418 1.00 8.75 114 TRP B C 1
ATOM 5354 O O . TRP B 1 92 ? 13.803 4.682 25.863 1.00 9.41 114 TRP B O 1
ATOM 5375 N N . HIS B 1 93 ? 13.328 3.305 24.137 1.00 8.64 115 HIS B N 1
ATOM 5376 C CA . HIS B 1 93 ? 13.375 4.376 23.162 1.00 8.33 115 HIS B CA 1
ATOM 5377 C C . HIS B 1 93 ? 12.312 5.431 23.464 1.00 8.96 115 HIS B C 1
ATOM 5378 O O . HIS B 1 93 ? 12.598 6.637 23.445 1.00 9.92 115 HIS B O 1
ATOM 5393 N N . ALA B 1 94 ? 11.092 4.982 23.756 1.00 8.97 116 ALA B N 1
ATOM 5394 C CA . ALA B 1 94 ? 10.002 5.916 24.023 1.00 9.40 116 ALA B CA 1
ATOM 5395 C C . ALA B 1 94 ? 10.324 6.798 25.214 1.00 8.87 116 ALA B C 1
ATOM 5396 O O . ALA B 1 94 ? 10.137 8.022 25.157 1.00 9.58 116 ALA B O 1
ATOM 5403 N N . ILE B 1 95 ? 10.786 6.203 26.303 1.00 9.06 117 ILE B N 1
ATOM 5404 C CA . ILE B 1 95 ? 11.117 7.018 27.463 1.00 8.99 117 ILE B CA 1
ATOM 5405 C C . ILE B 1 95 ? 12.264 7.976 27.115 1.00 10.09 117 ILE B C 1
ATOM 5406 O O . ILE B 1 95 ? 12.213 9.159 27.422 1.00 11.19 117 ILE B O 1
ATOM 5422 N N . ALA B 1 96 ? 13.316 7.467 26.490 1.00 10.32 118 ALA B N 1
ATOM 5423 C CA . ALA B 1 96 ? 14.461 8.309 26.152 1.00 10.49 118 ALA B CA 1
ATOM 5424 C C . ALA B 1 96 ? 14.076 9.437 25.211 1.00 10.34 118 ALA B C 1
ATOM 5425 O O . ALA B 1 96 ? 14.553 10.569 25.339 1.00 10.65 118 ALA B O 1
ATOM 5432 N N . LYS B 1 97 ? 13.240 9.121 24.234 1.00 10.26 119 LYS B N 1
ATOM 5433 C CA . LYS B 1 97 ? 12.810 10.128 23.290 1.00 10.76 119 LYS B CA 1
ATOM 5434 C C . LYS B 1 97 ? 11.969 11.179 24.014 1.00 10.92 119 LYS B C 1
ATOM 5435 O O . LYS B 1 97 ? 12.113 12.377 23.772 1.00 11.84 119 LYS B O 1
ATOM 5454 N N . GLY B 1 98 ? 11.058 10.743 24.880 1.00 10.80 120 GLY B N 1
ATOM 5455 C CA . GLY B 1 98 ? 10.292 11.693 25.664 1.00 11.42 120 GLY B CA 1
ATOM 5456 C C . GLY B 1 98 ? 11.195 12.621 26.451 1.00 11.00 120 GLY B C 1
ATOM 5457 O O . GLY B 1 98 ? 10.959 13.831 26.522 1.00 12.02 120 GLY B O 1
ATOM 5461 N N . LEU B 1 99 ? 12.229 12.070 27.072 1.00 10.71 121 LEU B N 1
ATOM 5462 C CA . LEU B 1 99 ? 13.152 12.901 27.839 1.00 11.26 121 LEU B CA 1
ATOM 5463 C C . LEU B 1 99 ? 13.915 13.885 26.957 1.00 12.13 121 LEU B C 1
ATOM 5464 O O . LEU B 1 99 ? 14.222 14.994 27.381 1.00 13.42 121 LEU B O 1
ATOM 5480 N N . SER B 1 100 ? 14.252 13.447 25.747 1.00 11.93 122 SER B N 1
ATOM 5481 C CA . SER B 1 100 ? 14.914 14.291 24.766 1.00 12.32 122 SER B CA 1
ATOM 5482 C C . SER B 1 100 ? 14.016 15.443 24.327 1.00 14.01 122 SER B C 1
ATOM 5483 O O . SER B 1 100 ? 14.459 16.604 24.265 1.00 14.80 122 SER B O 1
ATOM 5491 N N . VAL B 1 101 ? 12.754 15.139 24.049 1.00 13.60 123 VAL B N 1
ATOM 5492 C CA . VAL B 1 101 ? 11.790 16.178 23.681 1.00 14.81 123 VAL B CA 1
ATOM 5493 C C . VAL B 1 101 ? 11.630 17.188 24.824 1.00 15.29 123 VAL B C 1
ATOM 5494 O O . VAL B 1 101 ? 11.599 18.391 24.591 1.00 17.31 123 VAL B O 1
ATOM 5507 N N . GLU B 1 102 ? 11.525 16.694 26.056 1.00 14.32 124 GLU B N 1
ATOM 5508 C CA . GLU B 1 102 ? 11.306 17.545 27.226 1.00 16.34 124 GLU B CA 1
ATOM 5509 C C . GLU B 1 102 ? 12.517 18.447 27.526 1.00 16.67 124 GLU B C 1
ATOM 5510 O O . GLU B 1 102 ? 12.362 19.623 27.860 1.00 18.97 124 GLU B O 1
ATOM 5522 N N . SER B 1 103 ? 13.719 17.883 27.426 1.00 15.35 125 SER B N 1
ATOM 5523 C CA . SER B 1 103 ? 14.929 18.570 27.860 1.00 16.76 125 SER B CA 1
ATOM 5524 C C . SER B 1 103 ? 15.655 19.321 26.754 1.00 17.81 125 SER B C 1
ATOM 5525 O O . SER B 1 103 ? 16.409 20.244 27.050 1.00 19.04 125 SER B O 1
ATOM 5533 N N . GLY B 1 104 ? 15.468 18.903 25.500 1.00 17.76 126 GLY B N 1
ATOM 5534 C CA . GLY B 1 104 ? 16.294 19.397 24.412 1.00 18.46 126 GLY B CA 1
ATOM 5535 C C . GLY B 1 104 ? 17.636 18.683 24.266 1.00 19.19 126 GLY B C 1
ATOM 5536 O O . GLY B 1 104 ? 18.408 19.010 23.372 1.00 20.54 126 GLY B O 1
ATOM 5540 N N . LEU B 1 105 ? 17.922 17.718 25.137 1.00 17.46 127 LEU B N 1
ATOM 5541 C CA . LEU B 1 105 ? 19.135 16.908 25.010 1.00 16.61 127 LEU B CA 1
ATOM 5542 C C . LEU B 1 105 ? 18.967 15.869 23.917 1.00 15.57 127 LEU B C 1
ATOM 5543 O O . LEU B 1 105 ? 17.853 15.455 23.608 1.00 17.06 127 LEU B O 1
ATOM 5559 N N . ASP B 1 106 ? 20.081 15.444 23.336 1.00 15.88 128 ASP B N 1
ATOM 5560 C CA . ASP B 1 106 ? 20.047 14.403 22.325 1.00 15.49 128 ASP B CA 1
ATOM 5561 C C . ASP B 1 106 ? 19.629 13.086 22.958 1.00 14.20 128 ASP B C 1
ATOM 5562 O O . ASP B 1 106 ? 20.006 12.781 24.086 1.00 13.71 128 ASP B O 1
ATOM 5571 N N . ILE B 1 107 ? 18.895 12.283 22.201 1.00 13.29 129 ILE B N 1
ATOM 5572 C CA . ILE B 1 107 ? 18.466 10.977 22.676 1.00 12.99 129 ILE B CA 1
ATOM 5573 C C . ILE B 1 107 ? 19.665 10.079 23.020 1.00 12.14 129 ILE B C 1
ATOM 5574 O O . ILE B 1 107 ? 19.564 9.213 23.873 1.00 11.98 129 ILE B O 1
ATOM 5590 N N . SER B 1 108 ? 20.805 10.292 22.376 1.00 13.01 130 SER B N 1
ATOM 5591 C CA . SER B 1 108 ? 21.971 9.492 22.696 1.00 14.58 130 SER B CA 1
ATOM 5592 C C . SER B 1 108 ? 22.397 9.713 24.152 1.00 14.24 130 SER B C 1
ATOM 5593 O O . SER B 1 108 ? 22.900 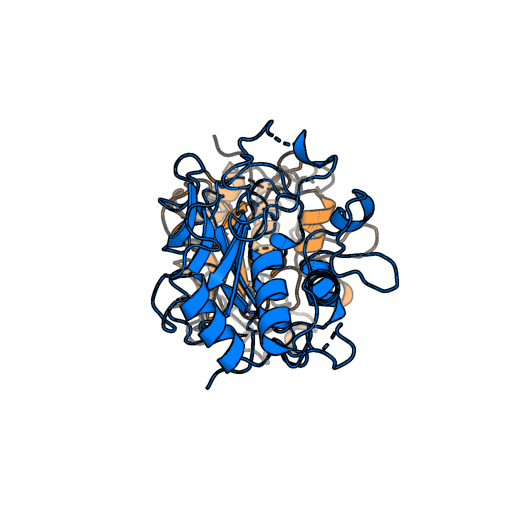8.807 24.810 1.00 14.85 130 SER B O 1
ATOM 5601 N N . GLN B 1 109 ? 22.147 10.914 24.666 1.00 13.57 131 GLN B N 1
ATOM 5602 C CA . GLN B 1 109 ? 22.410 11.213 26.072 1.00 13.76 131 GLN B CA 1
ATOM 5603 C C . GLN B 1 109 ? 21.297 10.697 26.985 1.00 13.58 131 GLN B C 1
ATOM 5604 O O . GLN B 1 109 ? 21.563 10.020 27.968 1.00 13.59 131 GLN B O 1
ATOM 5618 N N . THR B 1 110 ? 20.047 11.000 26.655 1.00 12.16 132 THR B N 1
ATOM 5619 C CA . THR B 1 110 ? 18.961 10.668 27.559 1.00 11.85 132 THR B CA 1
ATOM 5620 C C . THR B 1 110 ? 18.746 9.167 27.689 1.00 11.05 132 THR B C 1
ATOM 5621 O O . THR B 1 110 ? 18.269 8.704 28.725 1.00 11.06 132 THR B O 1
ATOM 5632 N N . GLY B 1 111 ? 19.095 8.400 26.652 1.00 10.13 133 GLY B N 1
ATOM 5633 C CA . GLY B 1 111 ? 18.987 6.962 26.765 1.00 9.87 133 GLY B CA 1
ATOM 5634 C C . GLY B 1 111 ? 19.831 6.364 27.874 1.00 10.48 133 GLY B C 1
ATOM 5635 O O . GLY B 1 111 ? 19.556 5.265 28.354 1.00 9.81 133 GLY B O 1
ATOM 5639 N N . GLN B 1 112 ? 20.872 7.073 28.276 1.00 10.90 134 GLN B N 1
ATOM 5640 C CA . GLN B 1 112 ? 21.740 6.603 29.348 1.00 10.84 134 GLN B CA 1
ATOM 5641 C C . GLN B 1 112 ? 21.088 6.709 30.715 1.00 11.20 134 GLN B C 1
ATOM 5642 O O . GLN B 1 112 ? 21.631 6.203 31.693 1.00 12.63 134 GLN B O 1
ATOM 5656 N N . TYR B 1 113 ? 19.913 7.329 30.778 1.00 11.12 135 TYR B N 1
ATOM 5657 C CA . TYR B 1 113 ? 19.197 7.504 32.046 1.00 11.34 135 TYR B CA 1
ATOM 5658 C C . TYR B 1 113 ? 17.999 6.567 32.164 1.00 11.22 135 TYR B C 1
ATOM 5659 O O . TYR B 1 113 ? 17.206 6.685 33.098 1.00 12.46 135 TYR B O 1
ATOM 5677 N N . VAL B 1 114 ? 17.877 5.634 31.216 1.00 10.05 136 VAL B N 1
ATOM 5678 C CA . VAL B 1 114 ? 16.714 4.770 31.113 1.00 10.15 136 VAL B CA 1
ATOM 5679 C C . VAL B 1 114 ? 17.159 3.313 31.038 1.00 9.16 136 VAL B C 1
ATOM 5680 O O . VAL B 1 114 ? 18.041 2.985 30.260 1.00 9.81 136 VAL B O 1
ATOM 5693 N N . PRO B 1 115 ? 16.549 2.429 31.846 1.00 9.20 137 PRO B N 1
ATOM 5694 C CA . PRO B 1 115 ? 16.945 1.018 31.798 1.00 9.41 137 PRO B CA 1
ATOM 5695 C C . PRO B 1 115 ? 16.487 0.326 30.519 1.00 9.28 137 PRO B C 1
ATOM 5696 O O . PRO B 1 115 ? 15.469 0.687 29.907 1.00 9.65 137 PRO B O 1
ATOM 5707 N N . PHE B 1 116 ? 17.226 -0.711 30.151 1.00 10.34 138 PHE B N 1
ATOM 5708 C CA . PHE B 1 116 ? 16.917 -1.509 28.976 1.00 10.30 138 PHE B CA 1
ATOM 5709 C C . PHE B 1 116 ? 17.338 -2.941 29.270 1.00 13.96 138 PHE B C 1
ATOM 5710 O O . PHE B 1 116 ? 16.558 -3.718 29.819 1.00 16.14 138 PHE B O 1
ATOM 5727 N N . SER B 1 117 ? 18.549 -3.295 28.914 1.00 15.66 139 SER B N 1
ATOM 5728 C CA . SER B 1 117 ? 19.072 -4.625 29.167 1.00 15.87 139 SER B CA 1
ATOM 5729 C C . SER B 1 117 ? 20.432 -4.426 29.749 1.00 16.93 139 SER B C 1
ATOM 5730 O O . SER B 1 117 ? 21.143 -3.522 29.347 1.00 19.92 139 SER B O 1
ATOM 5738 N N . SER B 1 118 ? 20.835 -5.287 30.667 1.00 16.12 140 SER B N 1
ATOM 5739 C CA . SER B 1 118 ? 22.174 -5.157 31.205 1.00 16.96 140 SER B CA 1
ATOM 5740 C C . SER B 1 118 ? 23.261 -5.529 30.197 1.00 15.34 140 SER B C 1
ATOM 5741 O O . SER B 1 118 ? 24.431 -5.320 30.487 1.00 16.67 140 SER B O 1
ATOM 5749 N N . TYR B 1 119 ? 22.878 -6.021 29.013 1.00 13.97 141 TYR B N 1
ATOM 5750 C CA . TYR B 1 119 ? 23.815 -6.494 27.990 1.00 12.98 141 TYR B CA 1
ATOM 5751 C C . TYR B 1 119 ? 23.844 -5.621 26.739 1.00 12.14 141 TYR B C 1
ATOM 5752 O O . TYR B 1 119 ? 24.656 -5.840 25.854 1.00 13.14 141 TYR B O 1
ATOM 5770 N N . PHE B 1 120 ? 22.982 -4.613 26.681 1.00 11.16 142 PHE B N 1
ATOM 5771 C CA . PHE B 1 120 ? 22.935 -3.725 25.531 1.00 10.50 142 PHE B CA 1
ATOM 5772 C C . PHE B 1 120 ? 24.220 -2.922 25.377 1.00 11.35 142 PHE B C 1
ATOM 5773 O O . PHE B 1 120 ? 24.707 -2.750 24.269 1.00 12.63 142 PHE B O 1
ATOM 5790 N N . ASN B 1 121 ? 24.761 -2.400 26.472 1.00 11.50 143 ASN B N 1
ATOM 5791 C CA . ASN B 1 121 ? 25.981 -1.606 26.357 1.00 11.83 143 ASN B CA 1
ATOM 5792 C C . ASN B 1 121 ? 27.140 -2.448 25.859 1.00 12.35 143 ASN B C 1
ATOM 5793 O O . ASN B 1 121 ? 27.897 -2.024 24.976 1.00 13.71 143 ASN B O 1
ATOM 5804 N N . GLY B 1 122 ? 27.251 -3.659 26.398 1.00 12.84 144 GLY B N 1
ATOM 5805 C CA . GLY B 1 122 ? 28.329 -4.564 26.032 1.00 12.92 144 GLY B CA 1
ATOM 5806 C C . GLY B 1 122 ? 28.211 -5.078 24.604 1.00 14.40 144 GLY B C 1
ATOM 5807 O O . GLY B 1 122 ? 29.158 -5.627 24.060 1.00 15.53 144 GLY B O 1
ATOM 5811 N N . LEU B 1 123 ? 27.049 -4.892 23.990 1.00 13.26 145 LEU B N 1
ATOM 5812 C CA . LEU B 1 123 ? 26.843 -5.332 22.622 1.00 13.05 145 LEU B CA 1
ATOM 5813 C C . LEU B 1 123 ? 27.757 -4.543 21.686 1.00 13.00 145 LEU B C 1
ATOM 5814 O O . LEU B 1 123 ? 28.217 -5.063 20.685 1.00 14.07 145 LEU B O 1
ATOM 5830 N N . GLY B 1 124 ? 27.997 -3.275 22.000 1.00 13.39 146 GLY B N 1
ATOM 5831 C CA . GLY B 1 124 ? 28.909 -2.472 21.206 1.00 13.46 146 GLY B CA 1
ATOM 5832 C C . GLY B 1 124 ? 28.267 -1.731 20.038 1.00 12.39 146 GLY B C 1
ATOM 5833 O O . GLY B 1 124 ? 28.754 -1.768 18.900 1.00 12.97 146 GLY B O 1
ATOM 5837 N N . LEU B 1 125 ? 27.161 -1.058 20.326 1.00 11.70 147 LEU B N 1
ATOM 5838 C CA . LEU B 1 125 ? 26.541 -0.138 19.389 1.00 12.33 147 LEU B CA 1
ATOM 5839 C C . LEU B 1 125 ? 26.772 1.300 19.823 1.00 11.41 147 LEU B C 1
ATOM 5840 O O . LEU B 1 125 ? 27.318 1.554 20.887 1.00 13.22 147 LEU B O 1
ATOM 5856 N N . SER B 1 126 ? 26.379 2.248 18.985 1.00 11.81 148 SER B N 1
ATOM 5857 C CA . SER B 1 126 ? 26.706 3.641 19.248 1.00 13.16 148 SER B CA 1
ATOM 5858 C C . SER B 1 126 ? 25.961 4.245 20.430 1.00 14.06 148 SER B C 1
ATOM 5859 O O . SER B 1 126 ? 26.382 5.240 20.982 1.00 17.82 148 SER B O 1
ATOM 5867 N N . ARG B 1 127 ? 24.838 3.653 20.806 1.00 13.26 149 ARG B N 1
ATOM 5868 C CA . ARG B 1 127 ? 24.025 4.183 21.886 1.00 12.34 149 ARG B CA 1
ATOM 5869 C C . ARG B 1 127 ? 24.114 3.294 23.098 1.00 11.17 149 ARG B C 1
ATOM 5870 O O . ARG B 1 127 ? 24.324 2.097 22.957 1.00 11.40 149 ARG B O 1
ATOM 5891 N N . LYS B 1 128 ? 23.909 3.895 24.270 1.00 11.62 150 LYS B N 1
ATOM 5892 C CA . LYS B 1 128 ? 24.048 3.207 25.550 1.00 11.68 150 LYS B CA 1
ATOM 5893 C C . LYS B 1 128 ? 22.818 3.452 26.397 1.00 11.05 150 LYS B C 1
ATOM 5894 O O . LYS B 1 128 ? 22.168 4.499 26.304 1.00 11.94 150 LYS B O 1
ATOM 5913 N N . CYS B 1 129 ? 22.506 2.464 27.226 1.00 10.35 151 CYS B N 1
ATOM 5914 C CA . CYS B 1 129 ? 21.412 2.595 28.181 1.00 10.33 151 CYS B CA 1
ATOM 5915 C C . CYS B 1 129 ? 21.946 2.715 29.602 1.00 9.91 151 CYS B C 1
ATOM 5916 O O . CYS B 1 129 ? 23.155 2.655 29.839 1.00 11.26 151 CYS B O 1
ATOM 5924 N N . TRP B 1 130 ? 21.040 2.864 30.554 1.00 9.98 152 TRP B N 1
ATOM 5925 C CA . TRP B 1 130 ? 21.442 3.040 31.939 1.00 9.81 152 TRP B CA 1
ATOM 5926 C C . TRP B 1 130 ? 22.194 1.841 32.489 1.00 10.96 152 TRP B C 1
ATOM 5927 O O . TRP B 1 130 ? 21.844 0.686 32.231 1.00 11.61 152 TRP B O 1
ATOM 5948 N N . ALA B 1 131 ? 23.208 2.129 33.292 1.00 11.32 153 ALA B N 1
ATOM 5949 C CA . ALA B 1 131 ? 23.906 1.125 34.067 1.00 12.97 153 ALA B CA 1
ATOM 5950 C C . ALA B 1 131 ? 24.282 1.738 35.399 1.00 13.67 153 ALA B C 1
ATOM 5951 O O . ALA B 1 131 ? 24.399 2.949 35.513 1.00 15.70 153 ALA B O 1
ATOM 5958 N N . THR B 1 132 ? 24.463 0.899 36.408 1.00 14.32 154 THR B N 1
ATOM 5959 C CA . THR B 1 132 ? 24.970 1.357 37.693 1.00 14.48 154 THR B CA 1
ATOM 5960 C C . THR B 1 132 ? 26.442 1.705 37.502 1.00 16.17 154 THR B C 1
ATOM 5961 O O . THR B 1 132 ? 27.069 1.266 36.541 1.00 17.14 154 THR B O 1
ATOM 5972 N N . PRO B 1 133 ? 27.021 2.460 38.439 1.00 17.13 155 PRO B N 1
ATOM 5973 C CA . PRO B 1 133 ? 28.457 2.714 38.363 1.00 19.66 155 PRO B CA 1
ATOM 5974 C C . PRO B 1 133 ? 29.261 1.413 38.325 1.00 20.53 155 PRO B C 1
ATOM 5975 O O . PRO B 1 133 ? 30.313 1.362 37.700 1.00 22.61 155 PRO B O 1
ATOM 5986 N N . GLY B 1 134 ? 28.748 0.373 38.976 1.00 20.21 156 GLY B N 1
ATOM 5987 C CA . GLY B 1 134 ? 29.375 -0.936 38.977 1.00 21.74 156 GLY B CA 1
ATOM 5988 C C . GLY B 1 134 ? 29.224 -1.724 37.686 1.00 21.97 156 GLY B C 1
ATOM 5989 O O . GLY B 1 134 ? 29.852 -2.768 37.527 1.00 24.40 156 GLY B O 1
ATOM 5993 N N . GLY B 1 135 ? 28.385 -1.244 36.768 1.00 19.77 157 GLY B N 1
ATOM 5994 C CA . GLY B 1 135 ? 28.239 -1.875 35.464 1.00 19.28 157 GLY B CA 1
ATOM 5995 C C . GLY B 1 135 ? 27.067 -2.832 35.309 1.00 18.88 157 GLY B C 1
ATOM 5996 O O . GLY B 1 135 ? 26.983 -3.545 34.319 1.00 20.31 157 GLY B O 1
ATOM 6000 N N . SER B 1 136 ? 26.154 -2.855 36.272 1.00 17.38 158 SER B N 1
ATOM 6001 C CA . SER B 1 136 ? 24.954 -3.678 36.158 1.00 17.87 158 SER B CA 1
ATOM 6002 C C . SER B 1 136 ? 23.846 -2.872 35.515 1.00 16.00 158 SER B C 1
ATOM 6003 O O . SER B 1 136 ? 23.894 -1.655 35.489 1.00 17.50 158 SER B O 1
ATOM 6011 N N . GLY B 1 137 ? 22.829 -3.543 35.007 1.00 15.63 159 GLY B N 1
ATOM 6012 C CA . GLY B 1 137 ? 21.743 -2.831 34.373 1.00 14.87 159 GLY B CA 1
ATOM 6013 C C . GLY B 1 137 ? 20.478 -3.646 34.290 1.00 14.39 159 GLY B C 1
ATOM 6014 O O . GLY B 1 137 ? 20.362 -4.708 34.897 1.00 15.72 159 GLY B O 1
ATOM 6018 N N . GLY B 1 138 ? 19.525 -3.132 33.527 1.00 13.83 160 GLY B N 1
ATOM 6019 C CA . GLY B 1 138 ? 18.238 -3.781 33.372 1.00 13.68 160 GLY B CA 1
ATOM 6020 C C . GLY B 1 138 ? 17.228 -3.353 34.414 1.00 11.59 160 GLY B C 1
ATOM 6021 O O . GLY B 1 138 ? 17.540 -2.627 35.369 1.00 12.02 160 GLY B O 1
ATOM 6025 N N . TRP B 1 139 ? 16.001 -3.815 34.244 1.00 11.18 161 TRP B N 1
ATOM 6026 C CA . TRP B 1 139 ? 14.889 -3.281 34.998 1.00 10.96 161 TRP B CA 1
ATOM 6027 C C . TRP B 1 139 ? 14.871 -3.666 36.472 1.00 10.76 161 TRP B C 1
ATOM 6028 O O . TRP B 1 139 ? 14.580 -2.818 37.310 1.00 11.44 161 TRP B O 1
ATOM 6049 N N . THR B 1 140 ? 15.156 -4.916 36.815 1.00 11.61 162 THR B N 1
ATOM 6050 C CA . THR B 1 140 ? 15.088 -5.259 38.226 1.00 12.06 162 THR B CA 1
ATOM 6051 C C . THR B 1 140 ? 16.258 -4.645 38.998 1.00 12.37 162 THR B C 1
ATOM 6052 O O . THR B 1 140 ? 16.119 -4.279 40.174 1.00 12.01 162 THR B O 1
ATOM 6063 N N . VAL B 1 141 ? 17.399 -4.497 38.332 1.00 11.95 163 VAL B N 1
ATOM 6064 C CA . VAL B 1 141 ? 18.530 -3.787 38.929 1.00 12.13 163 VAL B CA 1
ATOM 6065 C C . VAL B 1 141 ? 18.140 -2.320 39.170 1.00 11.00 163 VAL B C 1
ATOM 6066 O O . VAL B 1 141 ? 18.455 -1.757 40.207 1.00 11.71 163 VAL B O 1
ATOM 6079 N N . PHE B 1 142 ? 17.460 -1.707 38.209 1.00 10.62 164 PHE B N 1
ATOM 6080 C CA . PHE B 1 142 ? 17.011 -0.318 38.352 1.00 10.84 164 PHE B CA 1
ATOM 6081 C C . PHE B 1 142 ? 16.027 -0.193 39.512 1.00 10.28 164 PHE B C 1
ATOM 6082 O O . PHE B 1 142 ? 16.137 0.728 40.334 1.00 10.56 164 PHE B O 1
ATOM 6099 N N . VAL B 1 143 ? 15.078 -1.121 39.598 1.00 10.31 165 VAL B N 1
ATOM 6100 C CA . VAL B 1 143 ? 14.118 -1.128 40.704 1.00 11.38 165 VAL B CA 1
ATOM 6101 C C . VAL B 1 143 ? 14.846 -1.184 42.052 1.00 11.21 165 VAL B C 1
ATOM 6102 O O . VAL B 1 143 ? 14.541 -0.419 42.977 1.00 11.70 165 VAL B O 1
ATOM 6115 N N . ASP B 1 144 ? 15.829 -2.066 42.165 1.00 11.49 166 ASP B N 1
ATOM 6116 C CA . ASP B 1 144 ? 16.521 -2.220 43.434 1.00 12.04 166 ASP B CA 1
ATOM 6117 C C . ASP B 1 144 ? 17.420 -1.021 43.723 1.00 11.84 166 ASP B C 1
ATOM 6118 O O . ASP B 1 144 ? 17.524 -0.569 44.861 1.00 13.05 166 ASP B O 1
ATOM 6127 N N . TYR B 1 145 ? 18.084 -0.509 42.692 1.00 11.00 167 TYR B N 1
ATOM 6128 C CA . TYR B 1 145 ? 19.034 0.586 42.873 1.00 11.70 167 TYR B CA 1
ATOM 6129 C C . TYR B 1 145 ? 18.343 1.849 43.366 1.00 11.77 167 TYR B C 1
ATOM 6130 O O . TYR B 1 145 ? 18.826 2.518 44.280 1.00 12.20 167 TYR B O 1
ATOM 6148 N N . TYR B 1 146 ? 17.194 2.149 42.773 1.00 10.97 168 TYR B N 1
ATOM 6149 C CA . TYR B 1 146 ? 16.441 3.350 43.122 1.00 10.81 168 TYR B CA 1
ATOM 6150 C C . TYR B 1 146 ? 15.280 3.080 44.068 1.00 11.64 168 TYR B C 1
ATOM 6151 O O . TYR B 1 146 ? 14.509 3.982 44.346 1.00 13.14 168 TYR B O 1
ATOM 6169 N N . ASN B 1 147 ? 15.185 1.862 44.602 1.00 11.95 169 ASN B N 1
ATOM 6170 C CA . ASN B 1 147 ? 14.109 1.537 45.532 1.00 12.84 169 ASN B CA 1
ATOM 6171 C C . ASN B 1 147 ? 12.759 1.957 44.951 1.00 12.56 169 ASN B C 1
ATOM 6172 O O . ASN B 1 147 ? 11.977 2.660 45.603 1.00 12.89 169 ASN B O 1
ATOM 6183 N N . LEU B 1 148 ? 12.484 1.547 43.718 1.00 11.76 170 LEU B N 1
ATOM 6184 C CA . LEU B 1 148 ? 11.291 2.024 43.052 1.00 12.38 170 LEU B CA 1
ATOM 6185 C C . LEU B 1 148 ? 10.027 1.526 43.716 1.00 11.88 170 LEU B C 1
ATOM 6186 O O . LEU B 1 148 ? 9.904 0.345 44.033 1.00 12.52 170 LEU B O 1
ATOM 6202 N N . HIS B 1 149 ? 9.066 2.424 43.860 1.00 10.89 171 HIS B N 1
ATOM 6203 C CA . HIS B 1 149 ? 7.729 2.018 44.274 1.00 11.72 171 HIS B CA 1
ATOM 6204 C C . HIS B 1 149 ? 7.181 1.048 43.234 1.00 11.23 171 HIS B C 1
ATOM 6205 O O . HIS B 1 149 ? 7.323 1.281 42.027 1.00 11.71 171 HIS B O 1
ATOM 6220 N N . TYR B 1 150 ? 6.480 0.012 43.680 1.00 11.54 172 TYR B N 1
ATOM 6221 C CA . TYR B 1 150 ? 5.795 -0.856 42.729 1.00 11.35 172 TYR B CA 1
ATOM 6222 C C . TYR B 1 150 ? 4.595 -1.531 43.338 1.00 11.80 172 TYR B C 1
ATOM 6223 O O . TYR B 1 150 ? 4.491 -1.672 44.545 1.00 13.15 172 TYR B O 1
ATOM 6241 N N . TYR B 1 151 ? 3.677 -1.917 42.462 1.00 11.98 173 TYR B N 1
ATOM 6242 C CA . TYR B 1 151 ? 2.520 -2.722 42.817 1.00 11.90 173 TYR B CA 1
ATOM 6243 C C . TYR B 1 151 ? 2.644 -4.073 42.123 1.00 12.50 173 TYR B C 1
ATOM 6244 O O . TYR B 1 151 ? 3.246 -4.177 41.067 1.00 13.35 173 TYR B O 1
ATOM 6262 N N . GLU B 1 152 ? 2.066 -5.099 42.727 1.00 12.55 174 GLU B N 1
ATOM 6263 C CA . GLU B 1 152 ? 1.927 -6.411 42.108 1.00 14.15 174 GLU B CA 1
ATOM 6264 C C . GLU B 1 152 ? 0.463 -6.799 42.101 1.00 13.92 174 GLU B C 1
ATOM 6265 O O . GLU B 1 152 ? -0.221 -6.633 43.106 1.00 17.18 174 GLU B O 1
ATOM 6277 N N . PHE B 1 153 ? 0.001 -7.374 40.994 1.00 12.88 175 PHE B N 1
ATOM 6278 C CA . PHE B 1 153 ? -1.377 -7.832 40.894 1.00 13.57 175 PHE B CA 1
ATOM 6279 C C . PHE B 1 153 ? -1.426 -9.237 40.314 1.00 14.00 175 PHE B C 1
ATOM 6280 O O . PHE B 1 153 ? -0.769 -9.538 39.338 1.00 15.23 175 PHE B O 1
ATOM 6297 N N . PRO B 1 154 ? -2.236 -10.109 40.908 1.00 15.42 176 PRO B N 1
ATOM 6298 C CA . PRO B 1 154 ? -2.336 -11.467 40.371 1.00 16.41 176 PRO B CA 1
ATOM 6299 C C . PRO B 1 154 ? -3.190 -11.578 39.109 1.00 16.28 176 PRO B C 1
ATOM 6300 O O . PRO B 1 154 ? -3.058 -12.556 38.395 1.00 17.18 176 PRO B O 1
ATOM 6311 N N . THR B 1 155 ? -4.035 -10.592 38.838 1.00 15.74 177 THR B N 1
ATOM 6312 C CA . THR B 1 155 ? -4.851 -10.612 37.636 1.00 15.84 177 THR B CA 1
ATOM 6313 C C . THR B 1 155 ? -4.966 -9.202 37.068 1.00 15.90 177 THR B C 1
ATOM 6314 O O . THR B 1 155 ? -4.808 -8.198 37.778 1.00 15.25 177 THR B O 1
ATOM 6325 N N . LYS B 1 156 ? -5.255 -9.136 35.780 1.00 15.79 178 LYS B N 1
ATOM 6326 C CA . LYS B 1 156 ? -5.451 -7.864 35.119 1.00 15.17 178 LYS B CA 1
ATOM 6327 C C . LYS B 1 156 ? -6.675 -7.137 35.688 1.00 15.87 178 LYS B C 1
ATOM 6328 O O . LYS B 1 156 ? -6.654 -5.917 35.867 1.00 15.69 178 LYS B O 1
ATOM 6347 N N . GLU B 1 157 ? -7.733 -7.882 35.983 1.00 16.69 179 GLU B N 1
ATOM 6348 C CA . GLU B 1 157 ? -8.947 -7.266 36.519 1.00 20.00 179 GLU B CA 1
ATOM 6349 C C . GLU B 1 157 ? -8.672 -6.516 37.834 1.00 19.73 179 GLU B C 1
ATOM 6350 O O . GLU B 1 157 ? -9.168 -5.411 38.036 1.00 19.83 179 GLU B O 1
ATOM 6362 N N A GLU B 1 158 ? -7.869 -7.096 38.715 0.45 19.78 180 GLU B N 1
ATOM 6363 N N B GLU B 1 158 ? -7.909 -7.138 38.732 0.55 19.59 180 GLU B N 1
ATOM 6364 C CA A GLU B 1 158 ? -7.568 -6.446 39.983 0.45 19.81 180 GLU B CA 1
ATOM 6365 C CA B GLU B 1 158 ? -7.524 -6.504 39.992 0.55 19.71 180 GLU B CA 1
ATOM 6366 C C A GLU B 1 158 ? -6.641 -5.249 39.799 0.45 17.33 180 GLU B C 1
ATOM 6367 C C B GLU B 1 158 ? -6.721 -5.234 39.723 0.55 16.67 180 GLU B C 1
ATOM 6368 O O A GLU B 1 158 ? -6.752 -4.259 40.520 0.45 18.34 180 GLU B O 1
ATOM 6369 O O B GLU B 1 158 ? -6.998 -4.183 40.300 0.55 16.90 180 GLU B O 1
ATOM 6410 N N . LEU B 1 160 ? -6.619 -3.277 37.054 1.00 15.97 182 LEU B N 1
ATOM 6411 C CA . LEU B 1 160 ? -7.425 -2.209 36.474 1.00 17.75 182 LEU B CA 1
ATOM 6412 C C . LEU B 1 160 ? -8.462 -1.673 37.455 1.00 19.73 182 LEU B C 1
ATOM 6413 O O . LEU B 1 160 ? -8.687 -0.464 37.524 1.00 21.03 182 LEU B O 1
ATOM 6429 N N . SER B 1 161 ? -9.080 -2.554 38.230 1.00 20.24 183 SER B N 1
ATOM 6430 C CA . SER B 1 161 ? -10.143 -2.119 39.132 1.00 22.25 183 SER B CA 1
ATOM 6431 C C . SER B 1 161 ? -9.577 -1.411 40.370 1.00 22.40 183 SER B C 1
ATOM 6432 O O . SER B 1 161 ? -10.302 -0.720 41.070 1.00 25.09 183 SER B O 1
ATOM 6440 N N . SER B 1 162 ? -8.276 -1.547 40.615 1.00 20.81 184 SER B N 1
ATOM 6441 C CA . SER B 1 162 ? -7.660 -0.919 41.781 1.00 21.22 184 SER B CA 1
ATOM 6442 C C . SER B 1 162 ? -7.636 0.593 41.648 1.00 23.07 184 SER B C 1
ATOM 6443 O O . SER B 1 162 ? -7.583 1.305 42.644 1.00 26.00 184 SER B O 1
ATOM 6451 N N . GLY B 1 163 ? -7.641 1.075 40.410 1.00 22.55 185 GLY B N 1
ATOM 6452 C CA . GLY B 1 163 ? -7.540 2.493 40.140 1.00 23.44 185 GLY B CA 1
ATOM 6453 C C . GLY B 1 163 ? -6.193 3.126 40.465 1.00 22.42 185 GLY B C 1
ATOM 6454 O O . GLY B 1 163 ? -6.087 4.352 40.464 1.00 24.84 185 GLY B O 1
ATOM 6458 N N . VAL B 1 164 ? -5.156 2.330 40.720 1.00 19.29 186 VAL B N 1
ATOM 6459 C CA . VAL B 1 164 ? -3.852 2.910 41.023 1.00 19.16 186 VAL B CA 1
ATOM 6460 C C . VAL B 1 164 ? -3.151 3.449 39.773 1.00 17.39 186 VAL B C 1
ATOM 6461 O O . VAL B 1 164 ? -2.283 4.316 39.879 1.00 18.63 186 VAL B O 1
ATOM 6474 N N . LEU B 1 165 ? -3.529 2.956 38.595 1.00 15.31 187 LEU B N 1
ATOM 6475 C CA . LEU B 1 165 ? -2.807 3.315 37.367 1.00 14.54 187 LEU B CA 1
ATOM 6476 C C . LEU B 1 165 ? -3.088 4.720 36.884 1.00 14.35 187 LEU B C 1
ATOM 6477 O O . LEU B 1 165 ? -4.216 5.231 37.011 1.00 15.76 187 LEU B O 1
ATOM 6493 N N . GLN B 1 166 ? -2.077 5.337 36.292 1.00 13.81 188 GLN B N 1
ATOM 6494 C CA . GLN B 1 166 ? -2.335 6.504 35.473 1.00 16.26 188 GLN B CA 1
ATOM 6495 C C . GLN B 1 166 ? -1.465 6.465 34.233 1.00 13.33 188 GLN B C 1
ATOM 6496 O O . GLN B 1 166 ? -0.436 5.775 34.195 1.00 12.67 188 GLN B O 1
ATOM 6510 N N . LYS B 1 167 ? -1.937 7.149 33.197 1.00 12.83 189 LYS B N 1
ATOM 6511 C CA . LYS B 1 167 ? -1.230 7.216 31.926 1.00 13.28 189 LYS B CA 1
ATOM 6512 C C . LYS B 1 167 ? 0.214 7.574 32.180 1.00 12.28 189 LYS B C 1
ATOM 6513 O O . LYS B 1 167 ? 0.506 8.546 32.863 1.00 13.19 189 LYS B O 1
ATOM 6532 N N . GLY B 1 168 ? 1.106 6.759 31.633 1.00 11.06 190 GLY B N 1
ATOM 6533 C CA . GLY B 1 168 ? 2.535 6.947 31.776 1.00 10.58 190 GLY B CA 1
ATOM 6534 C C . GLY B 1 168 ? 3.212 5.927 32.662 1.00 9.80 190 GLY B C 1
ATOM 6535 O O . GLY B 1 168 ? 4.439 5.800 32.630 1.00 11.04 190 GLY B O 1
ATOM 6539 N N . ASP B 1 169 ? 2.441 5.214 33.476 1.00 10.71 191 ASP B N 1
ATOM 6540 C CA . ASP B 1 169 ? 3.002 4.177 34.316 1.00 10.33 191 ASP B CA 1
ATOM 6541 C C . ASP B 1 169 ? 3.555 3.046 33.465 1.00 9.36 191 ASP B C 1
ATOM 6542 O O . ASP B 1 169 ? 3.045 2.768 32.386 1.00 10.72 191 ASP B O 1
ATOM 6551 N N . ILE B 1 170 ? 4.584 2.375 33.978 1.00 9.48 192 ILE B N 1
ATOM 6552 C CA . ILE B 1 170 ? 5.134 1.213 33.309 1.00 9.64 192 ILE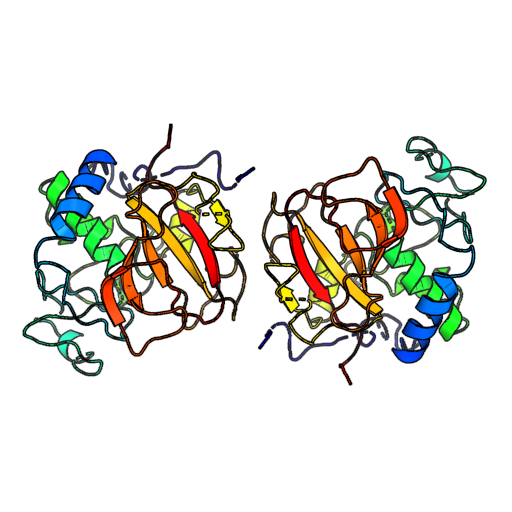 B CA 1
ATOM 6553 C C . ILE B 1 170 ? 4.470 -0.039 33.860 1.00 9.80 192 ILE B C 1
ATOM 6554 O O . ILE B 1 170 ? 4.317 -0.189 35.073 1.00 10.95 192 ILE B O 1
ATOM 6570 N N . ILE B 1 171 ? 4.076 -0.932 32.960 1.00 9.00 193 ILE B N 1
ATOM 6571 C CA . ILE B 1 171 ? 3.516 -2.220 33.337 1.00 9.45 193 ILE B CA 1
ATOM 6572 C C . ILE B 1 171 ? 4.387 -3.332 32.796 1.00 9.70 193 ILE B C 1
ATOM 6573 O O . ILE B 1 171 ? 4.779 -3.326 31.629 1.00 9.22 193 ILE B O 1
ATOM 6589 N N . TRP B 1 172 ? 4.690 -4.282 33.669 1.00 9.78 194 TRP B N 1
ATOM 6590 C CA . TRP B 1 172 ? 5.291 -5.538 33.266 1.00 10.61 194 TRP B CA 1
ATOM 6591 C C . TRP B 1 172 ? 4.273 -6.663 33.397 1.00 11.57 194 TRP B C 1
ATOM 6592 O O . TRP B 1 172 ? 3.655 -6.847 34.439 1.00 13.01 194 TRP B O 1
ATOM 6613 N N . CYS B 1 173 ? 4.120 -7.417 32.319 1.00 11.24 195 CYS B N 1
ATOM 6614 C CA . CYS B 1 173 ? 3.446 -8.707 32.349 1.00 11.25 195 CYS B CA 1
ATOM 6615 C C . CYS B 1 173 ? 4.502 -9.765 32.626 1.00 11.55 195 CYS B C 1
ATOM 6616 O O . CYS B 1 173 ? 5.485 -9.890 31.897 1.00 12.88 195 CYS B O 1
ATOM 6624 N N . VAL B 1 174 ? 4.286 -10.519 33.695 1.00 12.75 196 VAL B N 1
ATOM 6625 C CA . VAL B 1 174 ? 5.245 -11.481 34.193 1.00 13.86 196 VAL B CA 1
ATOM 6626 C C . VAL B 1 174 ? 4.820 -12.871 33.749 1.00 15.00 196 VAL B C 1
ATOM 6627 O O . VAL B 1 174 ? 3.728 -13.326 34.079 1.00 15.55 196 VAL B O 1
ATOM 6640 N N . ASP B 1 175 ? 5.708 -13.557 33.038 1.00 16.05 197 ASP B N 1
ATOM 6641 C CA . ASP B 1 175 ? 5.468 -14.867 32.461 1.00 19.10 197 ASP B CA 1
ATOM 6642 C C . ASP B 1 175 ? 5.274 -15.898 33.567 1.00 20.51 197 ASP B C 1
ATOM 6643 O O . ASP B 1 175 ? 6.199 -16.189 34.318 1.00 20.18 197 ASP B O 1
ATOM 6652 N N . GLY B 1 176 ? 4.059 -16.427 33.669 1.00 21.95 198 GLY B N 1
ATOM 6653 C CA . GLY B 1 176 ? 3.716 -17.395 34.695 1.00 23.59 198 GLY B CA 1
ATOM 6654 C C . GLY B 1 176 ? 4.397 -18.740 34.535 1.00 24.41 198 GLY B C 1
ATOM 6655 O O . GLY B 1 176 ? 4.217 -19.607 35.377 1.00 25.99 198 GLY B O 1
ATOM 6659 N N . SER B 1 177 ? 5.173 -18.925 33.468 1.00 24.39 199 SER B N 1
ATOM 6660 C CA . SER B 1 177 ? 5.960 -20.144 33.316 1.00 25.16 199 SER B CA 1
ATOM 6661 C C . SER B 1 177 ? 7.197 -20.115 34.218 1.00 24.71 199 SER B C 1
ATOM 6662 O O . SER B 1 177 ? 7.806 -21.153 34.461 1.00 26.05 199 SER B O 1
ATOM 6670 N N A VAL B 1 178 ? 7.585 -18.943 34.728 0.63 23.21 200 VAL B N 1
ATOM 6671 N N B VAL B 1 178 ? 7.527 -18.926 34.717 0.37 24.78 200 VAL B N 1
ATOM 6672 C CA A VAL B 1 178 ? 8.759 -18.892 35.612 0.63 21.90 200 VAL B CA 1
ATOM 6673 C CA B VAL B 1 178 ? 8.744 -18.725 35.489 0.37 24.81 200 VAL B CA 1
ATOM 6674 C C A VAL B 1 178 ? 8.507 -18.256 36.977 0.63 21.90 200 VAL B C 1
ATOM 6675 C C B VAL B 1 178 ? 8.445 -18.343 36.939 0.37 22.84 200 VAL B C 1
ATOM 6676 O O A VAL B 1 178 ? 9.337 -18.390 37.872 0.63 23.30 200 VAL B O 1
ATOM 6677 O O B VAL B 1 178 ? 9.155 -18.764 37.849 0.37 22.89 200 VAL B O 1
ATOM 6702 N N . GLY B 1 179 ? 7.384 -17.567 37.151 1.00 21.11 201 GLY B N 1
ATOM 6703 C CA . GLY B 1 179 ? 7.041 -17.074 38.478 1.00 20.26 201 GLY B CA 1
ATOM 6704 C C . GLY B 1 179 ? 5.918 -16.054 38.486 1.00 18.70 201 GLY B C 1
ATOM 6705 O O . GLY B 1 179 ? 5.290 -15.813 37.460 1.00 18.53 201 GLY B O 1
ATOM 6710 N N . LEU B 1 180 ? 5.676 -15.474 39.658 1.00 17.12 202 LEU B N 1
ATOM 6711 C CA . LEU B 1 180 ? 4.615 -14.494 39.862 1.00 16.24 202 LEU B CA 1
ATOM 6712 C C . LEU B 1 180 ? 5.206 -13.169 40.321 1.00 16.70 202 LEU B C 1
ATOM 6713 O O . LEU B 1 180 ? 6.175 -13.137 41.083 1.00 18.31 202 LEU B O 1
ATOM 6729 N N . GLY B 1 181 ? 4.639 -12.071 39.840 1.00 15.95 203 GLY B N 1
ATOM 6730 C CA . GLY B 1 181 ? 5.017 -10.758 40.327 1.00 16.77 203 GLY B CA 1
ATOM 6731 C C . GLY B 1 181 ? 6.488 -10.429 40.157 1.00 15.82 203 GLY B C 1
ATOM 6732 O O . GLY B 1 181 ? 7.142 -10.874 39.208 1.00 16.10 203 GLY B O 1
ATOM 6753 N N . ALA B 1 183 ? 9.168 -11.337 41.821 1.00 20.25 205 ALA B N 1
ATOM 6754 C CA . ALA B 1 183 ? 10.067 -12.478 41.859 1.00 21.31 205 ALA B CA 1
ATOM 6755 C C . ALA B 1 183 ? 10.166 -13.143 40.489 1.00 20.30 205 ALA B C 1
ATOM 6756 O O . ALA B 1 183 ? 11.242 -13.556 40.067 1.00 20.77 205 ALA B O 1
ATOM 6763 N N . GLY B 1 184 ? 9.043 -13.235 39.782 1.00 18.78 206 GLY B N 1
ATOM 6764 C CA . GLY B 1 184 ? 9.044 -13.806 38.451 1.00 16.49 206 GLY B CA 1
ATOM 6765 C C . GLY B 1 184 ? 9.874 -12.980 37.482 1.00 15.20 206 GLY B C 1
ATOM 6766 O O . GLY B 1 184 ? 10.596 -13.520 36.648 1.00 15.42 206 GLY B O 1
ATOM 6770 N N A LEU B 1 185 ? 9.770 -11.657 37.564 0.49 15.41 207 LEU B N 1
ATOM 6771 N N B LEU B 1 185 ? 9.772 -11.668 37.621 0.51 15.33 207 LEU B N 1
ATOM 6772 C CA A LEU B 1 185 ? 10.534 -10.802 36.658 0.49 15.13 207 LEU B CA 1
ATOM 6773 C CA B LEU B 1 185 ? 10.462 -10.742 36.748 0.51 14.97 207 LEU B CA 1
ATOM 6774 C C A LEU B 1 185 ? 12.022 -10.964 36.867 0.49 15.45 207 LEU B C 1
ATOM 6775 C C B LEU B 1 185 ? 11.980 -10.805 36.932 0.51 14.93 207 LEU B C 1
ATOM 6776 O O A LEU B 1 185 ? 12.807 -10.787 35.937 0.49 16.14 207 LEU B O 1
ATOM 6777 O O B LEU B 1 185 ? 12.736 -10.421 36.044 0.51 15.10 207 LEU B O 1
ATOM 6808 N N . ARG B 1 186 ? 12.418 -11.283 38.092 1.00 15.31 208 ARG B N 1
ATOM 6809 C CA . ARG B 1 186 ? 13.837 -11.451 38.384 1.00 17.66 208 ARG B CA 1
ATOM 6810 C C . ARG B 1 186 ? 14.417 -12.707 37.750 1.00 19.57 208 ARG B C 1
ATOM 6811 O O . ARG B 1 186 ? 15.628 -12.914 37.771 1.00 21.54 208 ARG B O 1
ATOM 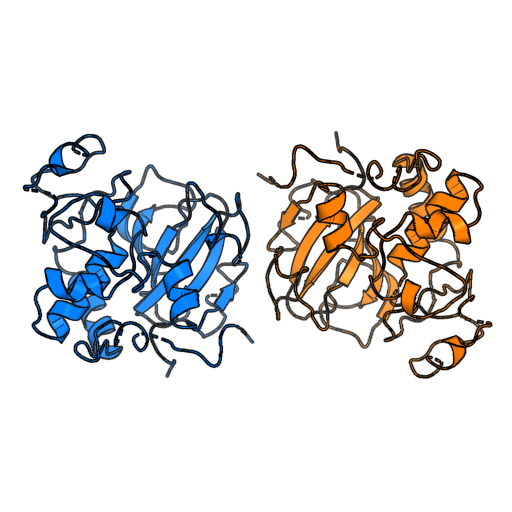6833 N N . THR B 1 187 ? 13.557 -13.556 37.208 1.00 18.20 209 THR B N 1
ATOM 6834 C CA . THR B 1 187 ? 14.004 -14.789 36.590 1.00 19.69 209 THR B CA 1
ATOM 6835 C C . THR B 1 187 ? 13.995 -14.660 35.085 1.00 19.82 209 THR B C 1
ATOM 6836 O O . THR B 1 187 ? 13.044 -14.146 34.503 1.00 19.30 209 THR B O 1
ATOM 6847 N N . ILE B 1 188 ? 15.065 -15.144 34.465 1.00 22.61 210 ILE B N 1
ATOM 6848 C CA . ILE B 1 188 ? 15.165 -15.198 33.015 1.00 24.71 210 ILE B CA 1
ATOM 6849 C C . ILE B 1 188 ? 13.985 -15.978 32.464 1.00 24.45 210 ILE B C 1
ATOM 6850 O O . ILE B 1 188 ? 13.739 -17.107 32.885 1.00 26.13 210 ILE B O 1
ATOM 6866 N N . ALA B 1 189 ? 13.246 -15.384 31.537 1.00 24.90 211 ALA B N 1
ATOM 6867 C CA . ALA B 1 189 ? 12.081 -16.051 30.955 1.00 23.49 211 ALA B CA 1
ATOM 6868 C C . ALA B 1 189 ? 11.959 -15.781 29.473 1.00 25.63 211 ALA B C 1
ATOM 6869 O O . ALA B 1 189 ? 12.472 -14.792 28.967 1.00 26.04 211 ALA B O 1
ATOM 6876 N N . ASP B 1 190 ? 11.215 -16.641 28.787 1.00 26.58 212 ASP B N 1
ATOM 6877 C CA . ASP B 1 190 ? 10.976 -16.457 27.360 1.00 27.51 212 ASP B CA 1
ATOM 6878 C C . ASP B 1 190 ? 10.139 -15.205 27.042 1.00 24.54 212 ASP B C 1
ATOM 6879 O O . ASP B 1 190 ? 10.365 -14.561 26.035 1.00 26.18 212 ASP B O 1
ATOM 6888 N N . ASN B 1 191 ? 9.181 -14.856 27.894 1.00 19.03 213 ASN B N 1
ATOM 6889 C CA . ASN B 1 191 ? 8.076 -14.011 27.453 1.00 16.68 213 ASN B CA 1
ATOM 6890 C C . ASN B 1 191 ? 7.521 -13.054 28.500 1.00 15.49 213 ASN B C 1
ATOM 6891 O O . ASN B 1 191 ? 6.316 -12.827 28.553 1.00 17.01 213 ASN B O 1
ATOM 6902 N N . HIS B 1 192 ? 8.375 -12.485 29.339 1.00 14.71 214 HIS B N 1
ATOM 6903 C CA . HIS B 1 192 ? 7.961 -11.312 30.104 1.00 14.26 214 HIS B CA 1
ATOM 6904 C C . HIS B 1 192 ? 7.693 -10.214 29.072 1.00 14.38 214 HIS B C 1
ATOM 6905 O O . HIS B 1 192 ? 8.309 -10.217 28.006 1.00 17.92 214 HIS B O 1
ATOM 6920 N N . HIS B 1 193 ? 6.823 -9.257 29.380 1.00 11.40 215 HIS B N 1
ATOM 6921 C CA . HIS B 1 193 ? 6.498 -8.222 28.398 1.00 10.36 215 HIS B CA 1
ATOM 6922 C C . HIS B 1 193 ? 6.231 -6.908 29.117 1.00 9.92 215 HIS B C 1
ATOM 6923 O O . HIS B 1 193 ? 5.662 -6.885 30.194 1.00 13.14 215 HIS B O 1
ATOM 6938 N N . ILE B 1 194 ? 6.669 -5.816 28.512 1.00 9.97 216 ILE B N 1
ATOM 6939 C CA . ILE B 1 194 ? 6.605 -4.497 29.120 1.00 8.67 216 ILE B CA 1
ATOM 6940 C C . ILE B 1 194 ? 5.870 -3.533 28.187 1.00 8.89 216 ILE B C 1
ATOM 6941 O O . ILE B 1 194 ? 5.893 -3.695 26.972 1.00 9.59 216 ILE B O 1
ATOM 6957 N N . GLY B 1 195 ? 5.208 -2.540 28.765 1.00 8.86 217 GLY B N 1
ATOM 6958 C CA . GLY B 1 195 ? 4.533 -1.514 27.996 1.00 8.75 217 GLY B CA 1
ATOM 6959 C C . GLY B 1 195 ? 4.233 -0.322 28.885 1.00 8.96 217 GLY B C 1
ATOM 6960 O O . GLY B 1 195 ? 4.541 -0.325 30.087 1.00 9.16 217 GLY B O 1
ATOM 6964 N N . ILE B 1 196 ? 3.633 0.703 28.297 1.00 8.70 218 ILE B N 1
ATOM 6965 C CA . ILE B 1 196 ? 3.370 1.965 28.972 1.00 8.57 218 ILE B CA 1
ATOM 6966 C C . ILE B 1 196 ? 1.864 2.192 29.016 1.00 9.39 218 ILE B C 1
ATOM 6967 O O . ILE B 1 196 ? 1.210 2.239 27.987 1.00 9.87 218 ILE B O 1
ATOM 6983 N N . TYR B 1 197 ? 1.299 2.320 30.211 1.00 9.70 219 TYR B N 1
ATOM 6984 C CA . TYR B 1 197 ? -0.135 2.434 30.343 1.00 10.27 219 TYR B CA 1
ATOM 6985 C C . TYR B 1 197 ? -0.640 3.699 29.672 1.00 11.20 219 TYR B C 1
ATOM 6986 O O . TYR B 1 197 ? -0.062 4.758 29.832 1.00 11.46 219 TYR B O 1
ATOM 7004 N N . THR B 1 198 ? -1.759 3.596 28.951 1.00 11.38 220 THR B N 1
ATOM 7005 C CA . THR B 1 198 ? -2.325 4.768 28.275 1.00 12.41 220 THR B CA 1
ATOM 7006 C C . THR B 1 198 ? -3.766 5.042 28.666 1.00 14.05 220 THR B C 1
ATOM 7007 O O . THR B 1 198 ? -4.380 5.954 28.138 1.00 16.81 220 THR B O 1
ATOM 7018 N N . GLY B 1 199 ? -4.320 4.252 29.570 1.00 13.61 221 GLY B N 1
ATOM 7019 C CA . GLY B 1 199 ? -5.728 4.367 29.911 1.00 15.02 221 GLY B CA 1
ATOM 7020 C C . GLY B 1 199 ? -6.055 5.467 30.895 1.00 15.52 221 GLY B C 1
ATOM 7021 O O . GLY B 1 199 ? -5.206 6.286 31.267 1.00 16.21 221 GLY B O 1
ATOM 7025 N N . ASN B 1 200 ? -7.315 5.478 31.311 1.00 15.82 222 ASN B N 1
ATOM 7026 C CA . ASN B 1 200 ? -7.852 6.514 32.193 1.00 17.35 222 ASN B CA 1
ATOM 7027 C C . ASN B 1 200 ? -7.787 6.156 33.678 1.00 18.39 222 ASN B C 1
ATOM 7028 O O . ASN B 1 200 ? -8.299 6.901 34.514 1.00 19.91 222 ASN B O 1
ATOM 7039 N N . GLY B 1 201 ? -7.144 5.034 34.000 1.00 18.16 223 GLY B N 1
ATOM 7040 C CA . GLY B 1 201 ? -7.036 4.570 35.365 1.00 17.99 223 GLY B CA 1
ATOM 7041 C C . GLY B 1 201 ? -7.728 3.238 35.564 1.00 19.69 223 GLY B C 1
ATOM 7042 O O . GLY B 1 201 ? -7.296 2.429 36.379 1.00 21.06 223 GLY B O 1
ATOM 7046 N N . THR B 1 202 ? -8.826 3.013 34.847 1.00 19.13 224 THR B N 1
ATOM 7047 C CA . THR B 1 202 ? -9.490 1.721 34.888 1.00 20.05 224 THR B CA 1
ATOM 7048 C C . THR B 1 202 ? -9.579 1.074 33.508 1.00 18.46 224 THR B C 1
ATOM 7049 O O . THR B 1 202 ? -9.769 -0.136 33.401 1.00 19.66 224 THR B O 1
ATOM 7060 N N . SER B 1 203 ? -9.429 1.858 32.444 1.00 17.12 225 SER B N 1
ATOM 7061 C CA . SER B 1 203 ? -9.578 1.294 31.112 1.00 17.37 225 SER B CA 1
ATOM 7062 C C . SER B 1 203 ? -8.339 0.484 30.711 1.00 16.78 225 SER B C 1
ATOM 7063 O O . SER B 1 203 ? -7.226 0.708 31.203 1.00 16.69 225 SER B O 1
ATOM 7071 N N . ASP B 1 204 ? -8.553 -0.450 29.795 1.00 15.97 226 ASP B N 1
ATOM 7072 C CA . ASP B 1 204 ? -7.546 -1.436 29.426 1.00 15.28 226 ASP B CA 1
ATOM 7073 C C . ASP B 1 204 ? -6.829 -1.022 28.146 1.00 14.39 226 ASP B C 1
ATOM 7074 O O . ASP B 1 204 ? -7.265 -1.323 27.046 1.00 15.04 226 ASP B O 1
ATOM 7083 N N . SER B 1 205 ? -5.723 -0.308 28.284 1.00 13.28 227 SER B N 1
ATOM 7084 C CA . SER B 1 205 ? -4.926 0.055 27.121 1.00 12.67 227 SER B CA 1
ATOM 7085 C C . SER B 1 205 ? -3.513 0.398 27.532 1.00 11.06 227 SER B C 1
ATOM 7086 O O . SER B 1 205 ? -3.272 0.982 28.597 1.00 11.65 227 SER B O 1
ATOM 7094 N N . TRP B 1 206 ? -2.583 0.054 26.659 1.00 10.28 228 TRP B N 1
ATOM 7095 C CA . TRP B 1 206 ? -1.196 0.412 26.845 1.00 10.12 228 TRP B CA 1
ATOM 7096 C C . TRP B 1 206 ? -0.507 0.515 25.497 1.00 9.90 228 TRP B C 1
ATOM 7097 O O . TRP B 1 206 ? -1.070 0.155 24.457 1.00 10.36 228 TRP B O 1
ATOM 7118 N N . TRP B 1 207 ? 0.699 1.058 25.544 1.00 9.75 229 TRP B N 1
ATOM 7119 C CA . TRP B 1 207 ? 1.517 1.344 24.383 1.00 9.80 229 TRP B CA 1
ATOM 7120 C C . TRP B 1 207 ? 2.711 0.411 24.446 1.00 9.31 229 TRP B C 1
ATOM 7121 O O . TRP B 1 207 ? 3.418 0.373 25.443 1.00 8.94 229 TRP B O 1
ATOM 7142 N N . GLN B 1 208 ? 2.912 -0.374 23.391 1.00 9.23 230 GLN B N 1
ATOM 7143 C CA . GLN B 1 208 ? 3.903 -1.438 23.422 1.00 9.60 230 GLN B CA 1
ATOM 7144 C C . GLN B 1 208 ? 4.329 -1.848 22.016 1.00 9.43 230 GLN B C 1
ATOM 7145 O O . GLN B 1 208 ? 3.750 -1.401 21.029 1.00 9.80 230 GLN B O 1
ATOM 7159 N N . SER B 1 209 ? 5.361 -2.677 21.952 1.00 8.71 231 SER B N 1
ATOM 7160 C CA . SER B 1 209 ? 5.699 -3.392 20.742 1.00 8.90 231 SER B CA 1
ATOM 7161 C C . SER B 1 209 ? 5.706 -4.871 21.098 1.00 9.83 231 SER B C 1
ATOM 7162 O O . SER B 1 209 ? 6.434 -5.282 22.005 1.00 10.25 231 SER B O 1
ATOM 7170 N N . GLY B 1 210 ? 4.889 -5.652 20.394 1.00 9.98 232 GLY B N 1
ATOM 7171 C CA . GLY B 1 210 ? 4.605 -7.014 20.796 1.00 10.51 232 GLY B CA 1
ATOM 7172 C C . GLY B 1 210 ? 3.159 -7.371 20.479 1.00 10.51 232 GLY B C 1
ATOM 7173 O O . GLY B 1 210 ? 2.562 -6.821 19.541 1.00 11.77 232 GLY B O 1
ATOM 7177 N N . PRO B 1 211 ? 2.586 -8.329 21.226 1.00 10.85 233 PRO B N 1
ATOM 7178 C CA . PRO B 1 211 ? 1.240 -8.821 20.918 1.00 11.94 233 PRO B CA 1
ATOM 7179 C C . PRO B 1 211 ? 0.181 -7.728 20.935 1.00 12.74 233 PRO B C 1
ATOM 7180 O O . PRO B 1 211 ? 0.078 -6.998 21.902 1.00 13.50 233 PRO B O 1
ATOM 7191 N N . VAL B 1 212 ? -0.618 -7.641 19.879 1.00 13.19 234 VAL B N 1
ATOM 7192 C CA . VAL B 1 212 ? -1.695 -6.663 19.804 1.00 14.12 234 VAL B CA 1
ATOM 7193 C C . VAL B 1 212 ? -3.083 -7.307 19.728 1.00 15.18 234 VAL B C 1
ATOM 7194 O O . VAL B 1 212 ? -4.085 -6.598 19.649 1.00 16.29 234 VAL B O 1
ATOM 7207 N N . LYS B 1 213 ? -3.156 -8.633 19.797 1.00 16.04 235 LYS B N 1
ATOM 7208 C CA . LYS B 1 213 ? -4.432 -9.325 19.603 1.00 17.28 235 LYS B CA 1
ATOM 7209 C C . LYS B 1 213 ? -4.892 -10.179 20.782 1.00 17.60 235 LYS B C 1
ATOM 7210 O O . LYS B 1 213 ? -6.085 -10.209 21.094 1.00 18.56 235 LYS B O 1
ATOM 7229 N N . ALA B 1 214 ? -3.968 -10.878 21.427 1.00 17.34 236 ALA B N 1
ATOM 7230 C CA . ALA B 1 214 ? -4.331 -11.765 22.531 1.00 17.69 236 ALA B CA 1
ATOM 7231 C C . ALA B 1 214 ? -3.114 -12.153 23.346 1.00 17.84 236 ALA B C 1
ATOM 7232 O O . ALA B 1 214 ? -1.989 -12.162 22.833 1.00 17.41 236 ALA B O 1
ATOM 7239 N N . ASP B 1 215 ? -3.347 -12.476 24.617 1.00 18.47 237 ASP B N 1
ATOM 7240 C CA . ASP B 1 215 ? -2.303 -13.032 25.469 1.00 19.15 237 ASP B CA 1
ATOM 7241 C C . ASP B 1 215 ? -1.676 -14.246 24.800 1.00 19.46 237 ASP B C 1
ATOM 7242 O O . ASP B 1 215 ? -2.380 -15.172 24.369 1.00 20.85 237 ASP B O 1
ATOM 7251 N N . GLY B 1 216 ? -0.354 -14.255 24.717 1.00 19.15 238 GLY B N 1
ATOM 7252 C CA . GLY B 1 216 ? 0.359 -15.408 24.195 1.00 20.19 238 GLY B CA 1
ATOM 7253 C C . GLY B 1 216 ? 0.404 -15.530 22.678 1.00 21.36 238 GLY B C 1
ATOM 7254 O O . GLY B 1 216 ? 0.984 -16.482 22.158 1.00 23.61 238 GLY B O 1
ATOM 7258 N N . ASP B 1 217 ? -0.208 -14.589 21.963 1.00 20.00 239 ASP B N 1
ATOM 7259 C CA . ASP B 1 217 ? -0.238 -14.631 20.498 1.00 19.97 239 ASP B CA 1
ATOM 7260 C C . ASP B 1 217 ? 0.900 -13.762 19.974 1.00 18.78 239 ASP B C 1
ATOM 7261 O O . ASP B 1 217 ? 0.843 -12.533 20.055 1.00 18.53 239 ASP B O 1
ATOM 7270 N N . LEU B 1 218 ? 1.956 -14.409 19.485 1.00 18.94 240 LEU B N 1
ATOM 7271 C CA . LEU B 1 218 ? 3.116 -13.696 18.959 1.00 19.89 240 LEU B CA 1
ATOM 7272 C C . LEU B 1 218 ? 3.148 -13.732 17.432 1.00 19.82 240 LEU B C 1
ATOM 7273 O O . LEU B 1 218 ? 4.172 -13.439 16.810 1.00 20.01 240 LEU B O 1
ATOM 7289 N N . VAL B 1 219 ? 2.018 -14.091 16.833 1.00 19.64 241 VAL B N 1
ATOM 7290 C CA . VAL B 1 219 ? 1.865 -13.985 15.397 1.00 21.21 241 VAL B CA 1
ATOM 7291 C C . VAL B 1 219 ? 1.345 -12.598 15.047 1.00 19.43 241 VAL B C 1
ATOM 7292 O O . VAL B 1 219 ? 1.860 -11.926 14.140 1.00 19.65 241 VAL B O 1
ATOM 7305 N N . ASN B 1 220 ? 0.319 -12.170 15.774 1.00 18.01 242 ASN B N 1
ATOM 7306 C CA . ASN B 1 220 ? -0.297 -10.873 15.531 1.00 16.68 242 ASN B CA 1
ATOM 7307 C C . ASN B 1 220 ? 0.316 -9.826 16.448 1.00 15.11 242 ASN B C 1
ATOM 7308 O O . ASN B 1 220 ? -0.096 -9.659 17.605 1.00 15.07 242 ASN B O 1
ATOM 7319 N N . VAL B 1 221 ? 1.322 -9.139 15.912 1.00 14.97 243 VAL B N 1
ATOM 7320 C CA . VAL B 1 221 ? 2.199 -8.287 16.703 1.00 14.22 243 VAL B CA 1
ATOM 7321 C C . VAL B 1 221 ? 2.417 -6.985 15.977 1.00 14.67 243 VAL B C 1
ATOM 7322 O O . VAL B 1 221 ? 2.252 -6.894 14.762 1.00 17.53 243 VAL B O 1
ATOM 7335 N N . GLY B 1 222 ? 2.784 -5.962 16.726 1.00 13.09 244 GLY B N 1
ATOM 7336 C CA . GLY B 1 222 ? 3.008 -4.658 16.151 1.00 13.57 244 GLY B CA 1
ATOM 7337 C C . GLY B 1 222 ? 3.371 -3.650 17.215 1.00 11.78 244 GLY B C 1
ATOM 7338 O O . GLY B 1 222 ? 3.441 -3.970 18.403 1.00 11.98 244 GLY B O 1
ATOM 7342 N N . THR B 1 223 ? 3.622 -2.428 16.771 1.00 11.48 245 THR B N 1
ATOM 7343 C CA . THR B 1 223 ? 3.957 -1.338 17.670 1.00 11.60 245 THR B CA 1
ATOM 7344 C C . THR B 1 223 ? 2.786 -0.396 17.639 1.00 12.20 245 THR B C 1
ATOM 7345 O O . THR B 1 223 ? 2.532 0.247 16.614 1.00 14.32 245 THR B O 1
ATOM 7356 N N . ASP B 1 224 ? 2.023 -0.360 18.728 1.00 11.22 246 ASP B N 1
ATOM 7357 C CA . ASP B 1 224 ? 0.776 0.392 18.728 1.00 11.67 246 ASP B CA 1
ATOM 7358 C C . ASP B 1 224 ? 0.228 0.378 20.134 1.00 11.38 246 ASP B C 1
ATOM 7359 O O . ASP B 1 224 ? 0.796 -0.247 21.051 1.00 12.64 246 ASP B O 1
ATOM 7368 N N . VAL B 1 225 ? -0.871 1.088 20.312 1.00 11.15 247 VAL B N 1
ATOM 7369 C CA . VAL B 1 225 ? -1.668 0.940 21.514 1.00 11.62 247 VAL B CA 1
ATOM 7370 C C . VAL B 1 225 ? -2.624 -0.226 21.327 1.00 12.26 247 VAL B C 1
ATOM 7371 O O . VAL B 1 225 ? -3.091 -0.496 20.218 1.00 13.68 247 VAL B O 1
ATOM 7384 N N . CYS B 1 226 ? -2.896 -0.924 22.420 1.00 11.58 248 CYS B N 1
ATOM 7385 C CA . CYS B 1 226 ? -3.742 -2.096 22.400 1.00 12.31 248 CYS B CA 1
ATOM 7386 C C . CYS B 1 226 ? -4.161 -2.421 23.818 1.00 11.20 248 CYS B C 1
ATOM 7387 O O . CYS B 1 226 ? -3.629 -1.864 24.766 1.00 11.12 248 CYS B O 1
ATOM 7395 N N . PRO B 1 227 ? -5.107 -3.345 23.977 1.00 12.32 249 PRO B N 1
ATOM 7396 C CA . PRO B 1 227 ? -5.371 -3.842 25.324 1.00 12.57 249 PRO B CA 1
ATOM 7397 C C . PRO B 1 227 ? -4.126 -4.518 25.891 1.00 12.61 249 PRO B C 1
ATOM 7398 O O . PRO B 1 227 ? -3.226 -4.892 25.148 1.00 12.72 249 PRO B O 1
ATOM 7409 N N . ILE B 1 228 ? -4.069 -4.658 27.203 1.00 12.25 250 ILE B N 1
ATOM 7410 C CA . ILE B 1 228 ? -2.859 -5.155 27.836 1.00 12.23 250 ILE B CA 1
ATOM 7411 C C . ILE B 1 228 ? -2.797 -6.674 27.678 1.00 11.88 250 ILE B C 1
ATOM 7412 O O . ILE B 1 228 ? -3.462 -7.418 28.406 1.00 12.95 250 ILE B O 1
ATOM 7428 N N . TYR B 1 229 ? -2.017 -7.118 26.694 1.00 12.28 251 TYR B N 1
ATOM 7429 C CA . TYR B 1 229 ? -1.845 -8.531 26.410 1.00 12.73 251 TYR B CA 1
ATOM 7430 C C . TYR B 1 229 ? -0.414 -8.947 26.695 1.00 12.54 251 TYR B C 1
ATOM 7431 O O . TYR B 1 229 ? 0.529 -8.311 26.233 1.00 12.87 251 TYR B O 1
ATOM 7449 N N . GLY B 1 230 ? -0.245 -10.025 27.439 1.00 13.46 252 GLY B N 1
ATOM 7450 C CA . GLY B 1 230 ? 1.083 -10.559 27.654 1.00 13.88 252 GLY B CA 1
ATOM 7451 C C . GLY B 1 230 ? 1.586 -11.324 26.450 1.00 14.88 252 GLY B C 1
ATOM 7452 O O . GLY B 1 230 ? 0.808 -11.788 25.602 1.00 15.75 252 GLY B O 1
ATOM 7456 N N . ALA B 1 231 ? 2.905 -11.443 26.368 1.00 15.62 253 ALA B N 1
ATOM 7457 C CA . ALA B 1 231 ? 3.532 -12.360 25.424 1.00 15.92 253 ALA B CA 1
ATOM 7458 C C . ALA B 1 231 ? 3.395 -13.804 25.895 1.00 17.06 253 ALA B C 1
ATOM 7459 O O . ALA B 1 231 ? 3.387 -14.729 25.088 1.00 19.21 253 ALA B O 1
ATOM 7466 N N . ALA B 1 232 ? 3.300 -13.990 27.205 1.00 17.41 254 ALA B N 1
ATOM 7467 C CA . ALA B 1 232 ? 3.145 -15.307 27.799 1.00 18.42 254 ALA B CA 1
ATOM 7468 C C . ALA B 1 232 ? 1.674 -15.704 27.844 1.00 20.31 254 ALA B C 1
ATOM 7469 O O . ALA B 1 232 ? 0.790 -14.850 27.866 1.00 20.28 254 ALA B O 1
ATOM 7476 N N . ALA B 1 233 ? 1.422 -17.005 27.881 1.00 22.53 255 ALA B N 1
ATOM 7477 C CA . ALA B 1 233 ? 0.067 -17.515 27.981 1.00 24.75 255 ALA B CA 1
ATOM 7478 C C . ALA B 1 233 ? -0.536 -17.147 29.331 1.00 26.09 255 ALA B C 1
ATOM 7479 O O . ALA B 1 233 ? -1.719 -16.820 29.426 1.00 27.66 255 ALA B O 1
ATOM 7486 N N . LYS B 1 234 ? 0.286 -17.195 30.371 1.00 24.16 256 LYS B N 1
ATOM 7487 C CA . LYS B 1 234 ? -0.166 -16.896 31.732 1.00 24.80 256 LYS B CA 1
ATOM 7488 C C . LYS B 1 234 ? 0.616 -15.714 32.265 1.00 20.28 256 LYS B C 1
ATOM 7489 O O . LYS B 1 234 ? 1.838 -15.683 32.130 1.00 20.38 256 LYS B O 1
ATOM 7508 N N . ASN B 1 235 ? -0.079 -14.747 32.865 1.00 17.80 257 ASN B N 1
ATOM 7509 C CA . ASN B 1 235 ? 0.567 -13.527 33.340 1.00 16.28 257 ASN B CA 1
ATOM 7510 C C . ASN B 1 235 ? 0.086 -13.071 34.701 1.00 16.49 257 ASN B C 1
ATOM 7511 O O . ASN B 1 235 ? -1.091 -13.207 35.023 1.00 19.15 257 ASN B O 1
ATOM 7522 N N . THR B 1 236 ? 1.007 -12.502 35.479 1.00 14.94 258 THR B N 1
ATOM 7523 C CA . THR B 1 236 ? 0.657 -11.602 36.575 1.00 13.56 258 THR B CA 1
ATOM 7524 C C . THR B 1 236 ? 1.276 -10.252 36.225 1.00 12.90 258 THR B C 1
ATOM 7525 O O . THR B 1 236 ? 1.893 -10.112 35.167 1.00 13.06 258 THR B O 1
ATOM 7536 N N . TYR B 1 237 ? 1.107 -9.251 37.081 1.00 12.88 259 TYR B N 1
ATOM 7537 C CA . TYR B 1 237 ? 1.382 -7.878 36.661 1.00 13.74 259 TYR B CA 1
ATOM 7538 C C . TYR B 1 237 ? 2.154 -7.117 37.714 1.00 14.00 259 TYR B C 1
ATOM 7539 O O . TYR B 1 237 ? 1.863 -7.206 38.897 1.00 15.55 259 TYR B O 1
ATOM 7557 N N . VAL B 1 238 ? 3.161 -6.386 37.257 1.00 13.41 260 VAL B N 1
ATOM 7558 C CA . VAL B 1 238 ? 3.899 -5.449 38.094 1.00 13.10 260 VAL B CA 1
ATOM 7559 C C . VAL B 1 238 ? 3.723 -4.059 37.505 1.00 12.73 260 VAL B C 1
ATOM 7560 O O . VAL B 1 238 ? 3.854 -3.871 36.299 1.00 14.16 260 VAL B O 1
ATOM 7573 N N . VAL B 1 239 ? 3.386 -3.102 38.364 1.00 11.83 261 VAL B N 1
ATOM 7574 C CA . VAL B 1 239 ? 3.241 -1.713 37.951 1.00 11.43 261 VAL B CA 1
ATOM 7575 C C . VAL B 1 239 ? 4.327 -0.877 38.589 1.00 10.78 261 VAL B C 1
ATOM 7576 O O . VAL B 1 239 ? 4.514 -0.926 39.805 1.00 11.52 261 VAL B O 1
ATOM 7589 N N . LEU B 1 240 ? 5.015 -0.099 37.761 1.00 10.52 262 LEU B N 1
ATOM 7590 C CA . LEU B 1 240 ? 6.015 0.862 38.218 1.00 11.12 262 LEU B CA 1
ATOM 7591 C C . LEU B 1 240 ? 5.461 2.250 37.955 1.00 11.16 262 LEU B C 1
ATOM 7592 O O . LEU B 1 240 ? 5.546 2.750 36.836 1.00 11.80 262 LEU B O 1
ATOM 7608 N N . PRO B 1 241 ? 4.853 2.868 38.978 1.00 11.32 263 PRO B N 1
ATOM 7609 C CA . PRO B 1 241 ? 4.209 4.159 38.713 1.00 11.97 263 PRO B CA 1
ATOM 7610 C C . PRO B 1 241 ? 5.207 5.259 38.387 1.00 11.89 263 PRO B C 1
ATOM 7611 O O . PRO B 1 241 ? 6.288 5.317 38.958 1.00 12.29 263 PRO B O 1
ATOM 7622 N N . TRP B 1 242 ? 4.824 6.128 37.464 1.00 12.54 264 TRP B N 1
ATOM 7623 C CA . TRP B 1 242 ? 5.705 7.208 37.030 1.00 11.73 264 TRP B CA 1
ATOM 7624 C C . TRP B 1 242 ? 5.840 8.289 38.098 1.00 12.55 264 TRP B C 1
ATOM 7625 O O . TRP B 1 242 ? 6.921 8.848 38.302 1.00 13.30 264 TRP B O 1
ATOM 7646 N N . ALA B 1 243 ? 4.733 8.567 38.777 1.00 13.64 265 ALA B N 1
ATOM 7647 C CA . ALA B 1 243 ? 4.651 9.664 39.731 1.00 15.57 265 ALA B CA 1
ATOM 7648 C C . ALA B 1 243 ? 3.522 9.393 40.709 1.00 16.55 265 ALA B C 1
ATOM 7649 O O . ALA B 1 243 ? 2.705 8.512 40.499 1.00 18.12 265 ALA B O 1
ATOM 7656 N N . LYS B 1 244 ? 3.475 10.190 41.768 1.00 18.64 266 LYS B N 1
ATOM 7657 C CA . LYS B 1 244 ? 2.432 10.056 42.767 1.00 23.93 266 LYS B CA 1
ATOM 7658 C C . LYS B 1 244 ? 1.083 10.333 42.112 1.00 27.34 266 LYS B C 1
ATOM 7659 O O . LYS B 1 244 ? 0.952 11.258 41.305 1.00 29.27 266 LYS B O 1
ATOM 7678 N N . LYS B 1 245 ? 0.093 9.503 42.425 1.00 29.13 267 LYS B N 1
ATOM 7679 C CA . LYS B 1 245 ? -1.265 9.737 41.960 1.00 32.99 267 LYS B CA 1
ATOM 7680 C C . LYS B 1 245 ? -2.067 10.281 43.130 1.00 37.56 267 LYS B C 1
ATOM 7681 O O . LYS B 1 245 ? -2.006 9.741 44.234 1.00 38.15 267 LYS B O 1
ATOM 7700 N N . ALA B 1 246 ? -2.804 11.357 42.885 1.00 40.91 268 ALA B N 1
ATOM 7701 C CA . ALA B 1 246 ? -3.594 12.009 43.923 1.00 43.63 268 ALA B CA 1
ATOM 7702 C C . ALA B 1 246 ? -4.513 11.027 44.651 1.00 44.79 268 ALA B C 1
ATOM 7703 O O . ALA B 1 246 ? -5.014 10.070 44.059 1.00 45.98 268 ALA B O 1
#

Organism: Ruminococcus flavefaciens (NCBI:txid1265)

Nearest PDB structures (foldseek):
  4eyz-assembly2_B  TM=1.004E+00  e=9.031E-50  Ruminococcus flavefaciens
  7k1u-assembly1_A  TM=2.304E-01  e=2.025E+00  Clostridioides difficile 630
  2e4m-assembly1_C  TM=1.986E-01  e=6.461E+00  Clostridium botulinum
  4eyz-assembly2_B  TM=1.003E+00  e=2.850E-48  Ruminococcus flavefaciens
  2e4m-assembly1_C  TM=2.979E-01  e=3.969E+00  Clostridium botulinum